Protein AF-A0A4Y9ZQ91-F1 (afdb_monomer)

Sequence (715 aa):
MSESTGYIDFSYDGETFQTWYKTIGDLKSGVRPLVVLHGGPGMSHDYMLPHTELFSSRGIPVVFYDQIGIGKSTHLRDKPKEFWTVDLFVQELDNVLNNLGIAANFDFLGHSWGGMLAAEYAINRQPRGLQHLVLSSSLASVALWEASSNRLLDGEPEEMRETIRRHEREGTTDAQEYKGSLEVFASKYMCRVNPWPMELLASFAAQEEDPTVYATMFGTCEFTANGSLKSWSIIDKLHTIKYPTLITNGVYDQAQDECVLPFFERIPKVKWVKSAKGAHMSFFGEETDRYLTDVVMASMEVEELDPSSPEVMLAFYRRLYPFKSIFKWLNHEHTPTRLFTNREIAFTLQSDVYLRYNSFTTAEEFKKQTCAYNPTRFEIGPVYTARPRDRKSIRPGAFHPLQRELVFDIDMTDYDSIRTCCSGADVCKRCWGFIAAAVHVLDSAIRDQFGYKYLLWVYSGRRGIHLWVSDQEAMELTDEQRRAVANYLTVIQGGKDMHKKVNVRVGTKDPALPPSVKTALDLLVETFSDLILSDQDCFKSEEGWEELLKLIPDKTVVIALKRKWNNDEDRPSEAKWDDLKAEVSKLAKKSPERNAMKAAMEDTILQYTYPRLDAEVTKHRNHLLKAPFCVHPKTGRVCVPVDPDRVEEFDPQKVPTVTQLLRELDARASPESTTEEHADVDKTSLKPYVDMLERHIAGLMNEVRKGKRAADMTW

Nearest PDB structures (foldseek):
  4rr2-assembly1_A  TM=9.508E-01  e=6.961E-35  Homo sapiens
  4bpw-assembly2_C  TM=9.356E-01  e=8.502E-35  Homo sapiens
  8b9d-assembly1_O  TM=9.354E-01  e=5.139E-34  Homo sapiens
  8vy3-assembly1_A  TM=9.244E-01  e=8.872E-33  Homo sapiens
  3nwo-assembly1_A  TM=9.264E-01  e=1.509E-27  Mycolicibacterium smegmatis MC2 155

Radius of gyration: 35.1 Å; Cα contacts (8 Å, |Δi|>4): 1295; chains: 1; bounding box: 82×72×106 Å

Mean predicted aligned error: 13.76 Å

Solvent-accessible surface area (backbone atoms only — not comparable to full-atom values): 37819 Å² total; per-residue (Å²): 131,54,70,50,72,54,71,43,84,44,76,55,97,93,44,76,45,39,36,21,37,38,36,39,50,56,82,82,70,78,52,63,30,37,39,43,35,51,26,54,59,34,33,24,39,48,54,58,54,68,58,54,47,44,29,79,75,67,65,36,16,33,35,41,42,22,58,75,33,17,61,78,11,43,71,56,82,86,60,58,72,86,67,68,44,72,64,55,55,44,52,50,50,52,51,52,33,53,77,72,69,40,53,75,47,29,30,42,39,9,32,28,46,12,16,42,50,49,51,50,36,42,57,75,63,60,57,85,12,56,57,24,38,32,33,35,28,21,50,40,27,42,63,41,34,28,53,36,33,42,53,54,46,70,72,45,60,65,70,53,41,50,46,47,53,50,27,64,76,70,70,47,64,85,38,67,70,38,49,51,43,51,49,57,50,36,45,56,27,35,44,68,48,82,77,69,54,66,40,46,52,51,15,50,52,40,21,70,77,36,43,58,41,27,47,43,30,44,24,88,47,76,62,52,57,72,18,72,41,42,82,41,67,48,66,91,53,34,64,63,35,83,44,47,28,34,36,35,31,15,71,35,20,49,31,31,67,77,13,41,44,55,49,61,77,33,24,81,40,58,50,80,50,74,35,85,83,19,15,41,47,33,69,58,61,95,49,22,73,56,47,56,46,52,56,52,60,55,64,49,65,84,89,72,61,52,46,60,37,64,67,52,44,32,52,38,53,70,40,54,50,60,42,62,58,53,39,33,54,54,30,44,41,92,65,80,36,62,55,33,33,11,16,26,37,32,37,30,30,87,84,69,48,72,46,72,39,36,49,36,69,46,40,67,56,44,46,52,51,46,50,72,62,42,44,55,38,44,24,44,38,18,20,33,72,49,41,32,65,53,50,88,81,48,59,89,85,66,70,46,76,59,34,28,60,40,38,48,41,37,52,53,55,81,44,46,91,72,45,67,90,52,58,70,82,56,69,51,67,71,66,43,50,55,55,31,45,23,46,54,46,48,53,49,45,42,35,75,77,68,65,50,77,51,70,47,39,27,36,62,25,69,49,32,42,32,40,39,28,66,34,68,70,51,15,52,50,45,47,67,54,29,37,50,52,40,55,71,67,54,58,68,53,69,61,94,88,43,87,70,29,56,60,86,55,68,94,52,95,53,90,64,69,53,69,71,59,42,57,41,45,68,67,38,56,63,50,34,48,53,48,43,24,61,67,40,29,47,36,32,48,72,70,33,38,51,57,54,46,73,51,51,84,51,65,68,60,42,54,54,50,52,59,53,44,75,75,41,67,84,47,48,19,52,60,54,52,50,51,51,54,51,57,52,64,72,41,58,87,92,33,71,68,38,51,53,50,50,51,34,52,54,40,47,47,43,66,75,43,53,52,63,68,49,51,71,62,30,25,41,57,80,47,66,44,75,39,77,58,33,46,22,55,93,66,16,14,40,9,39,60,51,56,80,95,48,39,84,71,59,46,78,84,73,49,60,28,55,57,56,45,54,48,39,45,65,76,63,72,62,100,77,78,70,99,45,55,66,64,49,29,69,58,28,90,59,30,70,38,53,52,51,50,53,54,52,35,53,53,48,34,51,49,53,53,49,54,53,53,54,64,70,64,74,115

Organism: NCBI:txid135208

Structure (mmCIF, N/CA/C/O backbone):
data_AF-A0A4Y9ZQ91-F1
#
_entry.id   AF-A0A4Y9ZQ91-F1
#
loop_
_atom_site.group_PDB
_atom_site.id
_atom_site.type_symbol
_atom_site.label_atom_id
_atom_site.label_alt_id
_atom_site.label_comp_id
_atom_site.label_asym_id
_atom_site.label_entity_id
_atom_site.label_seq_id
_atom_site.pdbx_PDB_ins_code
_atom_site.Cartn_x
_atom_site.Cartn_y
_atom_site.Cartn_z
_atom_site.occupancy
_atom_site.B_iso_or_equiv
_atom_site.auth_seq_id
_atom_site.auth_comp_id
_atom_site.auth_asym_id
_atom_site.auth_atom_id
_atom_site.pdbx_PDB_model_num
ATOM 1 N N . MET A 1 1 ? 30.866 0.583 -3.535 1.00 58.59 1 MET A N 1
ATOM 2 C CA . MET A 1 1 ? 30.287 -0.646 -4.116 1.00 58.59 1 MET A CA 1
ATOM 3 C C . MET A 1 1 ? 31.386 -1.688 -4.152 1.00 58.59 1 MET A C 1
ATOM 5 O O . MET A 1 1 ? 32.504 -1.310 -4.480 1.00 58.59 1 MET A O 1
ATOM 9 N N . SER A 1 2 ? 31.127 -2.931 -3.742 1.00 83.06 2 SER A N 1
ATOM 10 C CA . SER A 1 2 ? 32.105 -4.004 -3.934 1.00 83.06 2 SER A CA 1
ATOM 11 C C . SER A 1 2 ? 32.101 -4.372 -5.414 1.00 83.06 2 SER A C 1
ATOM 13 O O . SER A 1 2 ? 31.103 -4.860 -5.933 1.00 83.06 2 SER A O 1
ATOM 15 N N . GLU A 1 3 ? 33.187 -4.057 -6.103 1.00 93.31 3 GLU A N 1
ATOM 16 C CA . GLU A 1 3 ? 33.432 -4.486 -7.474 1.00 93.31 3 GLU A CA 1
ATOM 17 C C . GLU A 1 3 ? 34.596 -5.473 -7.443 1.00 93.31 3 GLU A C 1
ATOM 19 O O . GLU A 1 3 ? 35.589 -5.240 -6.749 1.00 93.31 3 GLU A O 1
ATOM 24 N N . SER A 1 4 ? 34.467 -6.579 -8.170 1.00 95.69 4 SER A N 1
ATOM 25 C CA . SER A 1 4 ? 35.558 -7.531 -8.360 1.00 95.69 4 SER A CA 1
ATOM 26 C C . SER A 1 4 ? 35.597 -7.993 -9.807 1.00 95.69 4 SER A C 1
ATOM 28 O O . SER A 1 4 ? 34.563 -8.077 -10.466 1.00 95.69 4 SER A O 1
ATOM 30 N N . THR A 1 5 ? 36.793 -8.265 -10.309 1.00 97.94 5 THR A N 1
ATOM 31 C CA . THR A 1 5 ? 37.010 -8.780 -11.661 1.00 97.94 5 THR A CA 1
ATOM 32 C C . THR A 1 5 ? 37.979 -9.943 -11.592 1.00 97.94 5 THR A C 1
ATOM 34 O O . THR A 1 5 ? 38.869 -9.939 -10.738 1.00 97.94 5 THR A O 1
ATOM 37 N N . GLY A 1 6 ? 37.863 -10.896 -12.504 1.00 98.00 6 GLY A N 1
ATOM 38 C CA . GLY A 1 6 ? 38.757 -12.045 -12.540 1.00 98.00 6 GLY A CA 1
ATOM 39 C C . GLY A 1 6 ? 38.705 -12.783 -13.864 1.00 98.00 6 GLY A C 1
ATOM 40 O O . GLY A 1 6 ? 38.012 -12.371 -14.791 1.00 98.00 6 GLY A O 1
ATOM 41 N N . TYR A 1 7 ? 39.456 -13.876 -13.921 1.00 98.56 7 TYR A N 1
ATOM 42 C CA . TYR A 1 7 ? 39.489 -14.797 -15.048 1.00 98.56 7 TYR A CA 1
ATOM 43 C C . TYR A 1 7 ? 39.116 -16.190 -14.557 1.00 98.56 7 TYR A C 1
ATOM 45 O O . TYR A 1 7 ? 39.498 -16.585 -13.453 1.00 98.56 7 TYR A O 1
ATOM 53 N N . ILE A 1 8 ? 38.368 -16.913 -15.380 1.00 98.56 8 ILE A N 1
ATOM 54 C CA . ILE A 1 8 ? 37.990 -18.304 -15.168 1.00 98.56 8 ILE A CA 1
ATOM 55 C C . ILE A 1 8 ? 38.614 -19.110 -16.301 1.00 98.56 8 ILE A C 1
ATOM 57 O O . ILE A 1 8 ? 38.395 -18.799 -17.472 1.00 98.56 8 ILE A O 1
ATOM 61 N N . ASP A 1 9 ? 39.380 -20.140 -15.955 1.00 98.50 9 ASP A N 1
ATOM 62 C CA . ASP A 1 9 ? 39.914 -21.065 -16.948 1.00 98.50 9 ASP A CA 1
ATOM 63 C C . ASP A 1 9 ? 38.758 -21.865 -17.568 1.00 98.50 9 ASP A C 1
ATOM 65 O O . ASP A 1 9 ? 37.934 -22.454 -16.863 1.00 98.50 9 ASP A O 1
ATOM 69 N N . PHE A 1 10 ? 38.687 -21.877 -18.894 1.00 98.12 10 PHE A N 1
ATOM 70 C CA . PHE A 1 10 ? 37.687 -22.578 -19.686 1.00 98.12 10 PHE A CA 1
ATOM 71 C C . PHE A 1 10 ? 38.381 -23.578 -20.606 1.00 98.12 10 PHE A C 1
ATOM 73 O O . PHE A 1 10 ? 39.047 -23.199 -21.569 1.00 98.12 10 PHE A O 1
ATOM 80 N N . SER A 1 11 ? 38.244 -24.864 -20.289 1.00 97.12 11 SER A N 1
ATOM 81 C CA . SER A 1 11 ? 38.794 -25.938 -21.112 1.00 97.12 11 SER A CA 1
ATOM 82 C C . SER A 1 11 ? 37.776 -26.406 -22.147 1.00 97.12 11 SER A C 1
ATOM 84 O O . SER A 1 11 ? 36.692 -26.857 -21.785 1.00 97.12 11 SER A O 1
ATOM 86 N N . TYR A 1 12 ? 38.146 -26.347 -23.425 1.00 95.62 12 TYR A N 1
ATOM 87 C CA . TYR A 1 12 ? 37.305 -26.755 -24.548 1.00 95.62 12 TYR A CA 1
ATOM 88 C C . TYR A 1 12 ? 38.170 -27.355 -25.664 1.00 95.62 12 TYR A C 1
ATOM 90 O O . TYR A 1 12 ? 39.236 -26.829 -25.976 1.00 95.62 12 TYR A O 1
ATOM 98 N N . ASP A 1 13 ? 37.743 -28.489 -26.228 1.00 91.88 13 ASP A N 1
ATOM 99 C CA . ASP A 1 13 ? 38.464 -29.239 -27.274 1.00 91.88 13 ASP A CA 1
ATOM 100 C C . ASP A 1 13 ? 39.958 -29.509 -26.983 1.00 91.88 13 ASP A C 1
ATOM 102 O O . ASP A 1 13 ? 40.799 -29.568 -27.877 1.00 91.88 13 ASP A O 1
ATOM 106 N N . GLY A 1 14 ? 40.297 -29.732 -25.708 1.00 92.50 14 GLY A N 1
ATOM 107 C CA . GLY A 1 14 ? 41.661 -30.068 -25.278 1.00 92.50 14 GLY A CA 1
ATOM 108 C C . GLY A 1 14 ? 42.598 -28.868 -25.103 1.00 92.50 14 GLY A C 1
ATOM 109 O O . GLY A 1 14 ? 43.771 -29.062 -24.785 1.00 92.50 14 GLY A O 1
ATOM 110 N N . GLU A 1 15 ? 42.090 -27.647 -25.254 1.00 96.00 15 GLU A N 1
ATOM 111 C CA . GLU A 1 15 ? 42.798 -26.397 -24.978 1.00 96.00 15 GLU A CA 1
ATOM 112 C C . GLU A 1 15 ? 42.162 -25.673 -23.787 1.00 96.00 15 GLU A C 1
ATOM 114 O O . GLU A 1 15 ? 40.995 -25.896 -23.470 1.00 96.00 15 GLU A O 1
ATOM 119 N N . THR A 1 16 ? 42.929 -24.811 -23.115 1.00 97.31 16 THR A N 1
ATOM 120 C CA . THR A 1 16 ? 42.430 -23.971 -22.018 1.00 97.31 16 THR A CA 1
ATOM 121 C C . THR A 1 16 ? 42.529 -22.507 -22.408 1.00 97.31 16 THR A C 1
ATOM 123 O O . THR A 1 16 ? 43.602 -22.019 -22.762 1.00 97.31 16 THR A O 1
ATOM 126 N N . PHE A 1 17 ? 41.404 -21.816 -22.295 1.00 97.94 17 PHE A N 1
ATOM 127 C CA . PHE A 1 17 ? 41.252 -20.387 -22.515 1.00 97.94 17 PHE A CA 1
ATOM 128 C C . PHE A 1 17 ? 40.846 -19.697 -21.211 1.00 97.94 17 PHE A C 1
ATOM 130 O O . PHE A 1 17 ? 40.607 -20.356 -20.203 1.00 97.94 17 PHE A O 1
ATOM 137 N N . GLN A 1 18 ? 40.763 -18.372 -21.218 1.00 98.50 18 GLN A N 1
ATOM 138 C CA . GLN A 1 18 ? 40.341 -17.581 -20.065 1.00 98.50 18 GLN A CA 1
ATOM 139 C C . GLN A 1 18 ? 39.118 -16.731 -20.400 1.00 98.50 18 GLN A C 1
ATOM 141 O O . GLN A 1 18 ? 39.172 -15.902 -21.314 1.00 98.50 18 GLN A O 1
ATOM 146 N N . THR A 1 19 ? 38.056 -16.921 -19.618 1.00 98.69 19 THR A N 1
ATOM 147 C CA . THR A 1 19 ? 36.836 -16.109 -19.628 1.00 98.69 19 THR A CA 1
ATOM 148 C C . THR A 1 19 ? 36.940 -15.049 -18.537 1.00 98.69 19 THR A C 1
ATOM 150 O O . THR A 1 19 ? 37.054 -15.366 -17.350 1.00 98.69 19 THR A O 1
ATOM 153 N N . TRP A 1 20 ? 36.927 -13.779 -18.923 1.00 98.69 20 TRP A N 1
ATOM 154 C CA . TRP A 1 20 ? 36.953 -12.653 -18.001 1.00 98.69 20 TRP A CA 1
ATOM 155 C C . TRP A 1 20 ? 35.557 -12.349 -17.457 1.00 98.69 20 TRP A C 1
ATOM 157 O O . TRP A 1 20 ? 34.586 -12.340 -18.209 1.00 98.69 20 TRP A O 1
ATOM 167 N N . TYR A 1 21 ? 35.459 -12.021 -16.168 1.00 98.56 21 TYR A N 1
ATOM 168 C CA . TYR A 1 21 ? 34.209 -11.607 -15.533 1.00 98.56 21 TYR A CA 1
ATOM 169 C C . TYR A 1 21 ? 34.369 -10.364 -14.651 1.00 98.56 21 TYR A C 1
ATOM 171 O O . TYR A 1 21 ? 35.453 -10.047 -14.150 1.00 98.56 21 TYR A O 1
ATOM 179 N N . LYS A 1 22 ? 33.236 -9.707 -14.393 1.00 98.38 22 LYS A N 1
ATOM 180 C CA . LYS A 1 22 ? 33.059 -8.608 -13.444 1.00 98.38 22 LYS A CA 1
ATOM 181 C C . LYS A 1 22 ? 31.817 -8.831 -12.593 1.00 98.38 22 LYS A C 1
ATOM 183 O O . LYS A 1 22 ? 30.720 -9.015 -13.104 1.00 98.38 22 LYS A O 1
ATOM 188 N N . THR A 1 23 ? 31.983 -8.758 -11.280 1.00 97.94 23 THR A N 1
ATOM 189 C CA . THR A 1 23 ? 30.897 -8.829 -10.302 1.00 97.94 23 THR A CA 1
ATOM 190 C C . THR A 1 23 ? 30.690 -7.471 -9.653 1.00 97.94 23 THR A C 1
ATOM 192 O O . THR A 1 23 ? 31.644 -6.873 -9.145 1.00 97.94 23 THR A O 1
ATOM 195 N N . ILE A 1 24 ? 29.442 -7.037 -9.579 1.00 97.56 24 ILE A N 1
ATOM 196 C CA . ILE A 1 24 ? 29.005 -5.918 -8.753 1.00 97.56 24 ILE A CA 1
ATOM 197 C C . ILE A 1 24 ? 28.193 -6.474 -7.583 1.00 97.56 24 ILE A C 1
ATOM 199 O O . ILE A 1 24 ? 27.226 -7.203 -7.789 1.00 97.56 24 ILE A O 1
ATOM 203 N N . GLY A 1 25 ? 28.577 -6.123 -6.358 1.00 94.00 25 GLY A N 1
ATOM 204 C CA . GLY A 1 25 ? 27.972 -6.651 -5.135 1.00 94.00 25 GLY A CA 1
ATOM 205 C C . GLY A 1 25 ? 28.690 -7.877 -4.575 1.00 94.00 25 GLY A C 1
ATOM 206 O O . GLY A 1 25 ? 29.804 -8.196 -4.985 1.00 94.00 25 GLY A O 1
ATOM 207 N N . ASP A 1 26 ? 28.080 -8.516 -3.575 1.00 91.00 26 ASP A N 1
ATOM 208 C CA . ASP A 1 26 ? 28.596 -9.734 -2.944 1.00 91.00 26 ASP A CA 1
ATOM 209 C C . ASP A 1 26 ? 27.718 -10.932 -3.325 1.00 91.00 26 ASP A C 1
ATOM 211 O O . ASP A 1 26 ? 26.553 -11.017 -2.925 1.00 91.00 26 ASP A O 1
ATOM 215 N N . LEU A 1 27 ? 28.292 -11.876 -4.076 1.00 91.50 27 LEU A N 1
ATOM 216 C CA . LEU A 1 27 ? 27.617 -13.112 -4.490 1.00 91.50 27 LEU A CA 1
ATOM 217 C C . LEU A 1 27 ? 27.299 -14.044 -3.306 1.00 91.50 27 LEU A C 1
ATOM 219 O O . LEU A 1 27 ? 26.495 -14.959 -3.448 1.00 91.50 27 LEU A O 1
ATOM 223 N N . LYS A 1 28 ? 27.891 -13.811 -2.126 1.00 88.25 28 LYS A N 1
ATOM 224 C CA . LYS A 1 28 ? 27.625 -14.567 -0.890 1.00 88.25 28 LYS A CA 1
ATOM 225 C C . LYS A 1 28 ? 26.589 -13.905 0.020 1.00 88.25 28 LYS A C 1
ATOM 227 O O . LYS A 1 28 ? 26.327 -14.417 1.105 1.00 88.25 28 LYS A O 1
ATOM 232 N N . SER A 1 29 ? 25.974 -12.805 -0.413 1.00 84.50 29 SER A N 1
ATOM 233 C CA . SER A 1 29 ? 24.978 -12.055 0.368 1.00 84.50 29 SER A CA 1
ATOM 234 C C . SER A 1 29 ? 23.671 -12.816 0.638 1.00 84.50 29 SER A C 1
ATOM 236 O O . SER A 1 29 ? 22.868 -12.372 1.455 1.00 84.50 29 SER A O 1
ATOM 238 N N . GLY A 1 30 ? 23.435 -13.939 -0.047 1.00 81.06 30 GLY A N 1
ATOM 239 C CA . GLY A 1 30 ? 22.166 -14.673 -0.019 1.00 81.06 30 GLY A CA 1
ATOM 240 C C . GLY A 1 30 ? 21.103 -14.101 -0.963 1.00 81.06 30 GLY A C 1
ATOM 241 O O . GLY A 1 30 ? 20.092 -14.758 -1.199 1.00 81.06 30 GLY A O 1
ATOM 242 N N . VAL A 1 31 ? 21.343 -12.923 -1.551 1.00 85.06 31 VAL A N 1
ATOM 243 C CA . VAL A 1 31 ? 20.508 -12.357 -2.617 1.00 85.06 31 VAL A CA 1
ATOM 244 C C . VAL A 1 31 ? 20.829 -13.067 -3.928 1.00 85.06 31 VAL A C 1
ATOM 246 O O . VAL A 1 31 ? 21.999 -13.238 -4.276 1.00 85.06 31 VAL A O 1
ATOM 249 N N . ARG A 1 32 ? 19.789 -13.477 -4.664 1.00 91.12 32 ARG A N 1
ATOM 250 C CA . ARG A 1 32 ? 19.938 -14.136 -5.965 1.00 91.12 32 ARG A CA 1
ATOM 251 C C . ARG A 1 32 ? 20.647 -13.194 -6.959 1.00 91.12 32 ARG A C 1
ATOM 253 O O . ARG A 1 32 ? 20.146 -12.094 -7.187 1.00 91.12 32 ARG A O 1
ATOM 260 N N . PRO A 1 33 ? 21.794 -13.591 -7.537 1.00 95.38 33 PRO A N 1
ATOM 261 C CA . PRO A 1 33 ? 22.517 -12.776 -8.501 1.00 95.38 33 PRO A CA 1
ATOM 262 C C . PRO A 1 33 ? 21.861 -12.810 -9.884 1.00 95.38 33 PRO A C 1
ATOM 264 O O . PRO A 1 33 ? 21.350 -13.845 -10.319 1.00 95.38 33 PRO A O 1
ATOM 267 N N . LEU A 1 34 ? 21.953 -11.687 -10.594 1.00 97.25 34 LEU A N 1
ATOM 268 C CA . LEU A 1 34 ? 21.596 -11.573 -12.004 1.00 97.25 34 LEU A CA 1
ATOM 269 C C . LEU A 1 34 ? 22.844 -11.744 -12.874 1.00 97.25 34 LEU A C 1
ATOM 271 O O . LEU A 1 34 ? 23.803 -10.983 -12.745 1.00 97.25 34 LEU A O 1
ATOM 275 N N . VAL A 1 35 ? 22.822 -12.713 -13.784 1.00 98.44 35 VAL A N 1
ATOM 276 C CA . VAL A 1 35 ? 23.895 -12.946 -14.756 1.00 98.44 35 VAL A CA 1
ATOM 277 C C . VAL A 1 35 ? 23.490 -12.341 -16.095 1.00 98.44 35 VAL A C 1
ATOM 279 O O . VAL A 1 35 ? 22.465 -12.706 -16.676 1.00 98.44 35 VAL A O 1
ATOM 282 N N . VAL A 1 36 ? 24.287 -11.383 -16.562 1.00 98.31 36 VAL A N 1
ATOM 283 C CA . VAL A 1 36 ? 24.006 -10.574 -17.747 1.00 98.31 36 VAL A CA 1
ATOM 284 C C . VAL A 1 36 ? 24.774 -11.119 -18.945 1.00 98.31 36 VAL A C 1
ATOM 286 O O . VAL A 1 36 ? 26.003 -11.165 -18.930 1.00 98.31 36 VAL A O 1
ATOM 289 N N . LEU A 1 37 ? 24.042 -11.506 -19.989 1.00 98.50 37 LEU A N 1
ATOM 290 C CA . LEU A 1 37 ? 24.583 -12.029 -21.241 1.00 98.50 37 LEU A CA 1
ATOM 291 C C . LEU A 1 37 ? 24.475 -10.949 -22.319 1.00 98.50 37 LEU A C 1
ATOM 293 O O . LEU A 1 37 ? 23.373 -10.533 -22.698 1.00 98.50 37 LEU A O 1
ATOM 297 N N . HIS A 1 38 ? 25.626 -10.486 -22.798 1.00 97.88 38 HIS A N 1
ATOM 298 C CA . HIS A 1 38 ? 25.696 -9.489 -23.858 1.00 97.88 38 HIS A CA 1
ATOM 299 C C . HIS A 1 38 ? 25.348 -10.097 -25.231 1.00 97.88 38 HIS A C 1
ATOM 301 O O . HIS A 1 38 ? 25.496 -11.295 -25.485 1.00 97.88 38 HIS A O 1
ATOM 307 N N . GLY A 1 39 ? 24.831 -9.239 -26.097 1.00 94.88 39 GLY A N 1
ATOM 308 C CA . GLY A 1 39 ? 24.373 -9.496 -27.453 1.00 94.88 39 GLY A CA 1
ATOM 309 C C . GLY A 1 39 ? 25.386 -9.043 -28.489 1.00 94.88 39 GLY A C 1
ATOM 310 O O . GLY A 1 39 ? 26.463 -8.610 -28.102 1.00 94.88 39 GLY A O 1
ATOM 311 N N . GLY A 1 40 ? 25.030 -9.182 -29.774 1.00 90.94 40 GLY A N 1
ATOM 312 C CA . GLY A 1 40 ? 25.988 -9.256 -30.880 1.00 90.94 40 GLY A CA 1
ATOM 313 C C . GLY A 1 40 ? 26.974 -10.396 -30.609 1.00 90.94 40 GLY A C 1
ATOM 314 O O . GLY A 1 40 ? 27.759 -10.281 -29.671 1.00 90.94 40 GLY A O 1
ATOM 315 N N . PRO A 1 41 ? 26.945 -11.534 -31.321 1.00 89.19 41 PRO A N 1
ATOM 316 C CA . PRO A 1 41 ? 27.933 -12.574 -31.043 1.00 89.19 41 PRO A CA 1
ATOM 317 C C . PRO A 1 41 ? 29.327 -11.958 -31.246 1.00 89.19 41 PRO A C 1
ATOM 319 O O . PRO A 1 41 ? 29.697 -11.673 -32.373 1.00 89.19 41 PRO A O 1
ATOM 322 N N . GLY A 1 42 ? 30.050 -11.648 -30.164 1.00 87.56 42 GLY A N 1
ATOM 323 C CA . GLY A 1 42 ? 31.273 -10.839 -30.220 1.00 87.56 42 GLY A CA 1
ATOM 324 C C . GLY A 1 42 ? 31.157 -9.310 -30.050 1.00 87.56 42 GLY A C 1
ATOM 325 O O . GLY A 1 42 ? 32.053 -8.621 -30.522 1.00 87.56 42 GLY A O 1
ATOM 326 N N . MET A 1 43 ? 30.146 -8.742 -29.376 1.00 94.38 43 MET A N 1
ATOM 327 C CA . MET A 1 43 ? 30.309 -7.426 -28.706 1.00 94.38 43 MET A CA 1
ATOM 328 C C . MET A 1 43 ? 30.807 -7.614 -27.267 1.00 94.38 43 MET A C 1
ATOM 330 O O . MET A 1 43 ? 30.632 -8.690 -26.712 1.00 94.38 43 MET A O 1
ATOM 334 N N . SER A 1 44 ? 31.405 -6.596 -26.638 1.00 96.50 44 SER A N 1
ATOM 335 C CA . SER A 1 44 ? 31.814 -6.681 -25.222 1.00 96.50 44 SER A CA 1
ATOM 336 C C . SER A 1 44 ? 30.650 -6.449 -24.246 1.00 96.50 44 SER A C 1
ATOM 338 O O . SER A 1 44 ? 29.586 -5.950 -24.617 1.00 96.50 44 SER A O 1
ATOM 340 N N . HIS A 1 45 ? 30.869 -6.747 -22.964 1.00 97.19 45 HIS A N 1
ATOM 341 C CA . HIS A 1 45 ? 29.915 -6.470 -21.886 1.00 97.19 45 HIS A CA 1
ATOM 342 C C . HIS A 1 45 ? 29.644 -4.974 -21.627 1.00 97.19 45 HIS A C 1
ATOM 344 O O . HIS A 1 45 ? 28.671 -4.664 -20.937 1.00 97.19 45 HIS A O 1
ATOM 350 N N . ASP A 1 46 ? 30.494 -4.055 -22.106 1.00 98.00 46 ASP A N 1
ATOM 351 C CA . ASP A 1 46 ? 30.495 -2.651 -21.667 1.00 98.00 46 ASP A CA 1
ATOM 352 C C . ASP A 1 46 ? 29.128 -1.978 -21.855 1.00 98.00 46 ASP A C 1
ATOM 354 O O . ASP A 1 46 ? 28.605 -1.388 -20.910 1.00 98.00 46 ASP A O 1
ATOM 358 N N . TYR A 1 47 ? 28.475 -2.149 -23.009 1.00 97.50 47 TYR A N 1
ATOM 359 C CA . TYR A 1 47 ? 27.161 -1.548 -23.271 1.00 97.50 47 TYR A CA 1
ATOM 360 C C . TYR A 1 47 ? 26.047 -2.041 -22.321 1.00 97.50 47 TYR A C 1
ATOM 362 O O . TYR A 1 47 ? 25.009 -1.390 -22.201 1.00 97.50 47 TYR A O 1
ATOM 370 N N . MET A 1 48 ? 26.255 -3.156 -21.611 1.00 97.50 48 MET A N 1
ATOM 371 C CA . MET A 1 48 ? 25.321 -3.695 -20.617 1.00 97.50 48 MET A CA 1
ATOM 372 C C . MET A 1 48 ? 25.546 -3.141 -19.201 1.00 97.50 48 MET A C 1
ATOM 374 O O . MET A 1 48 ? 24.718 -3.390 -18.321 1.00 97.50 48 MET A O 1
ATOM 378 N N . LEU A 1 49 ? 26.591 -2.339 -18.963 1.00 96.38 49 LEU A N 1
ATOM 379 C CA . LEU A 1 49 ? 26.899 -1.745 -17.655 1.00 96.38 49 LEU A CA 1
ATOM 380 C C . LEU A 1 49 ? 25.791 -0.882 -17.012 1.00 96.38 49 LEU A C 1
ATOM 382 O O . LEU A 1 49 ? 25.807 -0.782 -15.782 1.00 96.38 49 LEU A O 1
ATOM 386 N N . PRO A 1 50 ? 24.782 -0.320 -17.715 1.00 95.00 50 PRO A N 1
ATOM 387 C CA . PRO A 1 50 ? 23.636 0.299 -17.038 1.00 95.00 50 PRO A CA 1
ATOM 388 C C . PRO A 1 50 ? 22.943 -0.623 -16.022 1.00 95.00 50 PRO A C 1
ATOM 390 O O . PRO A 1 50 ? 22.428 -0.160 -15.010 1.00 95.00 50 PRO A O 1
ATOM 393 N N . HIS A 1 51 ? 23.009 -1.945 -16.208 1.00 95.69 51 HIS A N 1
ATOM 394 C CA . HIS A 1 51 ? 22.432 -2.910 -15.267 1.00 95.69 51 HIS A CA 1
ATOM 395 C C . HIS A 1 51 ? 23.161 -2.954 -13.912 1.00 95.69 51 HIS A C 1
ATOM 397 O O . HIS A 1 51 ? 22.626 -3.515 -12.959 1.00 95.69 51 HIS A O 1
ATOM 403 N N . THR A 1 52 ? 24.337 -2.326 -13.769 1.00 94.19 52 THR A N 1
ATOM 404 C CA . THR A 1 52 ? 24.982 -2.131 -12.455 1.00 94.19 52 THR A CA 1
ATOM 405 C C . THR A 1 52 ? 24.106 -1.329 -11.488 1.00 94.19 52 THR A C 1
ATOM 407 O O . THR A 1 52 ? 24.190 -1.526 -10.272 1.00 94.19 52 THR A O 1
ATOM 410 N N . GLU A 1 53 ? 23.198 -0.500 -12.014 1.00 89.56 53 GLU A N 1
ATOM 411 C CA . GLU A 1 53 ? 22.213 0.236 -11.228 1.00 89.56 53 GLU A CA 1
ATOM 412 C C . GLU A 1 53 ? 21.297 -0.693 -10.424 1.00 89.56 53 GLU A C 1
ATOM 414 O O . GLU A 1 53 ? 20.856 -0.313 -9.341 1.00 89.56 53 GLU A O 1
ATOM 419 N N . LEU A 1 54 ? 21.058 -1.931 -10.870 1.00 87.00 54 LEU A N 1
ATOM 420 C CA . LEU A 1 54 ? 20.281 -2.913 -10.105 1.00 87.00 54 LEU A CA 1
ATOM 421 C C . LEU A 1 54 ? 20.927 -3.213 -8.748 1.00 87.00 54 LEU A C 1
ATOM 423 O O . LEU A 1 54 ? 20.227 -3.353 -7.747 1.00 87.00 54 LEU A O 1
ATOM 427 N N . PHE A 1 55 ? 22.258 -3.211 -8.667 1.00 86.56 55 PHE A N 1
ATOM 428 C CA . PHE A 1 55 ? 22.933 -3.309 -7.379 1.00 86.56 55 PHE A CA 1
ATOM 429 C C . PHE A 1 55 ? 22.829 -2.000 -6.590 1.00 86.56 55 PHE A C 1
ATOM 431 O O . PHE A 1 55 ? 22.462 -2.014 -5.417 1.00 86.56 55 PHE A O 1
ATOM 438 N N . SER A 1 56 ? 23.126 -0.856 -7.217 1.00 79.06 56 SER A N 1
ATOM 439 C CA . SER A 1 56 ? 23.134 0.442 -6.524 1.00 79.06 56 SER A CA 1
ATOM 440 C C . SER A 1 56 ? 21.761 0.854 -5.987 1.00 79.06 56 SER A C 1
ATOM 442 O O . SER A 1 56 ? 21.687 1.503 -4.946 1.00 79.06 56 SER A O 1
ATOM 444 N N . SER A 1 57 ? 20.688 0.489 -6.691 1.00 73.56 57 SER A N 1
ATOM 445 C CA . SER A 1 57 ? 19.311 0.867 -6.369 1.00 73.56 57 SER A CA 1
ATOM 446 C C . SER A 1 57 ? 18.528 -0.227 -5.639 1.00 73.56 57 SER A C 1
ATOM 448 O O . SER A 1 57 ? 17.642 0.111 -4.857 1.00 73.56 57 SER A O 1
ATOM 450 N N . ARG A 1 58 ? 18.839 -1.517 -5.862 1.00 72.38 58 ARG A N 1
ATOM 451 C CA . ARG A 1 58 ? 18.066 -2.664 -5.331 1.00 72.38 58 ARG A CA 1
ATOM 452 C C . ARG A 1 58 ? 18.893 -3.691 -4.555 1.00 72.38 58 ARG A C 1
ATOM 454 O O . ARG A 1 58 ? 18.329 -4.652 -4.047 1.00 72.38 58 ARG A O 1
ATOM 461 N N . GLY A 1 59 ? 20.215 -3.538 -4.475 1.00 80.62 59 GLY A N 1
ATOM 462 C CA . GLY A 1 59 ? 21.100 -4.490 -3.793 1.00 80.62 59 GLY A CA 1
ATOM 463 C C . GLY A 1 59 ? 21.248 -5.850 -4.487 1.00 80.62 59 GLY A C 1
ATOM 464 O O . GLY A 1 59 ? 21.840 -6.751 -3.899 1.00 80.62 59 GLY A O 1
ATOM 465 N N . ILE A 1 60 ? 20.747 -6.008 -5.717 1.00 88.31 60 ILE A N 1
ATOM 466 C CA . ILE A 1 60 ? 20.846 -7.255 -6.491 1.00 88.31 60 ILE A CA 1
ATOM 467 C C . ILE A 1 60 ? 22.279 -7.395 -7.016 1.00 88.31 60 ILE A C 1
ATOM 469 O O . ILE A 1 60 ? 22.716 -6.520 -7.766 1.00 88.31 60 ILE A O 1
ATOM 473 N N . PRO A 1 61 ? 23.035 -8.449 -6.653 1.00 94.88 61 PRO A N 1
ATOM 474 C CA . PRO A 1 61 ? 24.358 -8.669 -7.219 1.00 94.88 61 PRO A CA 1
ATOM 475 C C . PRO A 1 61 ? 24.266 -8.926 -8.726 1.00 94.88 61 PRO A C 1
ATOM 477 O O . PRO A 1 61 ? 23.398 -9.674 -9.174 1.00 94.88 61 PRO A O 1
ATOM 480 N N . VAL A 1 62 ? 25.167 -8.333 -9.506 1.00 97.50 62 VAL A N 1
ATOM 481 C CA . VAL A 1 62 ? 25.159 -8.448 -10.972 1.00 97.50 62 VAL A CA 1
ATOM 482 C C . VAL A 1 62 ? 26.491 -8.996 -11.458 1.00 97.50 62 VAL A C 1
ATOM 484 O O . VAL A 1 62 ? 27.551 -8.514 -11.054 1.00 97.50 62 VAL A O 1
ATOM 487 N N . VAL A 1 63 ? 26.437 -9.997 -12.331 1.00 98.56 63 VAL A N 1
ATOM 488 C CA . VAL A 1 63 ? 27.603 -10.607 -12.972 1.00 98.56 63 VAL A CA 1
ATOM 489 C C . VAL A 1 63 ? 27.587 -10.276 -14.455 1.00 98.56 63 VAL A C 1
ATOM 491 O O . VAL A 1 63 ? 26.628 -10.584 -15.156 1.00 98.56 63 VAL A O 1
ATOM 494 N N . PHE A 1 64 ? 28.682 -9.696 -14.925 1.00 98.56 64 PHE A N 1
ATOM 495 C CA . PHE A 1 64 ? 29.014 -9.529 -16.333 1.00 98.56 64 PHE A CA 1
ATOM 496 C C . PHE A 1 64 ? 30.185 -10.450 -16.659 1.00 98.56 64 PHE A C 1
ATOM 498 O O . PHE A 1 64 ? 31.049 -10.676 -15.810 1.00 98.56 64 PHE A O 1
ATOM 505 N N . TYR A 1 65 ? 30.254 -10.943 -17.886 1.00 98.44 65 TYR A N 1
ATOM 506 C CA . TYR A 1 65 ? 31.455 -11.579 -18.414 1.00 98.44 65 TYR A CA 1
ATOM 507 C C . TYR A 1 65 ? 31.563 -11.275 -19.902 1.00 98.44 65 TYR A C 1
ATOM 509 O O . TYR A 1 65 ? 30.544 -11.045 -20.551 1.00 98.44 65 TYR A O 1
ATOM 517 N N . ASP A 1 66 ? 32.788 -11.238 -20.416 1.00 98.38 66 ASP A N 1
ATOM 518 C CA . ASP A 1 66 ? 33.012 -11.201 -21.859 1.00 98.38 66 ASP A CA 1
ATOM 519 C C . ASP A 1 66 ? 33.051 -12.649 -22.352 1.00 98.38 66 ASP A C 1
ATOM 521 O O . ASP A 1 66 ? 33.799 -13.464 -21.813 1.00 98.38 66 ASP A O 1
ATOM 525 N N . GLN A 1 67 ? 32.249 -12.998 -23.352 1.00 97.81 67 GLN A N 1
ATOM 526 C CA . GLN A 1 67 ? 32.317 -14.319 -23.988 1.00 97.81 67 GLN A CA 1
ATOM 527 C C . GLN A 1 67 ? 33.684 -14.522 -24.672 1.00 97.81 67 GLN A C 1
ATOM 529 O O . GLN A 1 67 ? 34.326 -13.558 -25.097 1.00 97.81 67 GLN A O 1
ATOM 534 N N . ILE A 1 68 ? 34.160 -15.765 -24.789 1.00 97.50 68 ILE A N 1
ATOM 535 C CA . ILE A 1 68 ? 35.418 -16.068 -25.495 1.00 97.50 68 ILE A CA 1
ATOM 536 C C . ILE A 1 68 ? 35.399 -15.497 -26.922 1.00 97.50 68 ILE A C 1
ATOM 538 O O . ILE A 1 68 ? 34.419 -15.628 -27.654 1.00 97.50 68 ILE A O 1
ATOM 542 N N . GLY A 1 69 ? 36.513 -14.881 -27.328 1.00 96.31 69 GLY A N 1
ATOM 543 C CA . GLY A 1 69 ? 36.675 -14.244 -28.635 1.00 96.31 69 GLY A CA 1
ATOM 544 C C . GLY A 1 69 ? 36.438 -12.733 -28.667 1.00 96.31 69 GLY A C 1
ATOM 545 O O . GLY A 1 69 ? 36.604 -12.149 -29.734 1.00 96.31 69 GLY A O 1
ATOM 546 N N . ILE A 1 70 ? 36.090 -12.092 -27.544 1.00 96.75 70 ILE A N 1
ATOM 547 C CA . ILE A 1 70 ? 35.896 -10.637 -27.474 1.00 96.75 70 ILE A CA 1
ATOM 548 C C . ILE A 1 70 ? 36.348 -10.036 -26.134 1.00 96.75 70 ILE A C 1
ATOM 550 O O . ILE A 1 70 ? 36.455 -10.724 -25.117 1.00 96.75 70 ILE A O 1
ATOM 554 N N . GLY A 1 71 ? 36.559 -8.717 -26.125 1.00 95.38 71 GLY A N 1
ATOM 555 C CA . GLY A 1 71 ? 36.710 -7.919 -24.913 1.00 95.38 71 GLY A CA 1
ATOM 556 C C . GLY A 1 71 ? 37.960 -8.293 -24.125 1.00 95.38 71 GLY A C 1
ATOM 557 O O . GLY A 1 71 ? 39.073 -8.215 -24.630 1.00 95.38 71 GLY A O 1
ATOM 558 N N . LYS A 1 72 ? 37.790 -8.648 -22.852 1.00 97.06 72 LYS A N 1
ATOM 559 C CA . LYS A 1 72 ? 38.899 -9.057 -21.977 1.00 97.06 72 LYS A CA 1
ATOM 560 C C . LYS A 1 72 ? 39.109 -10.567 -21.938 1.00 97.06 72 LYS A C 1
ATOM 562 O O . LYS A 1 72 ? 40.072 -11.016 -21.322 1.00 97.06 72 LYS A O 1
ATOM 567 N N . SER A 1 73 ? 38.229 -11.346 -22.557 1.00 98.31 73 SER A N 1
ATOM 568 C CA . SER A 1 73 ? 38.386 -12.795 -22.662 1.00 98.31 73 SER A CA 1
ATOM 569 C C . SER A 1 73 ? 39.408 -13.165 -23.733 1.00 98.31 73 SER A C 1
ATOM 571 O O . SER A 1 73 ? 39.880 -12.333 -24.505 1.00 98.31 73 SER A O 1
ATOM 573 N N . THR A 1 74 ? 39.809 -14.435 -23.768 1.00 98.12 74 THR A N 1
ATOM 574 C CA . THR A 1 74 ? 40.819 -14.891 -24.735 1.00 98.12 74 THR A CA 1
ATOM 575 C C . THR A 1 74 ? 40.330 -14.697 -26.171 1.00 98.12 74 THR A C 1
ATOM 577 O O . THR A 1 74 ? 39.281 -15.215 -26.552 1.00 98.12 74 THR A O 1
ATOM 580 N N . HIS A 1 75 ? 41.123 -13.988 -26.975 1.00 97.56 75 HIS A N 1
ATOM 581 C CA . HIS A 1 75 ? 40.892 -13.797 -28.405 1.00 97.56 75 HIS A CA 1
ATOM 582 C C . HIS A 1 75 ? 41.408 -14.993 -29.209 1.00 97.56 75 HIS A C 1
ATOM 584 O O . HIS A 1 75 ? 42.538 -15.439 -29.008 1.00 97.56 75 HIS A O 1
ATOM 590 N N . LEU A 1 76 ? 40.602 -15.489 -30.150 1.00 95.19 76 LEU A N 1
ATOM 591 C CA . LEU A 1 76 ? 40.864 -16.733 -30.885 1.00 95.19 76 LEU A CA 1
ATOM 592 C C . LEU A 1 76 ? 40.731 -16.552 -32.408 1.00 95.19 76 LEU A C 1
ATOM 594 O O . LEU A 1 76 ? 40.058 -17.323 -33.088 1.00 95.19 76 LEU A O 1
ATOM 598 N N . ARG A 1 77 ? 41.401 -15.529 -32.944 1.00 95.06 77 ARG A N 1
ATOM 599 C CA . ARG A 1 77 ? 41.311 -15.083 -34.352 1.00 95.06 77 ARG A CA 1
ATOM 600 C C . ARG A 1 77 ? 41.595 -16.175 -35.389 1.00 95.06 77 ARG A C 1
ATOM 602 O O . ARG A 1 77 ? 41.019 -16.162 -36.470 1.00 95.06 77 ARG A O 1
ATOM 609 N N . ASP A 1 78 ? 42.455 -17.130 -35.042 1.00 93.75 78 ASP A N 1
ATOM 610 C CA . ASP A 1 78 ? 42.892 -18.199 -35.946 1.00 93.75 78 ASP A CA 1
ATOM 611 C C . ASP A 1 78 ? 42.022 -19.468 -35.869 1.00 93.75 78 ASP A C 1
ATOM 613 O O . ASP A 1 78 ? 42.279 -20.438 -36.589 1.00 93.75 78 ASP A O 1
ATOM 617 N N . LYS A 1 79 ? 41.007 -19.515 -34.990 1.00 94.31 79 LYS A N 1
ATOM 618 C CA . LYS A 1 79 ? 40.132 -20.691 -34.890 1.00 94.31 79 LYS A CA 1
ATOM 619 C C . LYS A 1 79 ? 39.255 -20.821 -36.140 1.00 94.31 79 LYS A C 1
ATOM 621 O O . LYS A 1 79 ? 38.725 -19.822 -36.629 1.00 94.31 79 LYS A O 1
ATOM 626 N N . PRO A 1 80 ? 39.072 -22.049 -36.656 1.00 93.12 80 PRO A N 1
ATOM 627 C CA . PRO A 1 80 ? 38.252 -22.282 -37.838 1.00 93.12 80 PRO A CA 1
ATOM 628 C C . PRO A 1 80 ? 36.781 -21.950 -37.557 1.00 93.12 80 PRO A C 1
ATOM 630 O O . PRO A 1 80 ? 36.340 -21.957 -36.408 1.00 93.12 80 PRO A O 1
ATOM 633 N N . LYS A 1 81 ? 35.995 -21.685 -38.606 1.00 90.38 81 LYS A N 1
ATOM 634 C CA . LYS A 1 81 ? 34.592 -21.254 -38.462 1.00 90.38 81 LYS A CA 1
ATOM 635 C C . LYS A 1 81 ? 33.742 -22.256 -37.680 1.00 90.38 81 LYS A C 1
ATOM 637 O O . LYS A 1 81 ? 32.858 -21.861 -36.930 1.00 90.38 81 LYS A O 1
ATOM 642 N N . GLU A 1 82 ? 34.043 -23.539 -37.834 1.00 92.38 82 GLU A N 1
ATOM 643 C CA . GLU A 1 82 ? 33.358 -24.664 -37.199 1.00 92.38 82 GLU A CA 1
ATOM 644 C C . GLU A 1 82 ? 33.568 -24.716 -35.678 1.00 92.38 82 GLU A C 1
ATOM 646 O O . GLU A 1 82 ? 32.793 -25.369 -34.986 1.00 92.38 82 GLU A O 1
ATOM 651 N N . PHE A 1 83 ? 34.582 -24.020 -35.153 1.00 94.94 83 PHE A N 1
ATOM 652 C CA . PHE A 1 83 ? 34.818 -23.890 -33.713 1.00 94.94 83 PHE A CA 1
ATOM 653 C C . PHE A 1 83 ? 33.717 -23.062 -33.030 1.00 94.94 83 PHE A C 1
ATOM 655 O O . PHE A 1 83 ? 33.304 -23.355 -31.909 1.00 94.94 83 PHE A O 1
ATOM 662 N N . TRP A 1 84 ? 33.210 -22.038 -33.722 1.00 94.94 84 TRP A N 1
ATOM 663 C CA . TRP A 1 84 ? 32.281 -21.049 -33.183 1.00 94.94 84 TRP A CA 1
ATOM 664 C C . TRP A 1 84 ? 30.835 -21.547 -33.245 1.00 94.94 84 TRP A C 1
ATOM 666 O O . TRP A 1 84 ? 30.082 -21.264 -34.183 1.00 94.94 84 TRP A O 1
ATOM 676 N N . THR A 1 85 ? 30.446 -22.313 -32.228 1.00 94.88 85 THR A N 1
ATOM 677 C CA . THR A 1 85 ? 29.108 -22.905 -32.104 1.00 94.88 85 THR A CA 1
ATOM 678 C C . THR A 1 85 ? 28.341 -22.328 -30.919 1.00 94.88 85 THR A C 1
ATOM 680 O O . THR A 1 85 ? 28.927 -21.828 -29.967 1.00 94.88 85 THR A O 1
ATOM 683 N N . VAL A 1 86 ? 27.010 -22.432 -30.936 1.00 96.38 86 VAL A N 1
ATOM 684 C CA . VAL A 1 86 ? 26.183 -22.086 -29.764 1.00 96.38 86 VAL A CA 1
ATOM 685 C C . VAL A 1 86 ? 26.561 -22.949 -28.551 1.00 96.38 86 VAL A C 1
ATOM 687 O O . VAL A 1 86 ? 26.585 -22.455 -27.427 1.00 96.38 86 VAL A O 1
ATOM 690 N N . ASP A 1 87 ? 26.890 -24.227 -28.772 1.00 96.06 87 ASP A N 1
ATOM 691 C CA . ASP A 1 87 ? 27.232 -25.165 -27.698 1.00 96.06 87 ASP A CA 1
ATOM 692 C C . ASP A 1 87 ? 28.532 -24.785 -26.972 1.00 96.06 87 ASP A C 1
ATOM 694 O O . ASP A 1 87 ? 28.579 -24.886 -25.747 1.00 96.06 87 ASP A O 1
ATOM 698 N N . LEU A 1 88 ? 29.531 -24.244 -27.686 1.00 97.31 88 LEU A N 1
ATOM 699 C CA . LEU A 1 88 ? 30.733 -23.645 -27.090 1.00 97.31 88 LEU A CA 1
ATOM 700 C C . LEU A 1 88 ? 30.357 -22.615 -26.012 1.00 97.31 88 LEU A C 1
ATOM 702 O O . LEU A 1 88 ? 30.789 -22.735 -24.867 1.00 97.31 88 LEU A O 1
ATOM 706 N N . PHE A 1 89 ? 29.503 -21.645 -26.353 1.00 98.00 89 PHE A N 1
ATOM 707 C CA . PHE A 1 89 ? 29.090 -20.587 -25.423 1.00 98.00 89 PHE A CA 1
ATOM 708 C C . PHE A 1 89 ? 28.170 -21.102 -24.309 1.00 98.00 89 PHE A C 1
ATOM 710 O O . PHE A 1 89 ? 28.216 -20.601 -23.187 1.00 98.00 89 PHE A O 1
ATOM 717 N N . VAL A 1 90 ? 27.356 -22.133 -24.570 1.00 98.25 90 VAL A N 1
ATOM 718 C CA . VAL A 1 90 ? 26.556 -22.801 -23.526 1.00 98.25 90 VAL A CA 1
ATOM 719 C C . VAL A 1 90 ? 27.459 -23.521 -22.517 1.00 98.25 90 VAL A C 1
ATOM 721 O O . VAL A 1 90 ? 27.169 -23.493 -21.320 1.00 98.25 90 VAL A O 1
ATOM 724 N N . GLN A 1 91 ? 28.535 -24.171 -22.972 1.00 98.12 91 GLN A N 1
ATOM 725 C CA . GLN A 1 91 ? 29.530 -24.807 -22.100 1.00 98.12 91 GLN A CA 1
ATOM 726 C C . GLN A 1 91 ? 30.357 -23.772 -21.326 1.00 98.12 91 GLN A C 1
ATOM 728 O O . GLN A 1 91 ? 30.585 -23.945 -20.129 1.00 98.12 91 GLN A O 1
ATOM 733 N N . GLU A 1 92 ? 30.751 -22.674 -21.975 1.00 98.44 92 GLU A N 1
ATOM 734 C CA . GLU A 1 92 ? 31.429 -21.552 -21.320 1.00 98.44 92 GLU A CA 1
ATOM 735 C C . GLU A 1 92 ? 30.566 -20.961 -20.198 1.00 98.44 92 GLU A C 1
ATOM 737 O O . GLU A 1 92 ? 31.036 -20.789 -19.073 1.00 98.44 92 GLU A O 1
ATOM 742 N N . LEU A 1 93 ? 29.283 -20.707 -20.470 1.00 98.38 93 LEU A N 1
ATOM 743 C CA . LEU A 1 93 ? 28.355 -20.164 -19.483 1.00 98.38 93 LEU A CA 1
ATOM 744 C C . LEU A 1 93 ? 28.189 -21.099 -18.277 1.00 98.38 93 LEU A C 1
ATOM 746 O O . LEU A 1 93 ? 28.186 -20.638 -17.136 1.00 98.38 93 LEU A O 1
ATOM 750 N N . ASP A 1 94 ? 28.119 -22.414 -18.505 1.00 97.38 94 ASP A N 1
ATOM 751 C CA . ASP A 1 94 ? 28.097 -23.400 -17.419 1.00 97.38 94 ASP A CA 1
ATOM 752 C C . ASP A 1 94 ? 29.360 -23.310 -16.548 1.00 97.38 94 ASP A C 1
ATOM 754 O O . ASP A 1 94 ? 29.291 -23.293 -15.316 1.00 97.38 94 ASP A O 1
ATOM 758 N N . ASN A 1 95 ? 30.525 -23.173 -17.186 1.00 98.31 95 ASN A N 1
ATOM 759 C CA . ASN A 1 95 ? 31.803 -23.014 -16.504 1.00 98.31 95 ASN A CA 1
ATOM 760 C C . ASN A 1 95 ? 31.853 -21.732 -15.653 1.00 98.31 95 ASN A C 1
ATOM 762 O O . ASN A 1 95 ? 32.312 -21.777 -14.507 1.00 98.31 95 ASN A O 1
ATOM 766 N N . VAL A 1 96 ? 31.326 -20.613 -16.162 1.00 98.50 96 VAL A N 1
ATOM 767 C CA . VAL A 1 96 ? 31.233 -19.343 -15.423 1.00 98.50 96 VAL A CA 1
ATOM 768 C C . VAL A 1 96 ? 30.363 -19.495 -14.172 1.00 98.50 96 VAL A C 1
ATOM 770 O O . VAL A 1 96 ? 30.804 -19.166 -13.068 1.00 98.50 96 VAL A O 1
ATOM 773 N N . LEU A 1 97 ? 29.149 -20.039 -14.310 1.00 98.50 97 LEU A N 1
ATOM 774 C CA . LEU A 1 97 ? 28.216 -20.208 -13.188 1.00 98.50 97 LEU A CA 1
ATOM 775 C C . LEU A 1 97 ? 28.785 -21.104 -12.079 1.00 98.50 97 LEU A C 1
ATOM 777 O O . LEU A 1 97 ? 28.608 -20.815 -10.889 1.00 98.50 97 LEU A O 1
ATOM 781 N N . ASN A 1 98 ? 29.475 -22.181 -12.465 1.00 97.81 98 ASN A N 1
ATOM 782 C CA . ASN A 1 98 ? 30.082 -23.129 -11.535 1.00 97.81 98 ASN A CA 1
ATOM 783 C C . ASN A 1 98 ? 31.277 -22.519 -10.787 1.00 97.81 98 ASN A C 1
ATOM 785 O O . ASN A 1 98 ? 31.339 -22.620 -9.561 1.00 97.81 98 ASN A O 1
ATOM 789 N N . ASN A 1 99 ? 32.191 -21.838 -11.485 1.00 98.25 99 ASN A N 1
ATOM 790 C CA . ASN A 1 99 ? 33.378 -21.239 -10.861 1.00 98.25 99 ASN A CA 1
ATOM 791 C C . ASN A 1 99 ? 33.044 -20.046 -9.957 1.00 98.25 99 ASN A C 1
ATOM 793 O O . ASN A 1 99 ? 33.713 -19.830 -8.947 1.00 98.25 99 ASN A O 1
ATOM 797 N N . LEU A 1 100 ? 31.980 -19.303 -10.270 1.00 97.62 100 LEU A N 1
ATOM 798 C CA . LEU A 1 100 ? 31.475 -18.243 -9.396 1.00 97.62 100 LEU A CA 1
ATOM 799 C C . LEU A 1 100 ? 30.658 -18.779 -8.209 1.00 97.62 100 LEU A C 1
ATOM 801 O O . LEU A 1 100 ? 30.329 -18.017 -7.301 1.00 97.62 100 LEU A O 1
ATOM 805 N N . GLY A 1 101 ? 30.344 -20.080 -8.185 1.00 96.94 101 GLY A N 1
ATOM 806 C CA . GLY A 1 101 ? 29.602 -20.721 -7.098 1.00 96.94 101 GLY A CA 1
ATOM 807 C C . GLY A 1 101 ? 28.121 -20.336 -7.038 1.00 96.94 101 GLY A C 1
ATOM 808 O O . GLY A 1 101 ? 27.509 -20.451 -5.978 1.00 96.94 101 GLY A O 1
ATOM 809 N N . ILE A 1 102 ? 27.544 -19.879 -8.154 1.00 97.56 102 ILE A N 1
ATOM 810 C CA . ILE A 1 102 ? 26.162 -19.369 -8.225 1.00 97.56 102 ILE A CA 1
ATOM 811 C C . ILE A 1 102 ? 25.204 -20.304 -8.971 1.00 97.56 102 ILE A C 1
ATOM 813 O O . ILE A 1 102 ? 24.002 -20.067 -8.970 1.00 97.56 102 ILE A O 1
ATOM 817 N N . ALA A 1 103 ? 25.696 -21.410 -9.542 1.00 97.00 103 ALA A N 1
ATOM 818 C CA . ALA A 1 103 ? 24.903 -22.368 -10.326 1.00 97.00 103 ALA A CA 1
ATOM 819 C C . ALA A 1 103 ? 23.674 -22.958 -9.596 1.00 97.00 103 ALA A C 1
ATOM 821 O O . ALA A 1 103 ? 22.767 -23.488 -10.237 1.00 97.00 103 ALA A O 1
ATOM 822 N N . ALA A 1 104 ? 23.627 -22.878 -8.263 1.00 93.31 104 ALA A N 1
ATOM 823 C CA . ALA A 1 104 ? 22.498 -23.337 -7.458 1.00 93.31 104 ALA A CA 1
ATOM 824 C C . ALA A 1 104 ? 21.345 -22.322 -7.342 1.00 93.31 104 ALA A C 1
ATOM 826 O O . ALA A 1 104 ? 20.241 -22.736 -6.995 1.00 93.31 104 ALA A O 1
ATOM 827 N N . ASN A 1 105 ? 21.573 -21.030 -7.602 1.00 94.56 105 ASN A N 1
ATOM 828 C CA . ASN A 1 105 ? 20.550 -19.990 -7.480 1.00 94.56 105 ASN A CA 1
ATOM 829 C C . ASN A 1 105 ? 20.962 -18.722 -8.246 1.00 94.56 105 ASN A C 1
ATOM 831 O O . ASN A 1 105 ? 21.833 -17.992 -7.777 1.00 94.56 105 ASN A O 1
ATOM 835 N N . PHE A 1 106 ? 20.342 -18.451 -9.395 1.00 96.50 106 PHE A N 1
ATOM 836 C CA . PHE A 1 106 ? 20.648 -17.287 -10.233 1.00 96.50 106 PHE A CA 1
ATOM 837 C C . PHE A 1 106 ? 19.485 -16.932 -11.174 1.00 96.50 106 PHE A C 1
ATOM 839 O O . PHE A 1 106 ? 18.611 -17.761 -11.439 1.00 96.50 106 PHE A O 1
ATOM 846 N N . ASP A 1 107 ? 19.502 -15.705 -11.693 1.00 97.38 107 ASP A N 1
ATOM 847 C CA . ASP A 1 107 ? 18.631 -15.240 -12.778 1.00 97.38 107 ASP A CA 1
ATOM 848 C C . ASP A 1 107 ? 19.462 -14.897 -14.019 1.00 97.38 107 ASP A C 1
ATOM 850 O O . ASP A 1 107 ? 20.631 -14.517 -13.906 1.00 97.38 107 ASP A O 1
ATOM 854 N N . PHE A 1 108 ? 18.854 -14.980 -15.204 1.00 98.00 108 PHE A N 1
ATOM 855 C CA . PHE A 1 108 ? 19.469 -14.515 -16.448 1.00 98.00 108 PHE A CA 1
ATOM 856 C C . PHE A 1 108 ? 18.817 -13.247 -16.980 1.00 98.00 108 PHE A C 1
ATOM 858 O O . PHE A 1 108 ? 17.593 -13.146 -17.039 1.00 98.00 108 PHE A O 1
ATOM 865 N N . LEU A 1 109 ? 19.651 -12.342 -17.489 1.00 98.25 109 LEU A N 1
ATOM 866 C CA . LEU A 1 109 ? 19.248 -11.309 -18.434 1.00 98.25 109 LEU A CA 1
ATOM 867 C C . LEU A 1 109 ? 20.102 -11.421 -19.685 1.00 98.25 109 LEU A C 1
ATOM 869 O O . LEU A 1 109 ? 21.290 -11.118 -19.658 1.00 98.25 109 LEU A O 1
ATOM 873 N N . GLY A 1 110 ? 19.493 -11.860 -20.781 1.00 98.12 110 GLY A N 1
ATOM 874 C CA . GLY A 1 110 ? 20.141 -11.939 -22.080 1.00 98.12 110 GLY A CA 1
ATOM 875 C C . GLY A 1 110 ? 19.604 -10.876 -23.025 1.00 98.12 110 GLY A C 1
ATOM 876 O O . GLY A 1 110 ? 18.397 -10.820 -23.259 1.00 98.12 110 GLY A O 1
ATOM 877 N N . HIS A 1 111 ? 20.493 -10.053 -23.582 1.00 98.06 111 HIS A N 1
ATOM 878 C CA . HIS A 1 111 ? 20.135 -9.063 -24.597 1.00 98.06 111 HIS A CA 1
ATOM 879 C C . HIS A 1 111 ? 20.484 -9.559 -26.002 1.00 98.06 111 HIS A C 1
ATOM 881 O O . HIS A 1 111 ? 21.614 -9.993 -26.217 1.00 98.06 111 HIS A O 1
ATOM 887 N N . SER A 1 112 ? 19.569 -9.462 -26.973 1.00 97.06 112 SER A N 1
ATOM 888 C CA . SER A 1 112 ? 19.836 -9.831 -28.376 1.00 97.06 112 SER A CA 1
ATOM 889 C C . SER A 1 112 ? 20.400 -11.261 -28.492 1.00 97.06 112 SER A C 1
ATOM 891 O O . SER A 1 112 ? 19.755 -12.193 -28.001 1.00 97.06 112 SER A O 1
ATOM 893 N N . TRP A 1 113 ? 21.597 -11.464 -29.058 1.00 97.56 113 TRP A N 1
ATOM 894 C CA . TRP A 1 113 ? 22.319 -12.750 -29.035 1.00 97.56 113 TRP A CA 1
ATOM 895 C C . TRP A 1 113 ? 22.449 -13.361 -27.628 1.00 97.56 113 TRP A C 1
ATOM 897 O O . TRP A 1 113 ? 22.239 -14.559 -27.462 1.00 97.56 113 TRP A O 1
ATOM 907 N N . GLY A 1 114 ? 22.688 -12.563 -26.587 1.00 98.25 114 GLY A N 1
ATOM 908 C CA . GLY A 1 114 ? 22.717 -13.051 -25.208 1.00 98.25 114 GLY A CA 1
ATOM 909 C C . GLY A 1 114 ? 21.376 -13.647 -24.767 1.00 98.25 114 GLY A C 1
ATOM 910 O O . GLY A 1 114 ? 21.346 -14.587 -23.980 1.00 98.25 114 GLY A O 1
ATOM 911 N N . GLY A 1 115 ? 20.255 -13.164 -25.314 1.00 98.00 115 GLY A N 1
ATOM 912 C CA . GLY A 1 115 ? 18.937 -13.777 -25.123 1.00 98.00 115 GLY A CA 1
ATOM 913 C C . GLY A 1 115 ? 18.797 -15.120 -25.848 1.00 98.00 115 GLY A C 1
ATOM 914 O O . GLY A 1 115 ? 18.230 -16.057 -25.286 1.00 98.00 115 GLY A O 1
ATOM 915 N N . MET A 1 116 ? 19.386 -15.257 -27.043 1.00 98.44 116 MET A N 1
ATOM 916 C CA . MET A 1 116 ? 19.471 -16.542 -27.754 1.00 98.44 116 MET A CA 1
ATOM 917 C C . MET A 1 116 ? 20.271 -17.558 -26.929 1.00 98.44 116 MET A C 1
ATOM 919 O O . MET A 1 116 ? 19.806 -18.677 -26.715 1.00 98.44 116 MET A O 1
ATOM 923 N N . LEU A 1 117 ? 21.428 -17.142 -26.401 1.00 98.56 117 LEU A N 1
ATOM 924 C CA . LEU A 1 117 ? 22.276 -17.961 -25.536 1.00 98.56 117 LEU A CA 1
ATOM 925 C C . LEU A 1 117 ? 21.557 -18.367 -24.241 1.00 98.56 117 LEU A C 1
ATOM 927 O O . LEU A 1 117 ? 21.590 -19.538 -23.864 1.00 98.56 117 LEU A O 1
ATOM 931 N N . ALA A 1 118 ? 20.859 -17.433 -23.584 1.00 98.38 118 ALA A N 1
ATOM 932 C CA . ALA A 1 118 ? 20.092 -17.719 -22.372 1.00 98.38 118 ALA A CA 1
ATOM 933 C C . ALA A 1 118 ? 18.987 -18.759 -22.627 1.00 98.38 118 ALA A C 1
ATOM 935 O O . ALA A 1 118 ? 18.807 -19.690 -21.837 1.00 98.38 118 ALA A O 1
ATOM 936 N N . ALA A 1 119 ? 18.258 -18.619 -23.739 1.00 98.38 119 ALA A N 1
ATOM 937 C CA . ALA A 1 119 ? 17.195 -19.541 -24.119 1.00 98.38 119 ALA A CA 1
ATOM 938 C C . ALA A 1 119 ? 17.743 -20.936 -24.468 1.00 98.38 119 ALA A C 1
ATOM 940 O O . ALA A 1 119 ? 17.201 -21.939 -24.003 1.00 98.38 119 ALA A O 1
ATOM 941 N N . GLU A 1 120 ? 18.847 -21.012 -25.214 1.00 98.12 120 GLU A N 1
ATOM 942 C CA . GLU A 1 120 ? 19.546 -22.269 -25.513 1.00 98.12 120 GLU A CA 1
ATOM 943 C C . GLU A 1 120 ? 20.060 -22.951 -24.243 1.00 98.12 120 GLU A C 1
ATOM 945 O O . GLU A 1 120 ? 19.858 -24.152 -24.059 1.00 98.12 120 GLU A O 1
ATOM 950 N N . TYR A 1 121 ? 20.649 -22.198 -23.310 1.00 98.44 121 TYR A N 1
ATOM 951 C CA . TYR A 1 121 ? 21.069 -22.742 -22.020 1.00 98.44 121 TYR A CA 1
ATOM 952 C C . TYR A 1 121 ? 19.870 -23.296 -21.234 1.00 98.44 121 TYR A C 1
ATOM 954 O O . TYR A 1 121 ? 19.909 -24.433 -20.758 1.00 98.44 121 TYR A O 1
ATOM 962 N N . ALA A 1 122 ? 18.769 -22.542 -21.144 1.00 98.12 122 ALA A N 1
ATOM 963 C CA . ALA A 1 122 ? 17.556 -22.979 -20.454 1.00 98.12 122 ALA A CA 1
ATOM 964 C C . ALA A 1 122 ? 16.951 -24.252 -21.078 1.00 98.12 122 ALA A C 1
ATOM 966 O O . ALA A 1 122 ? 16.547 -25.160 -20.347 1.00 98.12 122 ALA A O 1
ATOM 967 N N . ILE A 1 123 ? 16.919 -24.354 -22.411 1.00 98.00 123 ILE A N 1
ATOM 968 C CA . ILE A 1 123 ? 16.411 -25.526 -23.141 1.00 98.00 123 ILE A CA 1
ATOM 969 C C . ILE A 1 123 ? 17.324 -26.741 -22.942 1.00 98.00 123 ILE A C 1
ATOM 971 O O . ILE A 1 123 ? 16.833 -27.817 -22.601 1.00 98.00 123 ILE A O 1
ATOM 975 N N . ASN A 1 124 ? 18.635 -26.578 -23.137 1.00 96.25 124 ASN A N 1
ATOM 976 C CA . ASN A 1 124 ? 19.572 -27.700 -23.218 1.00 96.25 124 ASN A CA 1
ATOM 977 C C . ASN A 1 124 ? 20.037 -28.192 -21.842 1.00 96.25 124 ASN A C 1
ATOM 979 O O . ASN A 1 124 ? 20.227 -29.393 -21.651 1.00 96.25 124 ASN A O 1
ATOM 983 N N . ARG A 1 125 ? 20.224 -27.286 -20.872 1.00 96.44 125 ARG A N 1
ATOM 984 C CA . ARG A 1 125 ? 20.733 -27.636 -19.535 1.00 96.44 125 ARG A CA 1
ATOM 985 C C . ARG A 1 125 ? 19.628 -27.894 -18.523 1.00 96.44 125 ARG A C 1
ATOM 987 O O . ARG A 1 125 ? 19.840 -28.685 -17.609 1.00 96.44 125 ARG A O 1
ATOM 994 N N . GLN A 1 126 ? 18.464 -27.252 -18.677 1.00 95.12 126 GLN A N 1
ATOM 995 C CA . GLN A 1 126 ? 17.364 -27.304 -17.700 1.00 95.12 126 GLN A CA 1
ATOM 996 C C . GLN A 1 126 ? 17.881 -27.187 -16.242 1.00 95.12 126 GLN A C 1
ATOM 998 O O . GLN A 1 126 ? 17.558 -28.027 -15.391 1.00 95.12 126 GLN A O 1
ATOM 1003 N N . PRO A 1 127 ? 18.730 -26.181 -15.945 1.00 95.75 127 PRO A N 1
ATOM 1004 C CA . PRO A 1 127 ? 19.384 -26.032 -14.646 1.00 95.75 127 PRO A CA 1
ATOM 1005 C C . PRO A 1 127 ? 18.354 -25.891 -13.518 1.00 95.75 127 PRO A C 1
ATOM 1007 O O . PRO A 1 127 ? 17.375 -25.155 -13.633 1.00 95.75 127 PRO A O 1
ATOM 1010 N N . ARG A 1 128 ? 18.587 -26.547 -12.378 1.00 91.75 128 ARG A N 1
ATOM 1011 C CA . ARG A 1 128 ? 17.725 -26.353 -11.196 1.00 91.75 128 ARG A CA 1
ATOM 1012 C C . ARG A 1 128 ? 17.893 -24.972 -10.561 1.00 91.75 128 ARG A C 1
ATOM 1014 O O . ARG A 1 128 ? 16.960 -24.497 -9.927 1.00 91.75 128 ARG A O 1
ATOM 1021 N N . GLY A 1 129 ? 19.074 -24.370 -10.698 1.00 94.12 129 GLY A N 1
ATOM 1022 C CA . GLY A 1 129 ? 19.391 -23.095 -10.060 1.00 94.12 129 GLY A CA 1
ATOM 1023 C C . GLY A 1 129 ? 18.869 -21.858 -10.782 1.00 94.12 129 GLY A C 1
ATOM 1024 O O . GLY A 1 129 ? 18.750 -20.822 -10.135 1.00 94.12 129 GLY A O 1
ATOM 1025 N N . LEU A 1 130 ? 18.507 -21.957 -12.066 1.00 96.75 130 LEU A N 1
ATOM 1026 C CA . LEU A 1 130 ? 17.882 -20.850 -12.793 1.00 96.75 130 LEU A CA 1
ATOM 1027 C C . LEU A 1 130 ? 16.471 -20.617 -12.251 1.00 96.75 130 LEU A C 1
ATOM 1029 O O . LEU A 1 130 ? 15.653 -21.537 -12.280 1.00 96.75 130 LEU A O 1
ATOM 1033 N N . GLN A 1 131 ? 16.190 -19.404 -11.780 1.00 94.12 131 GLN A N 1
ATOM 1034 C CA . GLN A 1 131 ? 14.870 -19.050 -11.250 1.00 94.12 131 GLN A CA 1
ATOM 1035 C C . GLN A 1 131 ? 14.062 -18.232 -12.262 1.00 94.12 131 GLN A C 1
ATOM 1037 O O . GLN A 1 131 ? 12.923 -18.596 -12.546 1.00 94.12 131 GLN A O 1
ATOM 1042 N N . HIS A 1 132 ? 14.656 -17.201 -12.870 1.00 95.31 132 HIS A N 1
ATOM 1043 C CA . HIS A 1 132 ? 13.987 -16.338 -13.851 1.00 95.31 132 HIS A CA 1
ATOM 1044 C C . HIS A 1 132 ? 14.838 -16.099 -15.097 1.00 95.31 132 HIS A C 1
ATOM 1046 O O . HIS A 1 132 ? 16.070 -16.056 -15.046 1.00 95.31 132 HIS A O 1
ATOM 1052 N N . LEU A 1 133 ? 14.154 -15.910 -16.224 1.00 96.94 133 LEU A N 1
ATOM 1053 C CA . LEU A 1 133 ? 14.758 -15.672 -17.530 1.00 96.94 133 LEU A CA 1
ATOM 1054 C C . LEU A 1 133 ? 14.255 -14.346 -18.113 1.00 96.94 133 LEU A C 1
ATOM 1056 O O . LEU A 1 133 ? 13.059 -14.183 -18.335 1.00 96.94 133 LEU A O 1
ATOM 1060 N N . VAL A 1 134 ? 15.149 -13.405 -18.405 1.00 97.81 134 VAL A N 1
ATOM 1061 C CA . VAL A 1 134 ? 14.814 -12.168 -19.123 1.00 97.81 134 VAL A CA 1
ATOM 1062 C C . VAL A 1 134 ? 15.412 -12.219 -20.527 1.00 97.81 134 VAL A C 1
ATOM 1064 O O . VAL A 1 134 ? 16.631 -12.264 -20.690 1.00 97.81 134 VAL A O 1
ATOM 1067 N N . LEU A 1 135 ? 14.542 -12.205 -21.537 1.00 98.25 135 LEU A N 1
ATOM 1068 C CA . LEU A 1 135 ? 14.879 -12.161 -22.959 1.00 98.25 135 LEU A CA 1
ATOM 1069 C C . LEU A 1 135 ? 14.634 -10.740 -23.475 1.00 98.25 135 LEU A C 1
ATOM 1071 O O . LEU A 1 135 ? 13.515 -10.375 -23.840 1.00 98.25 135 LEU A O 1
ATOM 1075 N N . SER A 1 136 ? 15.686 -9.926 -23.456 1.00 97.19 136 SER A N 1
ATOM 1076 C CA . SER A 1 136 ? 15.627 -8.500 -23.773 1.00 97.19 136 SER A CA 1
ATOM 1077 C C . SER A 1 136 ? 16.020 -8.248 -25.224 1.00 97.19 136 SER A C 1
ATOM 1079 O O . SER A 1 136 ? 17.122 -8.603 -25.641 1.00 97.19 136 SER A O 1
ATOM 1081 N N . SER A 1 137 ? 15.110 -7.676 -26.010 1.00 96.88 137 SER A N 1
ATOM 1082 C CA . SER A 1 137 ? 15.320 -7.306 -27.415 1.00 96.88 137 SER A CA 1
ATOM 1083 C C . SER A 1 137 ? 15.945 -8.454 -28.225 1.00 96.88 137 SER A C 1
ATOM 1085 O O . SER A 1 137 ? 16.932 -8.278 -28.933 1.00 96.88 137 SER A O 1
ATOM 1087 N N . SER A 1 138 ? 15.433 -9.675 -28.039 1.00 97.50 138 SER A N 1
ATOM 1088 C CA . SER A 1 138 ? 15.993 -10.912 -28.605 1.00 97.50 138 SER A CA 1
ATOM 1089 C C . SER A 1 138 ? 15.058 -11.537 -29.650 1.00 97.50 138 SER A C 1
ATOM 1091 O O . SER A 1 138 ? 14.049 -10.952 -30.038 1.00 97.50 138 SER A O 1
ATOM 1093 N N . LEU A 1 139 ? 15.399 -12.727 -30.140 1.00 97.56 139 LEU A N 1
ATOM 1094 C CA . LEU A 1 139 ? 14.759 -13.384 -31.274 1.00 97.56 139 LEU A CA 1
ATOM 1095 C C . LEU A 1 139 ? 14.661 -14.897 -31.062 1.00 97.56 139 LEU A C 1
ATOM 1097 O O . LEU A 1 139 ? 15.609 -15.536 -30.611 1.00 97.56 139 LEU A O 1
ATOM 1101 N N . ALA A 1 140 ? 13.530 -15.490 -31.446 1.00 97.81 140 ALA A N 1
ATOM 1102 C CA . ALA A 1 140 ? 13.348 -16.946 -31.427 1.00 97.81 140 ALA A CA 1
ATOM 1103 C C . ALA A 1 140 ? 13.859 -17.647 -32.707 1.00 97.81 140 ALA A C 1
ATOM 1105 O O . ALA A 1 140 ? 13.971 -18.878 -32.759 1.00 97.81 140 ALA A O 1
ATOM 1106 N N . SER A 1 141 ? 14.126 -16.876 -33.767 1.00 97.69 141 SER A N 1
ATOM 1107 C CA . SER A 1 141 ? 14.654 -17.356 -35.047 1.00 97.69 141 SER A CA 1
ATOM 1108 C C . SER A 1 141 ? 15.371 -16.244 -35.804 1.00 97.69 141 SER A C 1
ATOM 1110 O O . SER A 1 141 ? 14.852 -15.132 -35.900 1.00 97.69 141 SER A O 1
ATOM 1112 N N . VAL A 1 142 ? 16.511 -16.574 -36.415 1.00 96.56 142 VAL A N 1
ATOM 1113 C CA . VAL A 1 142 ? 17.261 -15.643 -37.275 1.00 96.56 142 VAL A CA 1
ATOM 1114 C C . VAL A 1 142 ? 16.473 -15.269 -38.532 1.00 96.56 142 VAL A C 1
ATOM 1116 O O . VAL A 1 142 ? 16.502 -14.115 -38.939 1.00 96.56 142 VAL A O 1
ATOM 1119 N N . ALA A 1 143 ? 15.665 -16.177 -39.086 1.00 95.75 143 ALA A N 1
ATOM 1120 C CA . ALA A 1 143 ? 14.813 -15.862 -40.236 1.00 95.75 143 ALA A CA 1
ATOM 1121 C C . ALA A 1 143 ? 13.757 -14.781 -39.920 1.00 95.75 143 ALA A C 1
ATOM 1123 O O . ALA A 1 143 ? 13.433 -13.958 -40.775 1.00 95.75 143 ALA A O 1
ATOM 1124 N N . LEU A 1 144 ? 13.224 -14.762 -38.690 1.00 96.50 144 LEU A N 1
ATOM 1125 C CA . LEU A 1 144 ? 12.290 -13.717 -38.248 1.00 96.50 144 LEU A CA 1
ATOM 1126 C C . LEU A 1 144 ? 13.006 -12.381 -38.032 1.00 96.50 144 LEU A C 1
ATOM 1128 O O . LEU A 1 144 ? 12.462 -11.339 -38.388 1.00 96.50 144 LEU A O 1
ATOM 1132 N N . TRP A 1 145 ? 14.236 -12.416 -37.516 1.00 95.81 145 TRP A N 1
ATOM 1133 C CA . TRP A 1 145 ? 15.080 -11.229 -37.399 1.00 95.81 145 TRP A CA 1
ATOM 1134 C C . TRP A 1 145 ? 15.408 -10.612 -38.751 1.00 95.81 145 TRP A C 1
ATOM 1136 O O . TRP A 1 145 ? 15.198 -9.418 -38.932 1.00 95.81 145 TRP A O 1
ATOM 1146 N N . GLU A 1 146 ? 15.842 -11.418 -39.723 1.00 94.06 146 GLU A N 1
ATOM 1147 C CA . GLU A 1 146 ? 16.074 -10.939 -41.085 1.00 94.06 146 GLU A CA 1
ATOM 1148 C C . GLU A 1 146 ? 14.804 -10.302 -41.662 1.00 94.06 146 GLU A C 1
ATOM 1150 O O . GLU A 1 146 ? 14.862 -9.194 -42.192 1.00 94.06 146 GLU A O 1
ATOM 1155 N N . ALA A 1 147 ? 13.642 -10.950 -41.533 1.00 94.00 147 ALA A N 1
ATOM 1156 C CA . ALA A 1 147 ? 12.377 -10.393 -42.016 1.00 94.00 147 ALA A CA 1
ATOM 1157 C C . ALA A 1 147 ? 12.039 -9.042 -41.355 1.00 94.00 147 ALA A C 1
ATOM 1159 O O . ALA A 1 147 ? 11.671 -8.094 -42.054 1.00 94.00 147 ALA A O 1
ATOM 1160 N N . SER A 1 148 ? 12.221 -8.939 -40.036 1.00 94.75 148 SER A N 1
ATOM 1161 C CA . SER A 1 148 ? 12.016 -7.711 -39.260 1.00 94.75 148 SER A CA 1
ATOM 1162 C C . SER A 1 148 ? 12.959 -6.589 -39.704 1.00 94.75 148 SER A C 1
ATOM 1164 O O . SER A 1 148 ? 12.509 -5.508 -40.090 1.00 94.75 148 SER A O 1
ATOM 1166 N N . SER A 1 149 ? 14.267 -6.854 -39.728 1.00 93.69 149 SER A N 1
ATOM 1167 C CA . SER A 1 149 ? 15.298 -5.885 -40.114 1.00 93.69 149 SER A CA 1
ATOM 1168 C C . SER A 1 149 ? 15.100 -5.383 -41.545 1.00 93.69 149 SER A C 1
ATOM 1170 O O . SER A 1 149 ? 15.200 -4.182 -41.800 1.00 93.69 149 SER A O 1
ATOM 1172 N N . ASN A 1 150 ? 14.756 -6.277 -42.478 1.00 93.88 150 ASN A N 1
ATOM 1173 C CA . ASN A 1 150 ? 14.460 -5.898 -43.859 1.00 93.88 150 ASN A CA 1
ATOM 1174 C C . ASN A 1 150 ? 13.184 -5.045 -43.959 1.00 93.88 150 ASN A C 1
ATOM 1176 O O . ASN A 1 150 ? 13.187 -4.053 -44.681 1.00 93.88 150 ASN A O 1
ATOM 1180 N N . ARG A 1 151 ? 12.133 -5.344 -43.183 1.00 95.44 151 ARG A N 1
ATOM 1181 C CA . ARG A 1 151 ? 10.913 -4.519 -43.148 1.00 95.44 151 ARG A CA 1
ATOM 1182 C C . ARG A 1 151 ? 11.184 -3.104 -42.637 1.00 95.44 151 ARG A C 1
ATOM 1184 O O . ARG A 1 151 ? 10.624 -2.147 -43.168 1.00 95.44 151 ARG A O 1
ATOM 1191 N N . LEU A 1 152 ? 12.023 -2.964 -41.611 1.00 95.56 152 LEU A N 1
ATOM 1192 C CA . LEU A 1 152 ? 12.426 -1.650 -41.107 1.00 95.56 152 LEU A CA 1
ATOM 1193 C C . LEU A 1 152 ? 13.206 -0.873 -42.174 1.00 95.56 152 LEU A C 1
ATOM 1195 O O . LEU A 1 152 ? 12.914 0.298 -42.401 1.00 95.56 152 LEU A O 1
ATOM 1199 N N . LEU A 1 153 ? 14.135 -1.530 -42.878 1.00 94.62 153 LEU A N 1
ATOM 1200 C CA . LEU A 1 153 ? 14.884 -0.927 -43.986 1.00 94.62 153 LEU A CA 1
ATOM 1201 C C . LEU A 1 153 ? 13.979 -0.527 -45.168 1.00 94.62 153 LEU A C 1
ATOM 1203 O O . LEU A 1 153 ? 14.191 0.511 -45.793 1.00 94.62 153 LEU A O 1
ATOM 1207 N N . ASP A 1 154 ? 12.938 -1.303 -45.462 1.00 94.44 154 ASP A N 1
ATOM 1208 C CA . ASP A 1 154 ? 11.946 -0.961 -46.489 1.00 94.44 154 ASP A CA 1
ATOM 1209 C C . ASP A 1 154 ? 11.128 0.294 -46.119 1.00 94.44 154 ASP A C 1
ATOM 1211 O O . ASP A 1 154 ? 10.619 0.992 -47.000 1.00 94.44 154 ASP A O 1
ATOM 1215 N N . GLY A 1 155 ? 11.046 0.626 -44.826 1.00 93.75 155 GLY A N 1
ATOM 1216 C CA . GLY A 1 155 ? 10.455 1.868 -44.323 1.00 93.75 155 GLY A CA 1
ATOM 1217 C C . GLY A 1 155 ? 11.369 3.099 -44.402 1.00 93.75 155 GLY A C 1
ATOM 1218 O O . GLY A 1 155 ? 10.895 4.217 -44.196 1.00 93.75 155 GLY A O 1
ATOM 1219 N N . GLU A 1 156 ? 12.658 2.924 -44.697 1.00 95.06 156 GLU A N 1
ATOM 1220 C CA . GLU A 1 156 ? 13.634 4.013 -44.797 1.00 95.06 156 GLU A CA 1
ATOM 1221 C C . GLU A 1 156 ? 13.616 4.706 -46.177 1.00 95.06 156 GLU A C 1
ATOM 1223 O O . GLU A 1 156 ? 13.064 4.168 -47.144 1.00 95.06 156 GLU A O 1
ATOM 1228 N N . PRO A 1 157 ? 14.200 5.919 -46.305 1.00 96.12 157 PRO A N 1
ATOM 1229 C CA . PRO A 1 157 ? 14.303 6.609 -47.587 1.00 96.12 157 PRO A CA 1
ATOM 1230 C C . PRO A 1 157 ? 14.962 5.748 -48.672 1.00 96.12 157 PRO A C 1
ATOM 1232 O O . PRO A 1 157 ? 15.967 5.084 -48.418 1.00 96.12 157 PRO A O 1
ATOM 1235 N N . GLU A 1 158 ? 14.438 5.825 -49.900 1.00 95.50 158 GLU A N 1
ATOM 1236 C CA . GLU A 1 158 ? 14.916 5.034 -51.048 1.00 95.50 158 GLU A CA 1
ATOM 1237 C C . GLU A 1 158 ? 16.432 5.140 -51.250 1.00 95.50 158 GLU A C 1
ATOM 1239 O O . GLU A 1 158 ? 17.097 4.138 -51.467 1.00 95.50 158 GLU A O 1
ATOM 1244 N N . GLU A 1 159 ? 16.994 6.344 -51.124 1.00 94.56 159 GLU A N 1
ATOM 1245 C CA . GLU A 1 159 ? 18.432 6.582 -51.284 1.00 94.56 159 GLU A CA 1
ATOM 1246 C C . GLU A 1 159 ? 19.273 5.776 -50.282 1.00 94.56 159 GLU A C 1
ATOM 1248 O O . GLU A 1 159 ? 20.274 5.163 -50.653 1.00 94.56 159 GLU A O 1
ATOM 1253 N N . MET A 1 160 ? 18.844 5.731 -49.019 1.00 94.06 160 MET A N 1
ATOM 1254 C CA . MET A 1 160 ? 19.521 4.984 -47.960 1.00 94.06 160 MET A CA 1
ATOM 1255 C C . MET A 1 160 ? 19.395 3.476 -48.194 1.00 94.06 160 MET A C 1
ATOM 1257 O O . MET A 1 160 ? 20.388 2.751 -48.111 1.00 94.06 160 MET A O 1
ATOM 1261 N N . ARG A 1 161 ? 18.188 3.008 -48.539 1.00 94.19 161 ARG A N 1
ATOM 1262 C CA . ARG A 1 161 ? 17.943 1.599 -48.859 1.00 94.19 161 ARG A CA 1
ATOM 1263 C C . ARG A 1 161 ? 18.776 1.146 -50.055 1.00 94.19 161 ARG A C 1
ATOM 1265 O O . ARG A 1 161 ? 19.471 0.139 -49.949 1.00 94.19 161 ARG A O 1
ATOM 1272 N N . GLU A 1 162 ? 18.758 1.878 -51.165 1.00 94.81 162 GLU A N 1
ATOM 1273 C CA . GLU A 1 162 ? 19.531 1.514 -52.356 1.00 94.81 162 GLU A CA 1
ATOM 1274 C C . GLU A 1 162 ? 21.036 1.591 -52.121 1.00 94.81 162 GLU A C 1
ATOM 1276 O O . GLU A 1 162 ? 21.762 0.735 -52.625 1.00 94.81 162 GLU A O 1
ATOM 1281 N N . THR A 1 163 ? 21.513 2.540 -51.307 1.00 95.00 163 THR A N 1
ATOM 1282 C CA . THR A 1 163 ? 22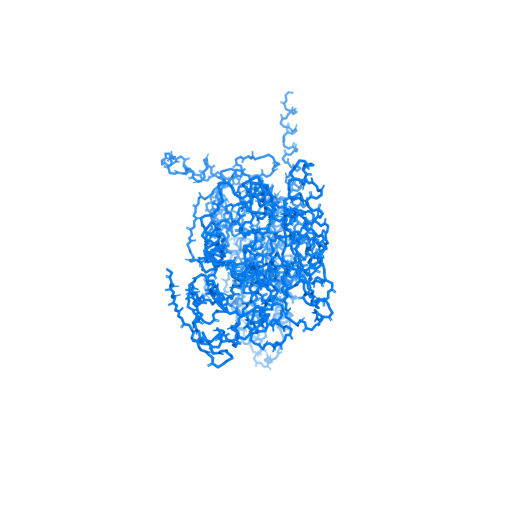.922 2.580 -50.890 1.00 95.00 163 THR A CA 1
ATOM 1283 C C . THR A 1 163 ? 23.297 1.275 -50.193 1.00 95.00 163 THR A C 1
ATOM 1285 O O . THR A 1 163 ? 24.206 0.578 -50.648 1.00 95.00 163 THR A O 1
ATOM 1288 N N . ILE A 1 164 ? 22.549 0.882 -49.156 1.00 92.69 164 ILE A N 1
ATOM 1289 C CA . ILE A 1 164 ? 22.792 -0.364 -48.412 1.00 92.69 164 ILE A CA 1
ATOM 1290 C C . ILE A 1 164 ? 22.765 -1.574 -49.358 1.00 92.69 164 ILE A C 1
ATOM 1292 O O . ILE A 1 164 ? 23.743 -2.320 -49.435 1.00 92.69 164 ILE A O 1
ATOM 1296 N N . ARG A 1 165 ? 21.700 -1.729 -50.154 1.00 92.81 165 ARG A N 1
ATOM 1297 C CA . ARG A 1 165 ? 21.532 -2.884 -51.052 1.00 92.81 165 ARG A CA 1
ATOM 1298 C C . ARG A 1 165 ? 22.581 -2.956 -52.155 1.00 92.81 165 ARG A C 1
ATOM 1300 O O . ARG A 1 165 ? 22.994 -4.052 -52.530 1.00 92.81 165 ARG A O 1
ATOM 1307 N N . ARG A 1 166 ? 23.007 -1.820 -52.715 1.00 94.44 166 ARG A N 1
ATOM 1308 C CA . ARG A 1 166 ? 24.058 -1.777 -53.741 1.00 94.44 166 ARG A CA 1
ATOM 1309 C C . ARG A 1 166 ? 25.380 -2.282 -53.173 1.00 94.44 166 ARG A C 1
ATOM 1311 O O . ARG A 1 166 ? 25.974 -3.171 -53.775 1.00 94.44 166 ARG A O 1
ATOM 1318 N N . HIS A 1 167 ? 25.799 -1.776 -52.013 1.00 92.88 167 HIS A N 1
ATOM 1319 C CA . HIS A 1 167 ? 27.052 -2.202 -51.386 1.00 92.88 167 HIS A CA 1
ATOM 1320 C C . HIS A 1 167 ? 27.028 -3.672 -50.956 1.00 92.88 167 HIS A C 1
ATOM 1322 O O . HIS A 1 167 ? 28.036 -4.356 -51.125 1.00 92.88 167 HIS A O 1
ATOM 1328 N N . GLU A 1 168 ? 25.886 -4.192 -50.490 1.00 89.06 168 GLU A N 1
ATOM 1329 C CA . GLU A 1 168 ? 25.711 -5.630 -50.228 1.00 89.06 168 GLU A CA 1
ATOM 1330 C C . GLU A 1 168 ? 25.879 -6.472 -51.505 1.00 89.06 168 GLU A C 1
ATOM 1332 O O . GLU A 1 168 ? 26.601 -7.468 -51.496 1.00 89.06 168 GLU A O 1
ATOM 1337 N N . ARG A 1 169 ? 25.255 -6.067 -52.625 1.00 90.69 169 ARG A N 1
ATOM 1338 C CA . ARG A 1 169 ? 25.366 -6.774 -53.918 1.00 90.69 169 ARG A CA 1
ATOM 1339 C C . ARG A 1 169 ? 26.780 -6.736 -54.498 1.00 90.69 169 ARG A C 1
ATOM 1341 O O . ARG A 1 169 ? 27.208 -7.704 -55.119 1.00 90.69 169 ARG A O 1
ATOM 1348 N N . GLU A 1 170 ? 27.472 -5.613 -54.340 1.00 92.25 170 GLU A N 1
ATOM 1349 C CA . GLU A 1 170 ? 28.811 -5.381 -54.894 1.00 92.25 170 GLU A CA 1
ATOM 1350 C C . GLU A 1 170 ? 29.939 -5.857 -53.965 1.00 92.25 170 GLU A C 1
ATOM 1352 O O . GLU A 1 170 ? 31.096 -5.890 -54.382 1.00 92.25 170 GLU A O 1
ATOM 1357 N N . GLY A 1 171 ? 29.625 -6.232 -52.719 1.00 87.31 171 GLY A N 1
ATOM 1358 C CA . GLY A 1 171 ? 30.614 -6.625 -51.713 1.00 87.31 171 GLY A CA 1
ATOM 1359 C C . GLY A 1 171 ? 31.497 -5.467 -51.233 1.00 87.31 171 GLY A C 1
ATOM 1360 O O . GLY A 1 171 ? 32.615 -5.694 -50.784 1.00 87.31 171 GLY A O 1
ATOM 1361 N N . THR A 1 172 ? 31.023 -4.223 -51.344 1.00 90.69 172 THR A N 1
ATOM 1362 C CA . THR A 1 172 ? 31.764 -2.993 -51.006 1.00 90.69 172 THR A CA 1
ATOM 1363 C C . THR A 1 172 ? 31.331 -2.413 -49.653 1.00 90.69 172 THR A C 1
ATOM 1365 O O . THR A 1 172 ? 31.249 -1.199 -49.475 1.00 90.69 172 THR A O 1
ATOM 1368 N N . THR A 1 173 ? 31.063 -3.280 -48.674 1.00 86.88 173 THR A N 1
ATOM 1369 C CA . THR A 1 173 ? 30.528 -2.927 -47.343 1.00 86.88 173 THR A CA 1
ATOM 1370 C C . THR A 1 173 ? 31.502 -2.146 -46.451 1.00 86.88 173 THR A C 1
ATOM 1372 O O . THR A 1 173 ? 31.114 -1.646 -45.401 1.00 86.88 173 THR A O 1
ATOM 1375 N N . ASP A 1 174 ? 32.758 -1.979 -46.863 1.00 86.06 174 ASP A N 1
ATOM 1376 C CA . ASP A 1 174 ? 33.716 -1.102 -46.177 1.00 86.06 174 ASP A CA 1
ATOM 1377 C C . ASP A 1 174 ? 33.577 0.378 -46.572 1.00 86.06 174 ASP A C 1
ATOM 1379 O O . ASP A 1 174 ? 34.197 1.245 -45.950 1.00 86.06 174 ASP A O 1
ATOM 1383 N N . ALA A 1 175 ? 32.773 0.687 -47.597 1.00 92.25 175 ALA A N 1
ATOM 1384 C CA . ALA A 1 175 ? 32.582 2.045 -48.092 1.00 92.25 175 ALA A CA 1
ATOM 1385 C C . ALA A 1 175 ? 31.989 2.979 -47.021 1.00 92.25 175 ALA A C 1
ATOM 1387 O O . ALA A 1 175 ? 31.068 2.621 -46.285 1.00 92.25 175 ALA A O 1
ATOM 1388 N N . GLN A 1 176 ? 32.472 4.225 -46.979 1.00 93.56 176 GLN A N 1
ATOM 1389 C CA . GLN A 1 176 ? 32.032 5.213 -45.986 1.00 93.56 176 GLN A CA 1
ATOM 1390 C C . GLN A 1 176 ? 30.532 5.532 -46.092 1.00 93.56 176 GLN A C 1
ATOM 1392 O O . GLN A 1 176 ? 29.870 5.722 -45.076 1.00 93.56 176 GLN A O 1
ATOM 1397 N N . GLU A 1 177 ? 29.988 5.572 -47.310 1.00 93.50 177 GLU A N 1
ATOM 1398 C CA . GLU A 1 177 ? 28.554 5.790 -47.561 1.00 93.50 177 GLU A CA 1
ATOM 1399 C C . GLU A 1 177 ? 27.680 4.634 -47.037 1.00 93.50 177 GLU A C 1
ATOM 1401 O O . GLU A 1 177 ? 26.590 4.870 -46.509 1.00 93.50 177 GLU A O 1
ATOM 1406 N N . TYR A 1 178 ? 28.184 3.396 -47.085 1.00 92.12 178 TYR A N 1
ATOM 1407 C CA . TYR A 1 178 ? 27.523 2.236 -46.490 1.00 92.12 178 TYR A CA 1
ATOM 1408 C C . TYR A 1 178 ? 27.532 2.321 -44.963 1.00 92.12 178 TYR A C 1
ATOM 1410 O O . TYR A 1 178 ? 26.472 2.263 -44.340 1.00 92.12 178 TYR A O 1
ATOM 1418 N N . LYS A 1 179 ? 28.710 2.544 -44.361 1.00 90.62 179 LYS A N 1
ATOM 1419 C CA . LYS A 1 179 ? 28.857 2.703 -42.904 1.00 90.62 179 LYS A CA 1
ATOM 1420 C C . LYS A 1 179 ? 27.993 3.847 -42.368 1.00 90.62 179 LYS A C 1
ATOM 1422 O O . LYS A 1 179 ? 27.295 3.663 -41.377 1.00 90.62 179 LYS A O 1
ATOM 1427 N N . GLY A 1 180 ? 27.961 4.983 -43.068 1.00 93.19 180 GLY A N 1
ATOM 1428 C CA . GLY A 1 180 ? 27.102 6.117 -42.717 1.00 93.19 180 GLY A CA 1
ATOM 1429 C C . GLY A 1 180 ? 25.608 5.784 -42.791 1.00 93.19 180 GLY A C 1
ATOM 1430 O O . GLY A 1 180 ? 24.845 6.180 -41.914 1.00 93.19 180 GLY A O 1
ATOM 1431 N N . SER A 1 181 ? 25.182 5.000 -43.787 1.00 94.12 181 SER A N 1
ATOM 1432 C CA . SER A 1 181 ? 23.792 4.529 -43.874 1.00 94.12 181 SER A CA 1
ATOM 1433 C C . SER A 1 181 ? 23.444 3.569 -42.730 1.00 94.12 181 SER A C 1
ATOM 1435 O O . SER A 1 181 ? 22.372 3.681 -42.138 1.00 94.12 181 SER A O 1
ATOM 1437 N N . LEU A 1 182 ? 24.351 2.663 -42.352 1.00 91.62 182 LEU A N 1
ATOM 1438 C CA . LEU A 1 182 ? 24.154 1.790 -41.190 1.00 91.62 182 LEU A CA 1
ATOM 1439 C C . LEU A 1 182 ? 24.098 2.570 -39.870 1.00 91.62 182 LEU A C 1
ATOM 1441 O O . LEU A 1 182 ? 23.273 2.254 -39.018 1.00 91.62 182 LEU A O 1
ATOM 1445 N N . GLU A 1 183 ? 24.914 3.611 -39.708 1.00 92.50 183 GLU A N 1
ATOM 1446 C CA . GLU A 1 183 ? 24.899 4.470 -38.519 1.00 92.50 183 GLU A CA 1
ATOM 1447 C C . GLU A 1 183 ? 23.557 5.207 -38.372 1.00 92.50 183 GLU A C 1
ATOM 1449 O O . GLU A 1 183 ? 22.967 5.224 -37.289 1.00 92.50 183 GLU A O 1
ATOM 1454 N N . VAL A 1 184 ? 23.005 5.732 -39.475 1.00 93.69 184 VAL A N 1
ATOM 1455 C CA . VAL A 1 184 ? 21.663 6.339 -39.482 1.00 93.69 184 VAL A CA 1
ATOM 1456 C C . VAL A 1 184 ? 20.599 5.314 -39.087 1.00 93.69 184 VAL A C 1
ATOM 1458 O O . VAL A 1 184 ? 19.734 5.626 -38.265 1.00 93.69 184 VAL A O 1
ATOM 1461 N N . PHE A 1 185 ? 20.670 4.088 -39.609 1.00 94.75 185 PHE A N 1
ATOM 1462 C CA . PHE A 1 185 ? 19.756 3.011 -39.225 1.00 94.75 185 PHE A CA 1
ATOM 1463 C C . PHE A 1 185 ? 19.868 2.683 -37.725 1.00 94.75 185 PHE A C 1
ATOM 1465 O O . PHE A 1 185 ? 18.866 2.673 -37.006 1.00 94.75 185 PHE A O 1
ATOM 1472 N N . ALA A 1 186 ? 21.093 2.501 -37.225 1.00 93.38 186 ALA A N 1
ATOM 1473 C CA . ALA A 1 186 ? 21.377 2.208 -35.824 1.00 93.38 186 ALA A CA 1
ATOM 1474 C C . ALA A 1 186 ? 20.915 3.335 -34.882 1.00 93.38 186 ALA A C 1
ATOM 1476 O O . ALA A 1 186 ? 20.398 3.059 -33.799 1.00 93.38 186 ALA A O 1
ATOM 1477 N N . SER A 1 187 ? 21.007 4.600 -35.305 1.00 94.31 187 SER A N 1
ATOM 1478 C CA . SER A 1 187 ? 20.540 5.755 -34.520 1.00 94.31 187 SER A CA 1
ATOM 1479 C C . SER A 1 187 ? 19.024 5.755 -34.275 1.00 94.31 187 SER A C 1
ATOM 1481 O O . SER A 1 187 ? 18.532 6.362 -33.322 1.00 94.31 187 SER A O 1
ATOM 1483 N N . LYS A 1 188 ? 18.267 5.064 -35.136 1.00 93.88 188 LYS A N 1
ATOM 1484 C CA . LYS A 1 188 ? 16.813 4.929 -35.026 1.00 93.88 188 LYS A CA 1
ATOM 1485 C C . LYS A 1 188 ? 16.427 3.662 -34.288 1.00 93.88 188 LYS A C 1
ATOM 1487 O O . LYS A 1 188 ? 15.598 3.738 -33.379 1.00 93.88 188 LYS A O 1
ATOM 1492 N N . TYR A 1 189 ? 17.013 2.534 -34.696 1.00 95.56 189 TYR A N 1
ATOM 1493 C CA . TYR A 1 189 ? 16.527 1.217 -34.297 1.00 95.56 189 TYR A CA 1
ATOM 1494 C C . TYR A 1 189 ? 17.380 0.505 -33.248 1.00 95.56 189 TYR A C 1
ATOM 1496 O O . TYR A 1 189 ? 16.896 -0.400 -32.572 1.00 95.56 189 TYR A O 1
ATOM 1504 N N . MET A 1 190 ? 18.629 0.938 -33.057 1.00 93.69 190 MET A N 1
ATOM 1505 C CA . MET A 1 190 ? 19.541 0.328 -32.094 1.00 93.69 190 MET A CA 1
ATOM 1506 C C . MET A 1 190 ? 19.656 1.157 -30.809 1.00 93.69 190 MET A C 1
ATOM 1508 O O . MET A 1 190 ? 19.284 0.693 -29.731 1.00 93.69 190 MET A O 1
ATOM 1512 N N . CYS A 1 191 ? 20.115 2.407 -30.918 1.00 94.94 191 CYS A N 1
ATOM 1513 C CA . CYS A 1 191 ? 20.225 3.336 -29.796 1.00 94.94 191 CYS A CA 1
ATOM 1514 C C . CYS A 1 191 ? 19.838 4.752 -30.228 1.00 94.94 191 CYS A C 1
ATOM 1516 O O . CYS A 1 191 ? 20.462 5.344 -31.107 1.00 94.94 191 CYS A O 1
ATOM 1518 N N . ARG A 1 192 ? 18.821 5.301 -29.559 1.00 93.94 192 ARG A N 1
ATOM 1519 C CA . ARG A 1 192 ? 18.240 6.617 -29.867 1.00 93.94 192 ARG A CA 1
ATOM 1520 C C . ARG A 1 192 ? 18.796 7.769 -29.033 1.00 93.94 192 ARG A C 1
ATOM 1522 O O . ARG A 1 192 ? 18.390 8.915 -29.227 1.00 93.94 192 ARG A O 1
ATOM 1529 N N . VAL A 1 193 ? 19.669 7.480 -28.071 1.00 93.88 193 VAL A N 1
ATOM 1530 C CA . VAL A 1 193 ? 20.338 8.508 -27.265 1.00 93.88 193 VAL A CA 1
ATOM 1531 C C . VAL A 1 193 ? 21.424 9.152 -28.121 1.00 93.88 193 VAL A C 1
ATOM 1533 O O . VAL A 1 193 ? 22.207 8.444 -28.731 1.00 93.88 193 VAL A O 1
ATOM 1536 N N . ASN A 1 194 ? 21.475 10.481 -28.189 1.00 90.31 194 ASN A N 1
ATOM 1537 C CA . ASN A 1 194 ? 22.479 11.201 -28.974 1.00 90.31 194 ASN A CA 1
ATOM 1538 C C . ASN A 1 194 ? 23.134 12.296 -28.107 1.00 90.31 194 ASN A C 1
ATOM 1540 O O . ASN A 1 194 ? 22.396 13.139 -27.584 1.00 90.31 194 ASN A O 1
ATOM 1544 N N . PRO A 1 195 ? 24.474 12.323 -27.951 1.00 93.62 195 PRO A N 1
ATOM 1545 C CA . PRO A 1 195 ? 25.458 11.363 -28.483 1.00 93.62 195 PRO A CA 1
ATOM 1546 C C . PRO A 1 195 ? 25.277 9.950 -27.918 1.00 93.62 195 PRO A C 1
ATOM 1548 O O . PRO A 1 195 ? 24.716 9.790 -26.834 1.00 93.62 195 PRO A O 1
ATOM 1551 N N . TRP A 1 196 ? 25.736 8.932 -28.658 1.00 95.25 196 TRP A N 1
ATOM 1552 C CA . TRP A 1 196 ? 25.701 7.552 -28.171 1.00 95.25 196 TRP A CA 1
ATOM 1553 C C . TRP A 1 196 ? 26.492 7.412 -26.858 1.00 95.25 196 TRP A C 1
ATOM 1555 O O . TRP A 1 196 ? 27.540 8.050 -26.711 1.00 95.25 196 TRP A O 1
ATOM 1565 N N . PRO A 1 197 ? 26.008 6.593 -25.904 1.00 96.12 197 PRO A N 1
ATOM 1566 C CA . PRO A 1 197 ? 26.700 6.354 -24.640 1.00 96.12 197 PRO A CA 1
ATOM 1567 C C . PRO A 1 197 ? 28.124 5.828 -24.842 1.00 96.12 197 PRO A C 1
ATOM 1569 O O . PRO A 1 197 ? 28.388 5.057 -25.765 1.00 96.12 197 PRO A O 1
ATOM 1572 N N . MET A 1 198 ? 29.041 6.202 -23.948 1.00 96.69 198 MET A N 1
ATOM 1573 C CA . MET A 1 198 ? 30.447 5.786 -24.035 1.00 96.69 198 MET A CA 1
ATOM 1574 C C . MET A 1 198 ? 30.611 4.270 -23.917 1.00 96.69 198 MET A C 1
ATOM 1576 O O . MET A 1 198 ? 31.461 3.689 -24.582 1.00 96.69 198 MET A O 1
ATOM 1580 N N . GLU A 1 199 ? 29.773 3.637 -23.105 1.00 96.38 199 GLU A N 1
ATOM 1581 C CA . GLU A 1 199 ? 29.706 2.192 -22.915 1.00 96.38 199 GLU A CA 1
ATOM 1582 C C . GLU A 1 199 ? 29.360 1.467 -24.221 1.00 96.38 199 GLU A C 1
ATOM 1584 O O . GLU A 1 199 ? 29.956 0.444 -24.548 1.00 96.38 199 GLU A O 1
ATOM 1589 N N . LEU A 1 200 ? 28.437 2.034 -25.005 1.00 96.44 200 LEU A N 1
ATOM 1590 C CA . LEU A 1 200 ? 28.085 1.512 -26.321 1.00 96.44 200 LEU A CA 1
ATOM 1591 C C . LEU A 1 200 ? 29.243 1.669 -27.313 1.00 96.44 200 LEU A C 1
ATOM 1593 O O . LEU A 1 200 ? 29.601 0.722 -28.011 1.00 96.44 200 LEU A O 1
ATOM 1597 N N . LEU A 1 201 ? 29.856 2.854 -27.353 1.00 96.38 201 LEU A N 1
ATOM 1598 C CA . LEU A 1 201 ? 31.006 3.114 -28.221 1.00 96.38 201 LEU A CA 1
ATOM 1599 C C . LEU A 1 201 ? 32.193 2.192 -27.897 1.00 96.38 201 LEU A C 1
ATOM 1601 O O . LEU A 1 201 ? 32.872 1.736 -28.814 1.00 96.38 201 LEU A O 1
ATOM 1605 N N . ALA A 1 202 ? 32.417 1.875 -26.618 1.00 97.12 202 ALA A N 1
ATOM 1606 C CA . ALA A 1 202 ? 33.448 0.931 -26.193 1.00 97.12 202 ALA A CA 1
ATOM 1607 C C . ALA A 1 202 ? 33.194 -0.485 -26.736 1.00 97.12 202 ALA A C 1
ATOM 1609 O O . ALA A 1 202 ? 34.110 -1.102 -27.278 1.00 97.12 202 ALA A O 1
ATOM 1610 N N . SER A 1 203 ? 31.951 -0.973 -26.670 1.00 96.94 203 SER A N 1
ATOM 1611 C CA . SER A 1 203 ? 31.600 -2.279 -27.239 1.00 96.94 203 SER A CA 1
ATOM 1612 C C . SER A 1 203 ? 31.722 -2.326 -28.760 1.00 96.94 203 SER A C 1
ATOM 1614 O O . SER A 1 203 ? 32.138 -3.352 -29.296 1.00 96.94 203 SER A O 1
ATOM 1616 N N . PHE A 1 204 ? 31.425 -1.229 -29.461 1.00 94.75 204 PHE A N 1
ATOM 1617 C CA . PHE A 1 204 ? 31.679 -1.144 -30.900 1.00 94.75 204 PHE A CA 1
ATOM 1618 C C . PHE A 1 204 ? 33.166 -1.154 -31.243 1.00 94.75 204 PHE A C 1
ATOM 1620 O O . PHE A 1 204 ? 33.564 -1.879 -32.152 1.00 94.75 204 PHE A O 1
ATOM 1627 N N . ALA A 1 205 ? 33.988 -0.412 -30.500 1.00 95.88 205 ALA A N 1
ATOM 1628 C CA . ALA A 1 205 ? 35.433 -0.415 -30.701 1.00 95.88 205 ALA A CA 1
ATOM 1629 C C . ALA A 1 205 ? 36.035 -1.814 -30.478 1.00 95.88 205 ALA A C 1
ATOM 1631 O O . ALA A 1 205 ? 36.860 -2.255 -31.273 1.00 95.88 205 ALA A O 1
ATOM 1632 N N . ALA A 1 206 ? 35.579 -2.541 -29.451 1.00 95.38 206 ALA A N 1
ATOM 1633 C CA . ALA A 1 206 ? 36.003 -3.920 -29.205 1.00 95.38 206 ALA A CA 1
ATOM 1634 C C . ALA A 1 206 ? 35.622 -4.867 -30.359 1.00 95.38 206 ALA A C 1
ATOM 1636 O O . ALA A 1 206 ? 36.439 -5.689 -30.769 1.00 95.38 206 ALA A O 1
ATOM 1637 N N . GLN A 1 207 ? 34.409 -4.736 -30.909 1.00 93.81 207 GLN A N 1
ATOM 1638 C CA . GLN A 1 207 ? 33.972 -5.540 -32.057 1.00 93.81 207 GLN A CA 1
ATOM 1639 C C . GLN A 1 207 ? 34.762 -5.204 -33.335 1.00 93.81 207 GLN A C 1
ATOM 1641 O O . GLN A 1 207 ? 35.033 -6.090 -34.139 1.00 93.81 207 GLN A O 1
ATOM 1646 N N . GLU A 1 208 ? 35.136 -3.937 -33.544 1.00 91.94 208 GLU A N 1
ATOM 1647 C CA . GLU A 1 208 ? 35.979 -3.533 -34.678 1.00 91.94 208 GLU A CA 1
ATOM 1648 C C . GLU A 1 208 ? 37.421 -4.049 -34.535 1.00 91.94 208 GLU A C 1
ATOM 1650 O O . GLU A 1 208 ? 38.032 -4.447 -35.528 1.00 91.94 208 GLU A O 1
ATOM 1655 N N . GLU A 1 209 ? 37.956 -4.097 -33.310 1.00 94.50 209 GLU A N 1
ATOM 1656 C CA . GLU A 1 209 ? 39.277 -4.669 -33.023 1.00 94.50 209 GLU A CA 1
ATOM 1657 C C . GLU A 1 209 ? 39.332 -6.184 -33.285 1.00 94.50 209 GLU A C 1
ATOM 1659 O O . GLU A 1 209 ? 40.351 -6.698 -33.761 1.00 94.50 209 GLU A O 1
ATOM 1664 N N . ASP A 1 210 ? 38.255 -6.913 -32.981 1.00 94.94 210 ASP A N 1
ATOM 1665 C CA . ASP A 1 210 ? 38.148 -8.340 -33.277 1.00 94.94 210 ASP A CA 1
ATOM 1666 C C . ASP A 1 210 ? 36.748 -8.747 -33.771 1.00 94.94 210 ASP A C 1
ATOM 1668 O O . ASP A 1 210 ? 35.898 -9.179 -32.988 1.00 94.94 210 ASP A O 1
ATOM 1672 N N . PRO A 1 211 ? 36.501 -8.684 -35.092 1.00 92.12 211 PRO A N 1
ATOM 1673 C CA . PRO A 1 211 ? 35.205 -9.034 -35.663 1.00 92.12 211 PRO A CA 1
ATOM 1674 C C . PRO A 1 211 ? 35.012 -10.549 -35.836 1.00 92.12 211 PRO A C 1
ATOM 1676 O O . PRO A 1 211 ? 34.000 -10.963 -36.405 1.00 92.12 211 PRO A O 1
ATOM 1679 N N . THR A 1 212 ? 35.965 -11.391 -35.402 1.00 94.00 212 THR A N 1
ATOM 1680 C CA . THR A 1 212 ? 36.020 -12.827 -35.738 1.00 94.00 212 THR A CA 1
ATOM 1681 C C . THR A 1 212 ? 34.718 -13.549 -35.404 1.00 94.00 212 THR A C 1
ATOM 1683 O O . THR A 1 212 ? 34.168 -14.252 -36.257 1.00 94.00 212 THR A O 1
ATOM 1686 N N . VAL A 1 213 ? 34.204 -13.363 -34.184 1.00 95.00 213 VAL A N 1
ATOM 1687 C CA . VAL A 1 213 ? 32.995 -14.054 -33.709 1.00 95.00 213 VAL A CA 1
ATOM 1688 C C . VAL A 1 213 ? 31.760 -13.553 -34.457 1.00 95.00 213 VAL A C 1
ATOM 1690 O O . VAL A 1 213 ? 31.011 -14.365 -35.002 1.00 95.00 213 VAL A O 1
ATOM 1693 N N . TYR A 1 214 ? 31.589 -12.232 -34.572 1.00 93.19 214 TYR A N 1
ATOM 1694 C CA . TYR A 1 214 ? 30.417 -11.630 -35.218 1.00 93.19 214 TYR A CA 1
ATOM 1695 C C . TYR A 1 214 ? 30.338 -12.009 -36.696 1.00 93.19 214 TYR A C 1
ATOM 1697 O O . TYR A 1 214 ? 29.319 -12.533 -37.158 1.00 93.19 214 TYR A O 1
ATOM 1705 N N . ALA A 1 215 ? 31.444 -11.837 -37.424 1.00 91.19 215 ALA A N 1
ATOM 1706 C CA . ALA A 1 215 ? 31.529 -12.151 -38.845 1.00 91.19 215 ALA A CA 1
ATOM 1707 C C . ALA A 1 215 ? 31.350 -13.651 -39.129 1.00 91.19 215 ALA A C 1
ATOM 1709 O O . ALA A 1 215 ? 30.825 -14.028 -40.177 1.00 91.19 215 ALA A O 1
ATOM 1710 N N . THR A 1 216 ? 31.775 -14.521 -38.207 1.00 93.12 216 THR A N 1
ATOM 1711 C CA . THR A 1 216 ? 31.638 -15.975 -38.367 1.00 93.12 216 THR A CA 1
ATOM 1712 C C . THR A 1 216 ? 30.233 -16.462 -38.039 1.00 93.12 216 THR A C 1
ATOM 1714 O O . THR A 1 216 ? 29.669 -17.271 -38.781 1.00 93.12 216 THR A O 1
ATOM 1717 N N . MET A 1 217 ? 29.669 -16.004 -36.922 1.00 94.56 217 MET A N 1
ATOM 1718 C CA . MET A 1 217 ? 28.408 -16.530 -36.412 1.00 94.56 217 MET A CA 1
ATOM 1719 C C . MET A 1 217 ? 27.205 -15.870 -37.057 1.00 94.56 217 MET A C 1
ATOM 1721 O O . MET A 1 217 ? 26.293 -16.565 -37.497 1.00 94.56 217 MET A O 1
ATOM 1725 N N . PHE A 1 218 ? 27.196 -14.545 -37.141 1.00 90.62 218 PHE A N 1
ATOM 1726 C CA . PHE A 1 218 ? 26.049 -13.812 -37.650 1.00 90.62 218 PHE A CA 1
ATOM 1727 C C . PHE A 1 218 ? 26.241 -13.430 -39.117 1.00 90.62 218 PHE A C 1
ATOM 1729 O O . PHE A 1 218 ? 25.423 -13.802 -39.966 1.00 90.62 218 PHE A O 1
ATOM 1736 N N . GLY A 1 219 ? 27.372 -12.799 -39.438 1.00 86.50 219 GLY A N 1
ATOM 1737 C CA . GLY A 1 219 ? 27.730 -12.453 -40.807 1.00 86.50 219 GLY A CA 1
ATOM 1738 C C . GLY A 1 219 ? 28.074 -10.984 -41.012 1.00 86.50 219 GLY A C 1
ATOM 1739 O O . GLY A 1 219 ? 28.658 -10.335 -40.150 1.00 86.50 219 GLY A O 1
ATOM 1740 N N . THR A 1 220 ? 27.736 -10.470 -42.195 1.00 75.12 220 THR A N 1
ATOM 1741 C CA . THR A 1 220 ? 28.159 -9.142 -42.670 1.00 75.12 220 THR A CA 1
ATOM 1742 C C . THR A 1 220 ? 27.286 -7.982 -42.192 1.00 75.12 220 THR A C 1
ATOM 1744 O O . THR A 1 220 ? 27.779 -6.858 -42.126 1.00 75.12 220 THR A O 1
ATOM 1747 N N . CYS A 1 221 ? 25.998 -8.207 -41.910 1.00 79.38 221 CYS A N 1
ATOM 1748 C CA . CYS A 1 221 ? 25.079 -7.160 -41.454 1.00 79.38 221 CYS A CA 1
ATOM 1749 C C . CYS A 1 221 ? 23.766 -7.729 -40.887 1.00 79.38 221 CYS A C 1
ATOM 1751 O O . CYS A 1 221 ? 23.413 -8.883 -41.123 1.00 79.38 221 CYS A O 1
ATOM 1753 N N . GLU A 1 222 ? 22.994 -6.858 -40.234 1.00 82.12 222 GLU A N 1
ATOM 1754 C CA . GLU A 1 222 ? 21.677 -7.141 -39.635 1.00 82.12 222 GLU A CA 1
ATOM 1755 C C . GLU A 1 222 ? 20.569 -7.511 -40.636 1.00 82.12 222 GLU A C 1
ATOM 1757 O O . GLU A 1 222 ? 19.529 -8.040 -40.241 1.00 82.12 222 GLU A O 1
ATOM 1762 N N . PHE A 1 223 ? 20.776 -7.248 -41.929 1.00 86.12 223 PHE A N 1
ATOM 1763 C CA . PHE A 1 223 ? 19.787 -7.501 -42.985 1.00 86.12 223 PHE A CA 1
ATOM 1764 C C . PHE A 1 223 ? 19.969 -8.855 -43.674 1.00 86.12 223 PHE A C 1
ATOM 1766 O O . PHE A 1 223 ? 19.020 -9.357 -44.282 1.00 86.12 223 PHE A O 1
ATOM 1773 N N . THR A 1 224 ? 21.175 -9.424 -43.594 1.00 83.88 224 THR A N 1
ATOM 1774 C CA . THR A 1 224 ? 21.562 -10.657 -44.284 1.00 83.88 224 THR A CA 1
ATOM 1775 C C . THR A 1 224 ? 22.488 -11.482 -43.390 1.00 83.88 224 THR A C 1
ATOM 1777 O O . THR A 1 224 ? 23.712 -11.321 -43.422 1.00 83.88 224 THR A O 1
ATOM 1780 N N . ALA A 1 225 ? 21.920 -12.414 -42.625 1.00 86.62 225 ALA A N 1
ATOM 1781 C CA . ALA A 1 225 ? 22.693 -13.383 -41.866 1.00 86.62 225 ALA A CA 1
ATOM 1782 C C . ALA A 1 225 ? 23.277 -14.432 -42.826 1.00 86.62 225 ALA A C 1
ATOM 1784 O O . ALA A 1 225 ? 22.581 -15.201 -43.498 1.00 86.62 225 ALA A O 1
ATOM 1785 N N . ASN A 1 226 ? 24.602 -14.466 -42.914 1.00 87.12 226 ASN A N 1
ATOM 1786 C CA . ASN A 1 226 ? 25.348 -15.401 -43.759 1.00 87.12 226 ASN A CA 1
ATOM 1787 C C . ASN A 1 226 ? 26.399 -16.209 -42.980 1.00 87.12 226 ASN A C 1
ATOM 1789 O O . ASN A 1 226 ? 27.136 -16.987 -43.587 1.00 87.12 226 ASN A O 1
ATOM 1793 N N . GLY A 1 227 ? 26.422 -16.066 -41.651 1.00 90.31 227 GLY A N 1
ATOM 1794 C CA . GLY A 1 227 ? 27.229 -16.865 -40.734 1.00 90.31 227 GLY A CA 1
ATOM 1795 C C . GLY A 1 227 ? 26.578 -18.189 -40.312 1.00 90.31 227 GLY A C 1
ATOM 1796 O O . GLY A 1 227 ? 25.542 -18.610 -40.841 1.00 90.31 227 GLY A O 1
ATOM 1797 N N . SER A 1 228 ? 27.192 -18.860 -39.333 1.00 92.06 228 SER A N 1
ATOM 1798 C CA . SER A 1 228 ? 26.743 -20.169 -38.828 1.00 92.06 228 SER A CA 1
ATOM 1799 C C . SER A 1 228 ? 25.338 -20.151 -38.203 1.00 92.06 228 SER A C 1
ATOM 1801 O O . SER A 1 228 ? 24.641 -21.167 -38.235 1.00 92.06 228 SER A O 1
ATOM 1803 N N . LEU A 1 229 ? 24.871 -18.999 -37.712 1.00 94.06 229 LEU A N 1
ATOM 1804 C CA . LEU A 1 229 ? 23.542 -18.816 -37.122 1.00 94.06 229 LEU A CA 1
ATOM 1805 C C . LEU A 1 229 ? 22.425 -18.616 -38.151 1.00 94.06 229 LEU A C 1
ATOM 1807 O O . LEU A 1 229 ? 21.263 -18.591 -37.759 1.00 94.06 229 LEU A O 1
ATOM 1811 N N . LYS A 1 230 ? 22.714 -18.517 -39.456 1.00 93.75 230 LYS A N 1
ATOM 1812 C CA . LYS A 1 230 ? 21.700 -18.239 -40.496 1.00 93.75 230 LYS A CA 1
ATOM 1813 C C . LYS A 1 230 ? 20.445 -19.120 -40.401 1.00 93.75 230 LYS A C 1
ATOM 1815 O O . LYS A 1 230 ? 19.335 -18.669 -40.661 1.00 93.75 230 LYS A O 1
ATOM 1820 N N . SER A 1 231 ? 20.623 -20.395 -40.056 1.00 94.31 231 SER A N 1
ATOM 1821 C CA . SER A 1 231 ? 19.529 -21.375 -39.952 1.00 94.31 231 SER A CA 1
ATOM 1822 C C . SER A 1 231 ? 19.011 -21.583 -38.524 1.00 94.31 231 SER A C 1
ATOM 1824 O O . SER A 1 231 ? 18.193 -22.471 -38.286 1.00 94.31 231 SER A O 1
ATOM 1826 N N . TRP A 1 232 ? 19.477 -20.782 -37.566 1.00 96.94 232 TRP A N 1
ATOM 1827 C CA . TRP A 1 232 ? 19.155 -20.954 -36.160 1.00 96.94 232 TRP A CA 1
ATOM 1828 C C . TRP A 1 232 ? 17.683 -20.631 -35.864 1.00 96.94 232 TRP A C 1
ATOM 1830 O O . TRP A 1 232 ? 17.142 -19.579 -36.233 1.00 96.94 232 TRP A O 1
ATOM 1840 N N . SER A 1 233 ? 17.030 -21.553 -35.157 1.00 98.06 233 SER A N 1
ATOM 1841 C CA . SER A 1 233 ? 15.706 -21.374 -34.575 1.00 98.06 233 SER A CA 1
ATOM 1842 C C . SER A 1 233 ? 15.506 -22.337 -33.410 1.00 98.06 233 SER A C 1
ATOM 1844 O O . SER A 1 233 ? 15.924 -23.492 -33.475 1.00 98.06 233 SER A O 1
ATOM 1846 N N . ILE A 1 234 ? 14.815 -21.863 -32.375 1.00 98.12 234 ILE A N 1
ATOM 1847 C CA . ILE A 1 234 ? 14.406 -22.669 -31.214 1.00 98.12 234 ILE A CA 1
ATOM 1848 C C . ILE A 1 234 ? 12.886 -22.721 -31.035 1.00 98.12 234 ILE A C 1
ATOM 1850 O O . ILE A 1 234 ? 12.408 -23.213 -30.017 1.00 98.12 234 ILE A O 1
ATOM 1854 N N . ILE A 1 235 ? 12.112 -22.218 -32.006 1.00 98.31 235 ILE A N 1
ATOM 1855 C CA . ILE A 1 235 ? 10.646 -22.064 -31.924 1.00 98.31 235 ILE A CA 1
ATOM 1856 C C . ILE A 1 235 ? 9.944 -23.381 -31.561 1.00 98.31 235 ILE A C 1
ATOM 1858 O O . ILE A 1 235 ? 8.971 -23.393 -30.804 1.00 98.31 235 ILE A O 1
ATOM 1862 N N . ASP A 1 236 ? 10.420 -24.499 -32.099 1.00 97.62 236 ASP A N 1
ATOM 1863 C CA . ASP A 1 236 ? 9.897 -25.838 -31.836 1.00 97.62 236 ASP A CA 1
ATOM 1864 C C . ASP A 1 236 ? 10.208 -26.332 -30.415 1.00 97.62 236 ASP A C 1
ATOM 1866 O O . ASP A 1 236 ? 9.451 -27.134 -29.873 1.00 97.62 236 ASP A O 1
ATOM 1870 N N . LYS A 1 237 ? 11.254 -25.803 -29.774 1.00 98.06 237 LYS A N 1
ATOM 1871 C CA . LYS A 1 237 ? 11.726 -26.195 -28.438 1.00 98.06 237 LYS A CA 1
ATOM 1872 C C . LYS A 1 237 ? 11.259 -25.276 -27.310 1.00 98.06 237 LYS A C 1
ATOM 1874 O O . LYS A 1 237 ? 11.339 -25.677 -26.157 1.00 98.06 237 LYS A O 1
ATOM 1879 N N . LEU A 1 238 ? 10.731 -24.084 -27.599 1.00 98.19 238 LEU A N 1
ATOM 1880 C CA . LEU A 1 238 ? 10.359 -23.084 -26.577 1.00 98.19 238 LEU A CA 1
ATOM 1881 C C . LEU A 1 238 ? 9.422 -23.606 -25.476 1.00 98.19 238 LEU A C 1
ATOM 1883 O O . LEU A 1 238 ? 9.524 -23.185 -24.326 1.00 98.19 238 LEU A O 1
ATOM 1887 N N . HIS A 1 239 ? 8.564 -24.574 -25.803 1.00 97.00 239 HIS A N 1
ATOM 1888 C CA . HIS A 1 239 ? 7.655 -25.220 -24.852 1.00 97.00 239 HIS A CA 1
ATOM 1889 C C . HIS A 1 239 ? 8.367 -25.980 -23.719 1.00 97.00 239 HIS A C 1
ATOM 1891 O O . HIS A 1 239 ? 7.733 -26.327 -22.721 1.00 97.00 239 HIS A O 1
ATOM 1897 N N . THR A 1 240 ? 9.672 -26.250 -23.843 1.00 97.12 240 THR A N 1
ATOM 1898 C CA . THR A 1 240 ? 10.468 -26.902 -22.796 1.00 97.12 240 THR A CA 1
ATOM 1899 C C . THR A 1 240 ? 11.029 -25.921 -21.763 1.00 97.12 240 THR A C 1
ATOM 1901 O O . THR A 1 240 ? 11.508 -26.365 -20.716 1.00 97.12 240 THR A O 1
ATOM 1904 N N . ILE A 1 241 ? 10.955 -24.605 -21.996 1.00 97.31 241 ILE A N 1
ATOM 1905 C CA . ILE A 1 241 ? 11.379 -23.581 -21.030 1.00 97.31 241 ILE A CA 1
ATOM 1906 C C . ILE A 1 241 ? 10.347 -23.515 -19.898 1.00 97.31 241 ILE A C 1
ATOM 1908 O O . ILE A 1 241 ? 9.204 -23.123 -20.102 1.00 97.31 241 ILE A O 1
ATOM 1912 N N . LYS A 1 242 ? 10.737 -23.912 -18.682 1.00 92.38 242 LYS A N 1
ATOM 1913 C CA . LYS A 1 242 ? 9.825 -24.023 -17.518 1.00 92.38 242 LYS A CA 1
ATOM 1914 C C . LYS A 1 242 ? 9.913 -22.848 -16.542 1.00 92.38 242 LYS A C 1
ATOM 1916 O O . LYS A 1 242 ? 9.141 -22.792 -15.580 1.00 92.38 242 LYS A O 1
ATOM 1921 N N . TYR A 1 243 ? 10.861 -21.950 -16.774 1.00 93.88 243 TYR A N 1
ATOM 1922 C CA . TYR A 1 243 ? 11.173 -20.821 -15.909 1.00 93.88 243 TYR A CA 1
ATOM 1923 C C . TYR A 1 243 ? 10.235 -19.651 -16.216 1.00 93.88 243 TYR A C 1
ATOM 1925 O O . TYR A 1 243 ? 9.961 -19.398 -17.395 1.00 93.88 243 TYR A O 1
ATOM 1933 N N . PRO A 1 244 ? 9.735 -18.931 -15.197 1.00 94.31 244 PRO A N 1
ATOM 1934 C CA . PRO A 1 244 ? 9.135 -17.622 -15.402 1.00 94.31 244 PRO A CA 1
ATOM 1935 C C . PRO A 1 244 ? 10.033 -16.750 -16.285 1.00 94.31 244 PRO A C 1
ATOM 1937 O O . PRO A 1 244 ? 11.210 -16.541 -15.988 1.00 94.31 244 PRO A O 1
ATOM 1940 N N . THR A 1 245 ? 9.474 -16.296 -17.403 1.00 95.69 245 THR A N 1
ATOM 1941 C CA . THR A 1 245 ? 10.210 -15.584 -18.442 1.00 95.69 245 THR A CA 1
ATOM 1942 C C . THR A 1 245 ? 9.601 -14.206 -18.677 1.00 95.69 245 THR A C 1
ATOM 1944 O O . THR A 1 245 ? 8.392 -14.085 -18.882 1.00 95.69 245 THR A O 1
ATOM 1947 N N . LEU A 1 246 ? 10.427 -13.164 -18.679 1.00 96.69 246 LEU A N 1
ATOM 1948 C CA . LEU A 1 246 ? 10.060 -11.843 -19.180 1.00 96.69 246 LEU A CA 1
ATOM 1949 C C . LEU A 1 246 ? 10.668 -11.646 -20.561 1.00 96.69 246 LEU A C 1
ATOM 1951 O O . LEU A 1 246 ? 11.864 -11.832 -20.756 1.00 96.69 246 LEU A O 1
ATOM 1955 N N . ILE A 1 247 ? 9.841 -11.210 -21.498 1.00 96.56 247 ILE A N 1
ATOM 1956 C CA . ILE A 1 247 ? 10.268 -10.734 -22.804 1.00 96.56 247 ILE A CA 1
ATOM 1957 C C . ILE A 1 247 ? 10.140 -9.218 -22.816 1.00 96.56 247 ILE A C 1
ATOM 1959 O O . ILE A 1 247 ? 9.097 -8.688 -22.420 1.00 96.56 247 ILE A O 1
ATOM 1963 N N . THR A 1 248 ? 11.154 -8.526 -23.322 1.00 95.50 248 THR A N 1
ATOM 1964 C CA . THR A 1 248 ? 11.058 -7.089 -23.592 1.00 95.50 248 THR A CA 1
ATOM 1965 C C . THR A 1 248 ? 11.461 -6.772 -25.021 1.00 95.50 248 THR A C 1
ATOM 1967 O O . THR A 1 248 ? 12.404 -7.364 -25.532 1.00 95.50 248 THR A O 1
ATOM 1970 N N . ASN A 1 249 ? 10.780 -5.824 -25.656 1.00 95.19 249 ASN A N 1
ATOM 1971 C CA . ASN A 1 249 ? 11.244 -5.180 -26.887 1.00 95.19 249 ASN A CA 1
ATOM 1972 C C . ASN A 1 249 ? 10.727 -3.736 -26.964 1.00 95.19 249 ASN A C 1
ATOM 1974 O O . ASN A 1 249 ? 9.838 -3.328 -26.209 1.00 95.19 249 ASN A O 1
ATOM 1978 N N . GLY A 1 250 ? 11.299 -2.942 -27.860 1.00 92.75 250 GLY A N 1
ATOM 1979 C CA . GLY A 1 250 ? 10.888 -1.560 -28.114 1.00 92.75 250 GLY A CA 1
ATOM 1980 C C . GLY A 1 250 ? 10.007 -1.389 -29.357 1.00 92.75 250 GLY A C 1
ATOM 1981 O O . GLY A 1 250 ? 10.040 -2.191 -30.285 1.00 92.75 250 GLY A O 1
ATOM 1982 N N . VAL A 1 251 ? 9.237 -0.297 -29.425 1.00 91.44 251 VAL A N 1
ATOM 1983 C CA . VAL A 1 251 ? 8.556 0.119 -30.673 1.00 91.44 251 VAL A CA 1
ATOM 1984 C C . VAL A 1 251 ? 9.564 0.383 -31.794 1.00 91.44 251 VAL A C 1
ATOM 1986 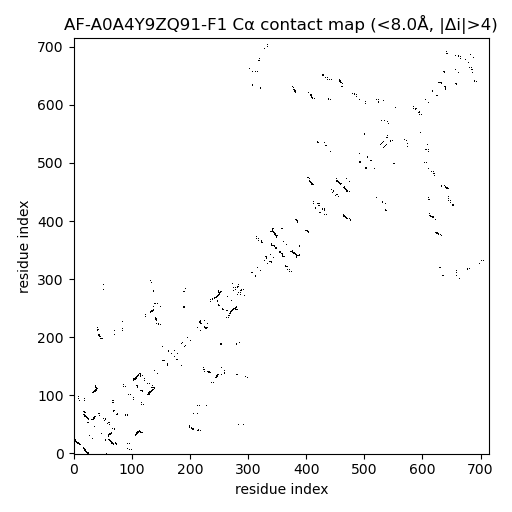O O . VAL A 1 251 ? 9.299 0.063 -32.950 1.00 91.44 251 VAL A O 1
ATOM 1989 N N . TYR A 1 252 ? 10.726 0.934 -31.452 1.00 94.00 252 TYR A N 1
ATOM 1990 C CA . TYR A 1 252 ? 11.796 1.255 -32.392 1.00 94.00 252 TYR A CA 1
ATOM 1991 C C . TYR A 1 252 ? 12.922 0.226 -32.320 1.00 94.00 252 TYR A C 1
ATOM 1993 O O . TYR A 1 252 ? 14.075 0.580 -32.473 1.00 94.00 252 TYR A O 1
ATOM 2001 N N . ASP A 1 253 ? 12.624 -1.025 -31.997 1.00 94.75 253 ASP A N 1
ATOM 2002 C CA . ASP A 1 253 ? 13.621 -2.091 -31.876 1.00 94.75 253 ASP A CA 1
ATOM 2003 C C . ASP A 1 253 ? 13.884 -2.773 -33.225 1.00 94.75 253 ASP A C 1
ATOM 2005 O O . ASP A 1 253 ? 13.025 -2.779 -34.099 1.00 94.75 253 ASP A O 1
ATOM 2009 N N . GLN A 1 254 ? 15.042 -3.398 -33.402 1.00 91.12 254 GLN A N 1
ATOM 2010 C CA . GLN A 1 254 ? 15.268 -4.339 -34.503 1.00 91.12 254 GLN A CA 1
ATOM 2011 C C . GLN A 1 254 ? 14.556 -5.681 -34.246 1.00 91.12 254 GLN A C 1
ATOM 2013 O O . GLN A 1 254 ? 14.043 -6.303 -35.180 1.00 91.12 254 GLN A O 1
ATOM 2018 N N . ALA A 1 255 ? 14.430 -6.088 -32.977 1.00 94.56 255 ALA A N 1
ATOM 2019 C CA . ALA A 1 255 ? 13.562 -7.173 -32.523 1.00 94.56 255 ALA A CA 1
ATOM 2020 C C . ALA A 1 255 ? 12.092 -6.719 -32.492 1.00 94.56 255 ALA A C 1
ATOM 2022 O O . ALA A 1 255 ? 11.496 -6.521 -31.428 1.00 94.56 255 ALA A O 1
ATOM 2023 N N . GLN A 1 256 ? 11.481 -6.540 -33.664 1.00 95.56 256 GLN A N 1
ATOM 2024 C CA . GLN A 1 256 ? 10.046 -6.263 -33.745 1.00 95.56 256 GLN A CA 1
ATOM 2025 C C . GLN A 1 256 ? 9.221 -7.446 -33.223 1.00 95.56 256 GLN A C 1
ATOM 2027 O O . GLN A 1 256 ? 9.731 -8.543 -32.989 1.00 95.56 256 GLN A O 1
ATOM 2032 N N . ASP A 1 257 ? 7.922 -7.218 -33.043 1.00 94.88 257 ASP A N 1
ATOM 2033 C CA . ASP A 1 257 ? 6.996 -8.162 -32.408 1.00 94.88 257 ASP A CA 1
ATOM 2034 C C . ASP A 1 257 ? 7.060 -9.567 -33.017 1.00 94.88 257 ASP A C 1
ATOM 2036 O O . ASP A 1 257 ? 7.024 -10.549 -32.288 1.00 94.88 257 ASP A O 1
ATOM 2040 N N . GLU A 1 258 ? 7.245 -9.686 -34.331 1.00 94.62 258 GLU A N 1
ATOM 2041 C CA . GLU A 1 258 ? 7.431 -10.975 -35.008 1.00 94.62 258 GLU A CA 1
ATOM 2042 C C . GLU A 1 258 ? 8.633 -11.792 -34.514 1.00 94.62 258 GLU A C 1
ATOM 2044 O O . GLU A 1 258 ? 8.545 -13.017 -34.479 1.00 94.62 258 GLU A O 1
ATOM 2049 N N . CYS A 1 259 ? 9.728 -11.155 -34.091 1.00 96.56 259 CYS A N 1
ATOM 2050 C CA . CYS A 1 259 ? 10.914 -11.835 -33.562 1.00 96.56 259 CYS A CA 1
ATOM 2051 C C . CYS A 1 259 ? 10.654 -12.469 -32.192 1.00 96.56 259 CYS A C 1
ATOM 2053 O O . CYS A 1 259 ? 11.207 -13.529 -31.879 1.00 96.56 259 CYS A O 1
ATOM 2055 N N . VAL A 1 260 ? 9.823 -11.807 -31.381 1.00 96.94 260 VAL A N 1
ATOM 2056 C CA . VAL A 1 260 ? 9.588 -12.140 -29.971 1.00 96.94 260 VAL A CA 1
ATOM 2057 C C . VAL A 1 260 ? 8.270 -12.870 -29.724 1.00 96.94 260 VAL A C 1
ATOM 2059 O O . VAL A 1 260 ? 8.146 -13.586 -28.731 1.00 96.94 260 VAL A O 1
ATOM 2062 N N . LEU A 1 261 ? 7.300 -12.760 -30.633 1.00 95.38 261 LEU A N 1
ATOM 2063 C CA . LEU A 1 261 ? 5.991 -13.404 -30.527 1.00 95.38 261 LEU A CA 1
ATOM 2064 C C . LEU A 1 261 ? 6.088 -14.920 -30.282 1.00 95.38 261 LEU A C 1
ATOM 2066 O O . LEU A 1 261 ? 5.372 -15.404 -29.405 1.00 95.38 261 LEU A O 1
ATOM 2070 N N . PRO A 1 262 ? 6.997 -15.685 -30.926 1.00 97.94 262 PRO A N 1
ATOM 2071 C CA . PRO A 1 262 ? 7.119 -17.108 -30.627 1.00 97.94 262 PRO A CA 1
ATOM 2072 C C . PRO A 1 262 ? 7.502 -17.395 -29.171 1.00 97.94 262 PRO A C 1
ATOM 2074 O O . PRO A 1 262 ? 7.029 -18.387 -28.619 1.00 97.94 262 PRO A O 1
ATOM 2077 N N . PHE A 1 263 ? 8.315 -16.543 -28.530 1.00 97.50 263 PHE A N 1
ATOM 2078 C CA . PHE A 1 263 ? 8.603 -16.670 -27.097 1.00 97.50 263 PHE A CA 1
ATOM 2079 C C . PHE A 1 263 ? 7.322 -16.548 -26.276 1.00 97.50 263 PHE A C 1
ATOM 2081 O O . PHE A 1 263 ? 7.070 -17.381 -25.408 1.00 97.50 263 PHE A O 1
ATOM 2088 N N . PHE A 1 264 ? 6.492 -15.551 -26.581 1.00 96.44 264 PHE A N 1
ATOM 2089 C CA . PHE A 1 264 ? 5.247 -15.309 -25.859 1.00 96.44 264 PHE A CA 1
ATOM 2090 C C . PHE A 1 264 ? 4.210 -16.419 -26.083 1.00 96.44 264 PHE A C 1
ATOM 2092 O O . PHE A 1 264 ? 3.536 -16.843 -25.150 1.00 96.44 264 PHE A O 1
ATOM 2099 N N . GLU A 1 265 ? 4.094 -16.928 -27.307 1.00 90.75 265 GLU A N 1
ATOM 2100 C CA . GLU A 1 265 ? 3.102 -17.955 -27.639 1.00 90.75 265 GLU A CA 1
ATOM 2101 C C . GLU A 1 265 ? 3.480 -19.353 -27.139 1.00 90.75 265 GLU A C 1
ATOM 2103 O O . GLU A 1 265 ? 2.600 -20.191 -26.934 1.00 90.75 265 GLU A O 1
ATOM 2108 N N . ARG A 1 266 ? 4.781 -19.642 -26.997 1.00 94.88 266 ARG A N 1
ATOM 2109 C CA . ARG A 1 266 ? 5.263 -21.019 -26.809 1.00 94.88 266 ARG A CA 1
ATOM 2110 C C . ARG A 1 266 ? 5.957 -21.277 -25.482 1.00 94.88 266 ARG A C 1
ATOM 2112 O O . ARG A 1 266 ? 6.080 -22.446 -25.128 1.00 94.88 266 ARG A O 1
ATOM 2119 N N . ILE A 1 267 ? 6.383 -20.253 -24.741 1.00 96.44 267 ILE A N 1
ATOM 2120 C CA . ILE A 1 267 ? 6.893 -20.432 -23.376 1.00 96.44 267 ILE A CA 1
ATOM 2121 C C . ILE A 1 267 ? 5.696 -20.474 -22.407 1.00 96.44 267 ILE A C 1
ATOM 2123 O O . ILE A 1 267 ? 4.940 -19.511 -22.338 1.00 96.44 267 ILE A O 1
ATOM 2127 N N . PRO A 1 268 ? 5.506 -21.544 -21.610 1.00 86.88 268 PRO A N 1
ATOM 2128 C CA . PRO A 1 268 ? 4.329 -21.689 -20.746 1.00 86.88 268 PRO A CA 1
ATOM 2129 C C . PRO A 1 268 ? 4.155 -20.610 -19.666 1.00 86.88 268 PRO A C 1
ATOM 2131 O O . PRO A 1 268 ? 3.030 -20.325 -19.260 1.00 86.88 268 PRO A O 1
ATOM 2134 N N . LYS A 1 269 ? 5.255 -20.050 -19.147 1.00 88.62 269 LYS A N 1
ATOM 2135 C CA . LYS A 1 269 ? 5.253 -19.052 -18.065 1.00 88.62 269 LYS A CA 1
ATOM 2136 C C . LYS A 1 269 ? 5.927 -17.775 -18.536 1.00 88.62 269 LYS A C 1
ATOM 2138 O O . LYS A 1 269 ? 7.107 -17.568 -18.265 1.00 88.62 269 LYS A O 1
ATOM 2143 N N . VAL A 1 270 ? 5.190 -16.932 -19.245 1.00 91.38 270 VAL A N 1
ATOM 2144 C CA . VAL A 1 270 ? 5.787 -15.789 -19.931 1.00 91.38 270 VAL A CA 1
ATOM 2145 C C . VAL A 1 270 ? 4.976 -14.509 -19.775 1.00 91.38 270 VAL A C 1
ATOM 2147 O O . VAL A 1 270 ? 3.746 -14.522 -19.797 1.00 91.38 270 VAL A O 1
ATOM 2150 N N . LYS A 1 271 ? 5.683 -13.394 -19.603 1.00 89.12 271 LYS A N 1
ATOM 2151 C CA . LYS A 1 271 ? 5.152 -12.031 -19.686 1.00 89.12 271 LYS A CA 1
ATOM 2152 C C . LYS A 1 271 ? 5.897 -11.295 -20.794 1.00 89.12 271 LYS A C 1
ATOM 2154 O O . LYS A 1 271 ? 7.090 -11.513 -20.982 1.00 89.12 271 LYS A O 1
ATOM 2159 N N . TRP A 1 272 ? 5.209 -10.405 -21.497 1.00 91.06 272 TRP A N 1
ATOM 2160 C CA . TRP A 1 272 ? 5.807 -9.573 -22.535 1.00 91.06 272 TRP A CA 1
ATOM 2161 C C . TRP A 1 272 ? 5.526 -8.099 -22.251 1.00 91.06 272 TRP A C 1
ATOM 2163 O O . TRP A 1 272 ? 4.377 -7.707 -22.045 1.00 91.06 272 TRP A O 1
ATOM 2173 N N . VAL A 1 273 ? 6.587 -7.293 -22.211 1.00 89.00 273 VAL A N 1
ATOM 2174 C CA . VAL A 1 273 ? 6.525 -5.844 -22.021 1.00 89.00 273 VAL A CA 1
ATOM 2175 C C . VAL A 1 273 ? 7.124 -5.142 -23.233 1.00 89.00 273 VAL A C 1
ATOM 2177 O O . VAL A 1 273 ? 8.293 -5.330 -23.558 1.00 89.00 273 VAL A O 1
ATOM 2180 N N . LYS A 1 274 ? 6.328 -4.281 -23.870 1.00 89.06 274 LYS A N 1
ATOM 2181 C CA . LYS A 1 274 ? 6.781 -3.449 -24.984 1.00 89.06 274 LYS A CA 1
ATOM 2182 C C . LYS A 1 274 ? 6.997 -2.003 -24.539 1.00 89.06 274 LYS A C 1
ATOM 2184 O O . LYS A 1 274 ? 6.085 -1.362 -24.010 1.00 89.06 274 LYS A O 1
ATOM 2189 N N . SER A 1 275 ? 8.202 -1.486 -24.756 1.00 85.12 275 SER A N 1
ATOM 2190 C CA . SER A 1 275 ? 8.574 -0.101 -24.456 1.00 85.12 275 SER A CA 1
ATOM 2191 C C . SER A 1 275 ? 8.124 0.822 -25.591 1.00 85.12 275 SER A C 1
ATOM 2193 O O . SER A 1 275 ? 8.399 0.577 -26.765 1.00 85.12 275 SER A O 1
ATOM 2195 N N . ALA A 1 276 ? 7.405 1.894 -25.247 1.00 85.12 276 ALA A N 1
ATOM 2196 C CA . ALA A 1 276 ? 6.764 2.764 -26.234 1.00 85.12 276 ALA A CA 1
ATOM 2197 C C . ALA A 1 276 ? 7.768 3.664 -26.972 1.00 85.12 276 ALA A C 1
ATOM 2199 O O . ALA A 1 276 ? 7.522 4.077 -28.106 1.00 85.12 276 ALA A O 1
ATOM 2200 N N . LYS A 1 277 ? 8.893 3.982 -26.324 1.00 86.19 277 LYS A N 1
ATOM 2201 C CA . LYS A 1 277 ? 9.981 4.798 -26.875 1.00 86.19 277 LYS A CA 1
ATOM 2202 C C . LYS A 1 277 ? 11.291 4.024 -27.034 1.00 86.19 277 LYS A C 1
ATOM 2204 O O . LYS A 1 277 ? 12.241 4.575 -27.587 1.00 86.19 277 LYS A O 1
ATOM 2209 N N . GLY A 1 278 ? 11.337 2.782 -26.561 1.00 89.12 278 GLY A N 1
ATOM 2210 C CA . GLY A 1 278 ? 12.515 1.928 -26.590 1.00 89.12 278 GLY A CA 1
ATOM 2211 C C . GLY A 1 278 ? 12.948 1.564 -28.003 1.00 89.12 278 GLY A C 1
ATOM 2212 O O . GLY A 1 278 ? 12.117 1.367 -28.895 1.00 89.12 278 GLY A O 1
ATOM 2213 N N . ALA A 1 279 ? 14.264 1.484 -28.172 1.00 94.06 279 ALA A N 1
ATOM 2214 C CA . ALA A 1 279 ? 14.934 0.867 -29.310 1.00 94.06 279 ALA A CA 1
ATOM 2215 C C . ALA A 1 279 ? 15.574 -0.460 -28.870 1.00 94.06 279 ALA A C 1
ATOM 2217 O O . ALA A 1 279 ? 15.289 -0.923 -27.763 1.00 94.06 279 ALA A O 1
ATOM 2218 N N . HIS A 1 280 ? 16.447 -1.056 -29.686 1.00 95.75 280 HIS A N 1
ATOM 2219 C CA . HIS A 1 280 ? 17.130 -2.305 -29.333 1.00 95.75 280 HIS A CA 1
ATOM 2220 C C . HIS A 1 280 ? 17.764 -2.244 -27.937 1.00 95.75 280 HIS A C 1
ATOM 2222 O O . HIS A 1 280 ? 17.486 -3.076 -27.079 1.00 95.75 280 HIS A O 1
ATOM 2228 N N . MET A 1 281 ? 18.478 -1.158 -27.639 1.00 94.31 281 MET A N 1
ATOM 2229 C CA . MET A 1 281 ? 19.082 -0.909 -26.330 1.00 94.31 281 MET A CA 1
ATOM 2230 C C . MET A 1 281 ? 18.155 -0.084 -25.428 1.00 94.31 281 MET A C 1
ATOM 2232 O O . MET A 1 281 ? 18.470 1.043 -25.045 1.00 94.31 281 MET A O 1
ATOM 2236 N N . SER A 1 282 ? 16.986 -0.640 -25.093 1.00 88.69 282 SER A N 1
ATOM 2237 C CA . SER A 1 282 ? 15.937 0.032 -24.299 1.00 88.69 282 SER A CA 1
ATOM 2238 C C . SER A 1 282 ? 16.363 0.442 -22.878 1.00 88.69 282 SER A C 1
ATOM 2240 O O . SER A 1 282 ? 15.699 1.260 -22.246 1.00 88.69 282 SER A O 1
ATOM 2242 N N . PHE A 1 283 ? 17.485 -0.081 -22.381 1.00 93.31 283 PHE A N 1
ATOM 2243 C CA . PHE A 1 283 ? 18.112 0.345 -21.125 1.00 93.31 283 PHE A CA 1
ATOM 2244 C C . PHE A 1 283 ? 18.895 1.665 -21.241 1.00 93.31 283 PHE A C 1
ATOM 2246 O O . PHE A 1 283 ? 19.386 2.160 -20.228 1.00 93.31 283 PHE A O 1
ATOM 2253 N N . PHE A 1 284 ? 18.971 2.282 -22.425 1.00 91.31 284 PHE A N 1
ATOM 2254 C CA . PHE A 1 284 ? 19.455 3.651 -22.606 1.00 91.31 284 PHE A CA 1
ATOM 2255 C C . PHE A 1 284 ? 18.306 4.616 -22.941 1.00 91.31 284 PHE A C 1
ATOM 2257 O O . PHE A 1 284 ? 17.548 4.400 -23.887 1.00 91.31 284 PHE A O 1
ATOM 2264 N N . GLY A 1 285 ? 18.228 5.741 -22.222 1.00 84.44 285 GLY A N 1
ATOM 2265 C CA . GLY A 1 285 ? 17.349 6.867 -22.551 1.00 84.44 285 GLY A CA 1
ATOM 2266 C C . GLY A 1 285 ? 16.222 7.097 -21.543 1.00 84.44 285 GLY A C 1
ATOM 2267 O O . GLY A 1 285 ? 16.378 6.888 -20.347 1.00 84.44 285 GLY A O 1
ATOM 2268 N N . GLU A 1 286 ? 15.078 7.596 -22.019 1.00 76.12 286 GLU A N 1
ATOM 2269 C CA . GLU A 1 286 ? 13.994 8.083 -21.145 1.00 76.12 286 GLU A CA 1
ATOM 2270 C C . GLU A 1 286 ? 13.245 6.980 -20.377 1.00 76.12 286 GLU A C 1
ATOM 2272 O O . GLU A 1 286 ? 12.610 7.275 -19.366 1.00 76.12 286 GLU A O 1
ATOM 2277 N N . GLU A 1 287 ? 13.276 5.729 -20.849 1.00 80.69 287 GLU A N 1
ATOM 2278 C CA . GLU A 1 287 ? 12.561 4.604 -20.224 1.00 80.69 287 GLU A CA 1
ATOM 2279 C C . GLU A 1 287 ? 13.481 3.661 -19.420 1.00 80.69 287 GLU A C 1
ATOM 2281 O O . GLU A 1 287 ? 13.009 2.618 -18.967 1.00 80.69 287 GLU A O 1
ATOM 2286 N N . THR A 1 288 ? 14.748 4.029 -19.170 1.00 84.88 288 THR A N 1
ATOM 2287 C CA . THR A 1 288 ? 15.719 3.198 -18.425 1.00 84.88 288 THR A CA 1
ATOM 2288 C C . THR A 1 288 ? 15.181 2.739 -17.064 1.00 84.88 288 THR A C 1
ATOM 2290 O O . THR A 1 288 ? 15.130 1.537 -16.806 1.00 84.88 288 THR A O 1
ATOM 2293 N N . ASP A 1 289 ? 14.683 3.654 -16.224 1.00 77.75 289 ASP A N 1
ATOM 2294 C CA . ASP A 1 289 ? 14.134 3.317 -14.898 1.00 77.75 289 ASP A CA 1
ATOM 2295 C C . ASP A 1 289 ? 12.981 2.309 -14.973 1.00 77.75 289 ASP A C 1
ATOM 2297 O O . ASP A 1 289 ? 12.810 1.456 -14.094 1.00 77.75 289 ASP A O 1
ATOM 2301 N N . ARG A 1 290 ? 12.144 2.439 -16.008 1.00 79.25 290 ARG A N 1
ATOM 2302 C CA . ARG A 1 290 ? 11.006 1.550 -16.237 1.00 79.25 290 ARG A CA 1
ATOM 2303 C C . ARG A 1 290 ? 11.505 0.170 -16.639 1.00 79.25 290 ARG A C 1
ATOM 2305 O O . ARG A 1 290 ? 11.126 -0.795 -15.989 1.00 79.25 290 ARG A O 1
ATOM 2312 N N . TYR A 1 291 ? 12.394 0.104 -17.627 1.00 88.00 291 TYR A N 1
ATOM 2313 C CA . TYR A 1 291 ? 13.011 -1.140 -18.073 1.00 88.00 291 TYR A CA 1
ATOM 2314 C C . TYR A 1 291 ? 13.675 -1.888 -16.905 1.00 88.00 291 TYR A C 1
ATOM 2316 O O . TYR A 1 291 ? 13.381 -3.059 -16.678 1.00 88.00 291 TYR A O 1
ATOM 2324 N N . LEU A 1 292 ? 14.499 -1.205 -16.101 1.00 86.81 292 LEU A N 1
ATOM 2325 C CA . LEU A 1 292 ? 15.152 -1.818 -14.939 1.00 86.81 292 LEU A CA 1
ATOM 2326 C C . LEU A 1 292 ? 14.134 -2.283 -13.889 1.00 86.81 292 LEU A C 1
ATOM 2328 O O . LEU A 1 292 ? 14.326 -3.320 -13.260 1.00 86.81 292 LEU A O 1
ATOM 2332 N N . THR A 1 293 ? 13.031 -1.550 -13.711 1.00 78.25 293 THR A N 1
ATOM 2333 C CA . THR A 1 293 ? 11.936 -1.984 -12.831 1.00 78.25 293 THR A CA 1
ATOM 2334 C C . THR A 1 293 ? 11.277 -3.258 -13.357 1.00 78.25 293 THR A C 1
ATOM 2336 O O . THR A 1 293 ? 11.047 -4.175 -12.574 1.00 78.25 293 THR A O 1
ATOM 2339 N N . ASP A 1 294 ? 10.996 -3.342 -14.658 1.00 79.94 294 ASP A N 1
ATOM 2340 C CA . ASP A 1 294 ? 10.367 -4.516 -15.267 1.00 79.94 294 ASP A CA 1
ATOM 2341 C C . ASP A 1 294 ? 11.263 -5.759 -15.125 1.00 79.94 294 ASP A C 1
ATOM 2343 O O . ASP A 1 294 ? 10.773 -6.818 -14.728 1.00 79.94 294 ASP A O 1
ATOM 2347 N N . VAL A 1 295 ? 12.580 -5.608 -15.329 1.00 82.56 295 VAL A N 1
ATOM 2348 C CA . VAL A 1 295 ? 13.589 -6.654 -15.070 1.00 82.56 295 VAL A CA 1
ATOM 2349 C C . VAL A 1 295 ? 13.508 -7.161 -13.627 1.00 82.56 295 VAL A C 1
ATOM 2351 O O . VAL A 1 295 ? 13.426 -8.365 -13.404 1.00 82.56 295 VAL A O 1
ATOM 2354 N N . VAL A 1 296 ? 13.469 -6.261 -12.640 1.00 75.56 296 VAL A N 1
ATOM 2355 C CA . VAL A 1 296 ? 13.384 -6.637 -11.215 1.00 75.56 296 VAL A CA 1
ATOM 2356 C C . VAL A 1 296 ? 12.075 -7.351 -10.906 1.00 75.56 296 VAL A C 1
ATOM 2358 O O . VAL A 1 296 ? 12.082 -8.391 -10.256 1.00 75.56 296 VAL A O 1
ATOM 2361 N N . MET A 1 297 ? 10.950 -6.813 -11.378 1.00 67.56 297 MET A N 1
ATOM 2362 C CA . MET A 1 297 ? 9.629 -7.390 -11.119 1.00 67.56 297 MET A CA 1
ATOM 2363 C C . MET A 1 297 ? 9.489 -8.791 -11.716 1.00 67.56 297 MET A C 1
ATOM 2365 O O . MET A 1 297 ? 8.793 -9.630 -11.148 1.00 67.56 297 MET A O 1
ATOM 2369 N N . ALA A 1 298 ? 10.149 -9.056 -12.844 1.00 68.06 298 ALA A N 1
ATOM 2370 C CA . ALA A 1 298 ? 10.212 -10.388 -13.427 1.00 68.06 298 ALA A CA 1
ATOM 2371 C C . ALA A 1 298 ? 11.061 -11.364 -12.612 1.00 68.06 298 ALA A C 1
ATOM 2373 O O . ALA A 1 298 ? 10.758 -12.550 -12.623 1.00 68.06 298 ALA A O 1
ATOM 2374 N N . SER A 1 299 ? 12.073 -10.868 -11.901 1.00 59.44 299 SER A N 1
ATOM 2375 C CA . SER A 1 299 ? 12.960 -11.639 -11.027 1.00 59.44 299 SER A CA 1
ATOM 2376 C C . SER A 1 299 ? 12.417 -11.852 -9.609 1.00 59.44 299 SER A C 1
ATOM 2378 O O . SER A 1 299 ? 13.146 -12.377 -8.773 1.00 59.44 299 SER A O 1
ATOM 2380 N N . MET A 1 300 ? 11.186 -11.446 -9.275 1.00 59.75 300 MET A N 1
ATOM 2381 C CA . MET A 1 300 ? 10.614 -11.612 -7.929 1.00 59.75 300 MET A CA 1
ATOM 2382 C C . MET A 1 300 ? 9.493 -12.659 -7.926 1.00 59.75 300 MET A C 1
ATOM 2384 O O . MET A 1 300 ? 8.504 -12.529 -8.649 1.00 59.75 300 MET A O 1
ATOM 2388 N N . GLU A 1 301 ? 9.601 -13.677 -7.063 1.00 48.62 301 GLU A N 1
ATOM 2389 C CA . GLU A 1 301 ? 8.490 -14.600 -6.833 1.00 48.62 301 GLU A CA 1
ATOM 2390 C C . GLU A 1 301 ? 7.344 -13.871 -6.123 1.00 48.62 301 GLU A C 1
ATOM 2392 O O . GLU A 1 301 ? 7.500 -13.242 -5.076 1.00 48.62 301 GLU A O 1
ATOM 2397 N N . VAL A 1 302 ? 6.149 -13.987 -6.697 1.00 44.47 302 VAL A N 1
ATOM 2398 C CA . VAL A 1 302 ? 4.927 -13.333 -6.218 1.00 44.47 302 VAL A CA 1
ATOM 2399 C C . VAL A 1 302 ? 4.525 -13.794 -4.804 1.00 44.47 302 VAL A C 1
ATOM 2401 O O . VAL A 1 302 ? 3.768 -13.090 -4.128 1.00 44.47 302 VAL A O 1
ATOM 2404 N N . GLU A 1 303 ? 5.025 -14.938 -4.329 1.00 41.16 303 GLU A N 1
ATOM 2405 C CA . GLU A 1 303 ? 4.705 -15.517 -3.016 1.00 41.16 303 GLU A CA 1
ATOM 2406 C C . GLU A 1 303 ? 5.537 -14.963 -1.840 1.00 41.16 303 GLU A C 1
ATOM 2408 O O . GLU A 1 303 ? 5.086 -15.092 -0.704 1.00 41.16 303 GLU A O 1
ATOM 2413 N N . GLU A 1 304 ? 6.620 -14.213 -2.087 1.00 49.69 304 GLU A N 1
ATOM 2414 C CA . GLU A 1 304 ? 7.527 -13.677 -1.046 1.00 49.69 304 GLU A CA 1
ATOM 2415 C C . GLU A 1 304 ? 7.622 -12.136 -1.006 1.00 49.69 304 GLU A C 1
ATOM 2417 O O . GLU A 1 304 ? 8.584 -11.562 -0.498 1.00 49.69 304 GLU A O 1
A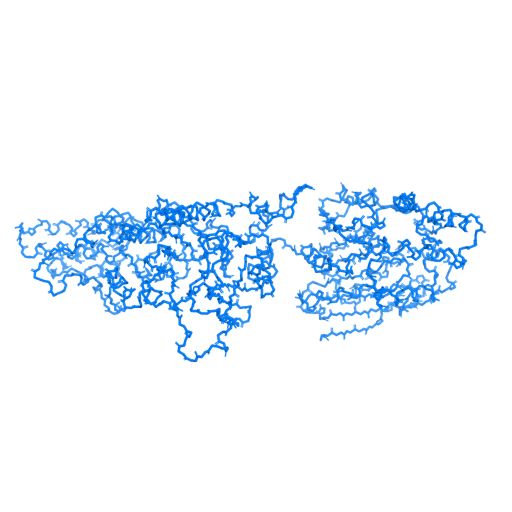TOM 2422 N N . LEU A 1 305 ? 6.628 -11.418 -1.537 1.00 60.56 305 LEU A N 1
ATOM 2423 C CA . LEU A 1 305 ? 6.621 -9.952 -1.493 1.00 60.56 305 LEU A CA 1
ATOM 2424 C C . LEU A 1 305 ? 6.390 -9.452 -0.060 1.00 60.56 305 LEU A C 1
ATOM 2426 O O . LEU A 1 305 ? 5.242 -9.347 0.389 1.00 60.56 305 LEU A O 1
ATOM 2430 N N . ASP A 1 306 ? 7.483 -9.115 0.630 1.00 69.94 306 ASP A N 1
ATOM 2431 C CA . ASP A 1 306 ? 7.462 -8.377 1.892 1.00 69.94 306 ASP A CA 1
ATOM 2432 C C . ASP A 1 306 ? 6.663 -7.074 1.686 1.00 69.94 306 ASP A C 1
ATOM 2434 O O . ASP A 1 306 ? 7.097 -6.203 0.920 1.00 69.94 306 ASP A O 1
ATOM 2438 N N . PRO A 1 307 ? 5.501 -6.905 2.350 1.00 68.25 307 PRO A N 1
ATOM 2439 C CA . PRO A 1 307 ? 4.671 -5.711 2.217 1.00 68.25 307 PRO A CA 1
ATOM 2440 C C . PRO A 1 307 ? 5.372 -4.418 2.638 1.00 68.25 307 PRO A C 1
ATOM 2442 O O . PRO A 1 307 ? 4.892 -3.334 2.311 1.00 68.25 307 PRO A O 1
ATOM 2445 N N . SER A 1 308 ? 6.463 -4.525 3.400 1.00 71.44 308 SER A N 1
ATOM 2446 C CA . SER A 1 308 ? 7.287 -3.399 3.823 1.00 71.44 308 SER A CA 1
ATOM 2447 C C . SER A 1 308 ? 8.446 -3.097 2.869 1.00 71.44 308 SER A C 1
ATOM 2449 O O . SER A 1 308 ? 9.061 -2.032 2.993 1.00 71.44 308 SER A O 1
ATOM 2451 N N . SER A 1 309 ? 8.701 -3.972 1.883 1.00 81.25 309 SER A N 1
ATOM 2452 C CA . SER A 1 309 ? 9.775 -3.770 0.912 1.00 81.25 309 SER A CA 1
ATOM 2453 C C . SER A 1 309 ? 9.583 -2.457 0.140 1.00 81.25 309 SER A C 1
ATOM 2455 O O . SER A 1 309 ? 8.460 -2.112 -0.262 1.00 81.25 309 SER A O 1
ATOM 2457 N N . PRO A 1 310 ? 10.669 -1.699 -0.090 1.00 80.06 310 PRO A N 1
ATOM 2458 C CA . PRO A 1 310 ? 10.628 -0.493 -0.908 1.00 80.06 310 PRO A CA 1
ATOM 2459 C C . PRO A 1 310 ? 9.994 -0.732 -2.287 1.00 80.06 310 PRO A C 1
ATOM 2461 O O . PRO A 1 310 ? 9.275 0.127 -2.790 1.00 80.06 310 PRO A O 1
ATOM 2464 N N . GLU A 1 311 ? 10.215 -1.891 -2.895 1.00 74.75 311 GLU A N 1
ATOM 2465 C CA . GLU A 1 311 ? 9.716 -2.274 -4.218 1.00 74.75 311 GLU A CA 1
ATOM 2466 C C . GLU A 1 311 ? 8.187 -2.313 -4.245 1.00 74.75 311 GLU A C 1
ATOM 2468 O O . GLU A 1 311 ? 7.556 -1.659 -5.082 1.00 74.75 311 GLU A O 1
ATOM 2473 N N . VAL A 1 312 ? 7.593 -3.030 -3.287 1.00 82.88 312 VAL A N 1
ATOM 2474 C CA . VAL A 1 312 ? 6.140 -3.186 -3.154 1.00 82.88 312 VAL A CA 1
ATOM 2475 C C . VAL A 1 312 ? 5.478 -1.843 -2.862 1.00 82.88 312 VAL A C 1
ATOM 2477 O O . VAL A 1 312 ? 4.475 -1.491 -3.490 1.00 82.88 312 VAL A O 1
ATOM 2480 N N . MET A 1 313 ? 6.068 -1.058 -1.960 1.00 87.69 313 MET A N 1
ATOM 2481 C CA . MET A 1 313 ? 5.575 0.278 -1.619 1.00 87.69 313 MET A CA 1
ATOM 2482 C C . MET A 1 313 ? 5.624 1.227 -2.821 1.00 87.69 313 MET A C 1
ATOM 2484 O O . MET A 1 313 ? 4.648 1.928 -3.101 1.00 87.69 313 MET A O 1
ATOM 2488 N N . LEU A 1 314 ? 6.717 1.206 -3.587 1.00 85.56 314 LEU A N 1
ATOM 2489 C CA . LEU A 1 314 ? 6.868 2.040 -4.775 1.00 85.56 314 LEU A CA 1
ATOM 2490 C C . LEU A 1 314 ? 5.868 1.649 -5.865 1.00 85.56 314 LEU A C 1
ATOM 2492 O O . LEU A 1 314 ? 5.259 2.529 -6.475 1.00 85.56 314 LEU A O 1
ATOM 2496 N N . ALA A 1 315 ? 5.677 0.349 -6.104 1.00 83.38 315 ALA A N 1
ATOM 2497 C CA . ALA A 1 315 ? 4.690 -0.149 -7.056 1.00 83.38 315 ALA A CA 1
ATOM 2498 C C . ALA A 1 315 ? 3.272 0.296 -6.665 1.00 83.38 315 ALA A C 1
ATOM 2500 O O . ALA A 1 315 ? 2.522 0.796 -7.508 1.00 83.38 315 ALA A O 1
ATOM 2501 N N . PHE A 1 316 ? 2.935 0.204 -5.377 1.00 91.62 316 PHE A N 1
ATOM 2502 C CA . PHE A 1 316 ? 1.660 0.673 -4.848 1.00 91.62 316 PHE A CA 1
ATOM 2503 C C . PHE A 1 316 ? 1.453 2.175 -5.050 1.00 91.62 316 PHE A C 1
ATOM 2505 O O . PHE A 1 316 ? 0.429 2.575 -5.603 1.00 91.62 316 PHE A O 1
ATOM 2512 N N . TYR A 1 317 ? 2.418 3.022 -4.681 1.00 91.88 317 TYR A N 1
ATOM 2513 C CA . TYR A 1 317 ? 2.285 4.464 -4.906 1.00 91.88 317 TYR A CA 1
ATOM 2514 C C . TYR A 1 317 ? 2.225 4.809 -6.397 1.00 91.88 317 TYR A C 1
ATOM 2516 O O . TYR A 1 317 ? 1.449 5.667 -6.805 1.00 91.88 317 TYR A O 1
ATOM 2524 N N . ARG A 1 318 ? 2.998 4.135 -7.252 1.00 86.12 318 ARG A N 1
ATOM 2525 C CA . ARG A 1 318 ? 2.994 4.431 -8.691 1.00 86.12 318 ARG A CA 1
ATOM 2526 C C . ARG A 1 318 ? 1.669 4.085 -9.368 1.00 86.12 318 ARG A C 1
ATOM 2528 O O . ARG A 1 318 ? 1.288 4.810 -10.292 1.00 86.12 318 ARG A O 1
ATOM 2535 N N . ARG A 1 319 ? 1.016 2.996 -8.949 1.00 84.38 319 ARG A N 1
ATOM 2536 C CA . ARG A 1 319 ? -0.096 2.380 -9.693 1.00 84.38 319 ARG A CA 1
ATOM 2537 C C . ARG A 1 319 ? -1.456 2.454 -9.002 1.00 84.38 319 ARG A C 1
ATOM 2539 O O . ARG A 1 319 ? -2.462 2.514 -9.694 1.00 84.38 319 ARG A O 1
ATOM 2546 N N . LEU A 1 320 ? -1.496 2.426 -7.670 1.00 93.06 320 LEU A N 1
ATOM 2547 C CA . LEU A 1 320 ? -2.722 2.157 -6.907 1.00 93.06 320 LEU A CA 1
ATOM 2548 C C . LEU A 1 320 ? -3.110 3.249 -5.909 1.00 93.06 320 LEU A C 1
ATOM 2550 O O . LEU A 1 320 ? -4.296 3.392 -5.610 1.00 93.06 320 LEU A O 1
ATOM 2554 N N . TYR A 1 321 ? -2.157 4.011 -5.366 1.00 96.75 321 TYR A N 1
ATOM 2555 C CA . TYR A 1 321 ? -2.498 5.062 -4.408 1.00 96.75 321 TYR A CA 1
ATOM 2556 C C . TYR A 1 321 ? -3.316 6.177 -5.094 1.00 96.75 321 TYR A C 1
ATOM 2558 O O . TYR A 1 321 ? -2.844 6.759 -6.074 1.00 96.75 321 TYR A O 1
ATOM 2566 N N . PRO A 1 322 ? -4.516 6.532 -4.593 1.00 96.88 322 PRO A N 1
ATOM 2567 C CA . PRO A 1 322 ? -5.434 7.431 -5.290 1.00 96.88 322 PRO A CA 1
ATOM 2568 C C . PRO A 1 322 ? -5.063 8.914 -5.087 1.00 96.88 322 PRO A C 1
ATOM 2570 O O . PRO A 1 322 ? -5.811 9.684 -4.479 1.00 96.88 322 PRO A O 1
ATOM 2573 N N . PHE A 1 323 ? -3.904 9.346 -5.601 1.00 97.31 323 PHE A N 1
ATOM 2574 C CA . PHE A 1 323 ? -3.372 10.707 -5.413 1.00 97.31 323 PHE A CA 1
ATOM 2575 C C . PHE A 1 323 ? -4.352 11.802 -5.836 1.00 97.31 323 PHE A C 1
ATOM 2577 O O . PHE A 1 323 ? -4.506 12.797 -5.127 1.00 97.31 323 PHE A O 1
ATOM 2584 N N . LYS A 1 324 ? -5.048 11.617 -6.965 1.00 96.56 324 LYS A N 1
ATOM 2585 C CA . LYS A 1 324 ? -6.051 12.575 -7.452 1.00 96.56 324 LYS A CA 1
ATOM 2586 C C . LYS A 1 324 ? -7.234 12.702 -6.491 1.00 96.56 324 LYS A C 1
ATOM 2588 O O . LYS A 1 324 ? -7.668 13.819 -6.218 1.00 96.56 324 LYS A O 1
ATOM 2593 N N . SER A 1 325 ? -7.738 11.591 -5.958 1.00 97.44 325 SER A N 1
ATOM 2594 C CA . SER A 1 325 ? -8.839 11.586 -4.987 1.00 97.44 325 SER A CA 1
ATOM 2595 C C . SER A 1 325 ? -8.406 12.231 -3.671 1.00 97.44 325 SER A C 1
ATOM 2597 O O . SER A 1 325 ? -9.091 13.113 -3.167 1.00 97.44 325 SER A O 1
ATOM 2599 N N . ILE A 1 326 ? -7.224 11.883 -3.155 1.00 98.44 326 ILE A N 1
ATOM 2600 C CA . ILE A 1 326 ? -6.676 12.479 -1.926 1.00 98.44 326 ILE A CA 1
ATOM 2601 C C . ILE A 1 326 ? -6.449 13.984 -2.088 1.00 98.44 326 ILE A C 1
ATOM 2603 O O . ILE A 1 326 ? -6.815 14.757 -1.205 1.00 98.44 326 ILE A O 1
ATOM 2607 N N . PHE A 1 327 ? -5.918 14.422 -3.232 1.00 98.44 327 PHE A N 1
ATOM 2608 C CA . PHE A 1 327 ? -5.810 15.842 -3.561 1.00 98.44 327 PHE A CA 1
ATOM 2609 C C . PHE A 1 327 ? -7.181 16.525 -3.536 1.00 98.44 327 PHE A C 1
ATOM 2611 O O . PHE A 1 327 ? -7.343 17.527 -2.850 1.00 98.44 327 PHE A O 1
ATOM 2618 N N . LYS A 1 328 ? -8.180 15.980 -4.242 1.00 98.25 328 LYS A N 1
ATOM 2619 C CA . LYS A 1 328 ? -9.536 16.549 -4.289 1.00 98.25 328 LYS A CA 1
ATOM 2620 C C . LYS A 1 328 ? -10.185 16.612 -2.905 1.00 98.25 328 LYS A C 1
ATOM 2622 O O . LYS A 1 328 ? -10.828 17.612 -2.602 1.00 98.25 328 LYS A O 1
ATOM 2627 N N . TRP A 1 329 ? -10.002 15.579 -2.081 1.00 98.56 329 TRP A N 1
ATOM 2628 C CA . TRP A 1 329 ? -10.485 15.554 -0.701 1.00 98.56 329 TRP A CA 1
ATOM 2629 C C . TRP A 1 329 ? -9.858 16.667 0.130 1.00 98.56 329 TRP A C 1
ATOM 2631 O O . TRP A 1 329 ? -10.596 17.424 0.734 1.00 98.56 329 TRP A O 1
ATOM 2641 N N . LEU A 1 330 ? -8.534 16.829 0.098 1.00 98.38 330 LEU A N 1
ATOM 2642 C CA . LEU A 1 330 ? -7.830 17.845 0.892 1.00 98.38 330 LEU A CA 1
ATOM 2643 C C . LEU A 1 330 ? -7.958 19.269 0.336 1.00 98.38 330 LEU A C 1
ATOM 2645 O O . LEU A 1 330 ? -7.761 20.238 1.066 1.00 98.38 330 LEU A O 1
ATOM 2649 N N . ASN A 1 331 ? -8.242 19.406 -0.960 1.00 97.75 331 ASN A N 1
ATOM 2650 C CA . ASN A 1 331 ? -8.349 20.686 -1.653 1.00 97.75 331 ASN A CA 1
ATOM 2651 C C . ASN A 1 331 ? -9.790 21.213 -1.740 1.00 97.75 331 ASN A C 1
ATOM 2653 O O . ASN A 1 331 ? -9.976 22.406 -1.967 1.00 97.75 331 ASN A O 1
ATOM 2657 N N . HIS A 1 332 ? -10.788 20.330 -1.614 1.00 96.06 332 HIS A N 1
ATOM 2658 C CA . HIS A 1 332 ? -12.236 20.590 -1.694 1.00 96.06 332 HIS A CA 1
ATOM 2659 C C . HIS A 1 332 ? -12.717 21.139 -3.056 1.00 96.06 332 HIS A C 1
ATOM 2661 O O . HIS A 1 332 ? -13.906 21.372 -3.269 1.00 96.06 332 HIS A O 1
ATOM 2667 N N . GLU A 1 333 ? -11.800 21.312 -4.007 1.00 93.69 333 GLU A N 1
ATOM 2668 C CA . GLU A 1 333 ? -12.024 21.863 -5.339 1.00 93.69 333 GLU A CA 1
ATOM 2669 C C . GLU A 1 333 ? -11.162 21.136 -6.382 1.00 93.69 333 GLU A C 1
ATOM 2671 O O . GLU A 1 333 ? -10.194 20.449 -6.050 1.00 93.69 333 GLU A O 1
ATOM 2676 N N . HIS A 1 334 ? -11.487 21.303 -7.667 1.00 92.12 334 HIS A N 1
ATOM 2677 C CA . HIS A 1 334 ? -10.661 20.770 -8.758 1.00 92.12 334 HIS A CA 1
ATOM 2678 C C . HIS A 1 334 ? -9.382 21.588 -8.974 1.00 92.12 334 HIS A C 1
ATOM 2680 O O . HIS A 1 334 ? -8.333 21.028 -9.281 1.00 92.12 334 HIS A O 1
ATOM 2686 N N . THR A 1 335 ? -9.464 22.910 -8.818 1.00 94.12 335 THR A N 1
ATOM 2687 C CA . THR A 1 335 ? -8.331 23.828 -8.970 1.00 94.12 335 THR A CA 1
ATOM 2688 C C . THR A 1 335 ? -7.575 23.975 -7.651 1.00 94.12 335 THR A C 1
ATOM 2690 O O . THR A 1 335 ? -8.234 24.185 -6.630 1.00 94.12 335 THR A O 1
ATOM 2693 N N . PRO A 1 336 ? -6.230 23.913 -7.633 1.00 97.19 336 PRO A N 1
ATOM 2694 C CA . PRO A 1 336 ? -5.448 24.070 -6.409 1.00 97.19 336 PRO A CA 1
ATOM 2695 C C . PRO A 1 336 ? -5.782 25.346 -5.629 1.00 97.19 336 PRO A C 1
ATOM 2697 O O . PRO A 1 336 ? -5.778 26.448 -6.176 1.00 97.19 336 PRO A O 1
ATOM 2700 N N . THR A 1 337 ? -6.023 25.191 -4.330 1.00 97.19 337 THR A N 1
ATOM 2701 C CA . THR A 1 337 ? -6.260 26.276 -3.376 1.00 97.19 337 THR A CA 1
ATOM 2702 C C . THR A 1 337 ? -5.247 26.209 -2.232 1.00 97.19 337 THR A C 1
ATOM 2704 O O . THR A 1 337 ? -4.461 25.263 -2.114 1.00 97.19 337 THR A O 1
ATOM 2707 N N . ARG A 1 338 ? -5.292 27.192 -1.324 1.00 97.50 338 ARG A N 1
ATOM 2708 C CA . ARG A 1 338 ? -4.451 27.184 -0.119 1.00 97.50 338 ARG A CA 1
ATOM 2709 C C . ARG A 1 338 ? -4.712 25.985 0.794 1.00 97.50 338 ARG A C 1
ATOM 2711 O O . ARG A 1 338 ? -3.788 25.617 1.514 1.00 97.50 338 ARG A O 1
ATOM 2718 N N . LEU A 1 339 ? -5.890 25.351 0.722 1.00 97.50 339 LEU A N 1
ATOM 2719 C CA . LEU A 1 339 ? -6.203 24.139 1.491 1.00 97.50 339 LEU A CA 1
ATOM 2720 C C . LEU A 1 339 ? -5.258 22.976 1.169 1.00 97.50 339 LEU A C 1
ATOM 2722 O O . LEU A 1 339 ? -4.980 22.161 2.047 1.00 97.50 339 LEU A O 1
ATOM 2726 N N . PHE A 1 340 ? -4.718 22.930 -0.054 1.00 98.38 340 PHE A N 1
ATOM 2727 C CA . PHE A 1 340 ? -3.699 21.957 -0.439 1.00 98.38 340 PHE A CA 1
ATOM 2728 C C . PHE A 1 340 ? -2.295 22.568 -0.481 1.00 98.38 340 PHE A C 1
ATOM 2730 O O . PHE A 1 340 ? -1.372 22.025 0.122 1.00 98.38 340 PHE A O 1
ATOM 2737 N N . THR A 1 341 ? -2.117 23.739 -1.112 1.00 98.31 341 THR A N 1
ATOM 2738 C CA . THR A 1 341 ? -0.769 24.303 -1.320 1.00 98.31 341 THR A CA 1
ATOM 2739 C C . THR A 1 341 ? -0.041 24.646 -0.027 1.00 98.31 341 THR A C 1
ATOM 2741 O O . THR A 1 341 ? 1.189 24.647 0.007 1.00 98.31 341 THR A O 1
ATOM 2744 N N . ASN A 1 342 ? -0.787 24.962 1.034 1.00 98.50 342 ASN A N 1
ATOM 2745 C CA . ASN A 1 342 ? -0.233 25.323 2.334 1.00 98.50 342 ASN A CA 1
ATOM 2746 C C . ASN A 1 342 ? -0.377 24.202 3.370 1.00 98.50 342 ASN A C 1
ATOM 2748 O O . ASN A 1 342 ? -0.175 24.444 4.561 1.00 98.50 342 ASN A O 1
ATOM 2752 N N . ARG A 1 343 ? -0.730 22.990 2.944 1.00 98.56 343 ARG A N 1
ATOM 2753 C CA . ARG A 1 343 ? -0.899 21.847 3.834 1.00 98.56 343 ARG A CA 1
ATOM 2754 C C . ARG A 1 343 ? 0.423 21.155 4.108 1.00 98.56 343 ARG A C 1
ATOM 2756 O O . ARG A 1 343 ? 1.214 20.935 3.192 1.00 98.56 343 ARG A O 1
ATOM 2763 N N . GLU A 1 344 ? 0.656 20.819 5.372 1.00 98.50 344 GLU A N 1
ATOM 2764 C CA . GLU A 1 344 ? 1.787 19.979 5.752 1.00 98.50 344 GLU A CA 1
ATOM 2765 C C . GLU A 1 344 ? 1.500 18.512 5.428 1.00 98.50 344 GLU A C 1
ATOM 2767 O O . GLU A 1 344 ? 0.466 17.968 5.813 1.00 98.50 344 GLU A O 1
ATOM 2772 N N . ILE A 1 345 ? 2.463 17.870 4.771 1.00 98.50 345 ILE A N 1
ATOM 2773 C CA . ILE A 1 345 ? 2.566 16.417 4.665 1.00 98.50 345 ILE A CA 1
ATOM 2774 C C . ILE A 1 345 ? 3.908 15.993 5.267 1.00 98.50 345 ILE A C 1
ATOM 2776 O O . ILE A 1 345 ? 4.961 16.561 4.946 1.00 98.50 345 ILE A O 1
ATOM 2780 N N . ALA A 1 346 ? 3.870 15.012 6.165 1.00 98.12 346 ALA A N 1
ATOM 2781 C CA . ALA A 1 346 ? 5.059 14.449 6.792 1.00 98.12 346 ALA A CA 1
ATOM 2782 C C . ALA A 1 346 ? 5.308 13.024 6.293 1.00 98.12 346 ALA A C 1
ATOM 2784 O O . ALA A 1 346 ? 4.380 12.225 6.243 1.00 98.12 346 ALA A O 1
ATOM 2785 N N . PHE A 1 347 ? 6.551 12.701 5.932 1.00 97.38 347 PHE A N 1
ATOM 2786 C CA . PHE A 1 347 ? 6.938 11.379 5.432 1.00 97.38 347 PHE A CA 1
ATOM 2787 C C . PHE A 1 347 ? 7.796 10.640 6.455 1.00 97.38 347 PHE A C 1
ATOM 2789 O O . PHE A 1 347 ? 8.736 11.218 7.001 1.00 97.38 347 PHE A O 1
ATOM 2796 N N . THR A 1 348 ? 7.525 9.352 6.654 1.00 94.44 348 THR A N 1
ATOM 2797 C CA . THR A 1 348 ? 8.444 8.423 7.322 1.00 94.44 348 THR A CA 1
ATOM 2798 C C . THR A 1 348 ? 9.103 7.552 6.258 1.00 94.44 348 THR A C 1
ATOM 2800 O O . THR A 1 348 ? 8.410 6.876 5.499 1.00 94.44 348 THR A O 1
ATOM 2803 N N . LEU A 1 349 ? 10.433 7.575 6.174 1.00 89.56 349 LEU A N 1
ATOM 2804 C CA . LEU A 1 349 ? 11.202 6.759 5.226 1.00 89.56 349 LEU A CA 1
ATOM 2805 C C . LEU A 1 349 ? 11.590 5.401 5.839 1.00 89.56 349 LEU A C 1
ATOM 2807 O O . LEU A 1 349 ? 11.324 5.146 7.010 1.00 89.56 349 LEU A O 1
ATOM 2811 N N . GLN A 1 350 ? 12.233 4.534 5.053 1.00 77.75 350 GLN A N 1
ATOM 2812 C CA . GLN A 1 350 ? 12.613 3.165 5.448 1.00 77.75 350 GLN A CA 1
ATOM 2813 C C . GLN A 1 350 ? 13.574 3.101 6.651 1.00 77.75 350 GLN A C 1
ATOM 2815 O O . GLN A 1 350 ? 13.530 2.161 7.432 1.00 77.75 350 GLN A O 1
ATOM 2820 N N . SER A 1 351 ? 14.400 4.130 6.856 1.00 76.06 351 SER A N 1
ATOM 2821 C CA . SER A 1 351 ? 15.303 4.247 8.016 1.00 76.06 351 SER A CA 1
ATOM 2822 C C . SER A 1 351 ? 14.686 5.013 9.195 1.00 76.06 351 SER A C 1
ATOM 2824 O O . SER A 1 351 ? 15.412 5.665 9.942 1.00 76.06 351 SER A O 1
ATOM 2826 N N . ASP A 1 352 ? 13.352 5.046 9.291 1.00 79.31 352 ASP A N 1
ATOM 2827 C CA . ASP A 1 352 ? 12.581 5.864 10.244 1.00 79.31 352 ASP A CA 1
ATOM 2828 C C . ASP A 1 352 ? 12.918 7.370 10.207 1.00 79.31 352 ASP A C 1
ATOM 2830 O O . ASP A 1 352 ? 12.557 8.143 11.099 1.00 79.31 352 ASP A O 1
ATOM 2834 N N . VAL A 1 353 ? 13.570 7.827 9.131 1.00 86.44 353 VAL A N 1
ATOM 2835 C CA . VAL A 1 353 ? 13.834 9.247 8.893 1.00 86.44 353 VAL A CA 1
ATOM 2836 C C . VAL A 1 353 ? 12.499 9.951 8.698 1.00 86.44 353 VAL A C 1
ATOM 2838 O O . VAL A 1 353 ? 11.718 9.600 7.811 1.00 86.44 353 VAL A O 1
ATOM 2841 N N . TYR A 1 354 ? 12.254 10.959 9.529 1.00 93.94 354 TYR A N 1
ATOM 2842 C CA . TYR A 1 354 ? 10.988 11.672 9.575 1.00 93.94 354 TYR A CA 1
ATOM 2843 C C . TYR A 1 354 ? 11.116 13.075 8.979 1.00 93.94 354 TYR A C 1
ATOM 2845 O O . TYR A 1 354 ? 11.768 13.962 9.537 1.00 93.94 354 TYR A O 1
ATOM 2853 N N . LEU A 1 355 ? 10.493 13.279 7.820 1.00 94.19 355 LEU A N 1
ATOM 2854 C CA . LEU A 1 355 ? 10.551 14.519 7.053 1.00 94.19 355 LEU A CA 1
ATOM 2855 C C . LEU A 1 355 ? 9.263 15.313 7.243 1.00 94.19 355 LEU A C 1
ATOM 2857 O O . LEU A 1 355 ? 8.231 14.969 6.674 1.00 94.19 355 LEU A O 1
ATOM 2861 N N . ARG A 1 356 ? 9.333 16.408 8.001 1.00 96.25 356 ARG A N 1
ATOM 2862 C CA . ARG A 1 356 ? 8.201 17.317 8.235 1.00 96.25 356 ARG A CA 1
ATOM 2863 C C . ARG A 1 356 ? 8.180 18.522 7.306 1.00 96.25 356 ARG A C 1
ATOM 2865 O O . ARG A 1 356 ? 9.206 18.911 6.743 1.00 96.25 356 ARG A O 1
ATOM 2872 N N . TYR A 1 357 ? 7.022 19.180 7.274 1.00 96.25 357 TYR A N 1
ATOM 2873 C CA . TYR A 1 357 ? 6.787 20.429 6.556 1.00 96.25 357 TYR A CA 1
ATOM 2874 C C . TYR A 1 357 ? 7.007 20.328 5.040 1.00 96.25 357 TYR A C 1
ATOM 2876 O O . TYR A 1 357 ? 7.494 21.277 4.425 1.00 96.25 357 TYR A O 1
ATOM 2884 N N . ASN A 1 358 ? 6.642 19.201 4.425 1.00 98.12 358 ASN A N 1
ATOM 2885 C CA . ASN A 1 358 ? 6.509 19.135 2.970 1.00 98.12 358 ASN A CA 1
ATOM 2886 C C . ASN A 1 358 ? 5.153 19.716 2.567 1.00 98.12 358 ASN A C 1
ATOM 2888 O O . ASN A 1 358 ? 4.206 19.695 3.351 1.00 98.12 358 ASN A O 1
ATOM 2892 N N . SER A 1 359 ? 5.064 20.244 1.351 1.00 98.19 359 SER A N 1
ATOM 2893 C CA . SER A 1 359 ? 3.831 20.802 0.797 1.00 98.19 359 SER A CA 1
ATOM 2894 C C . SER A 1 359 ? 3.904 20.819 -0.723 1.00 98.19 359 SER A C 1
ATOM 2896 O O . SER A 1 359 ? 4.984 21.052 -1.274 1.00 98.19 359 SER A O 1
ATOM 2898 N N . PHE A 1 360 ? 2.763 20.633 -1.383 1.00 98.12 360 PHE A N 1
ATOM 2899 C CA . PHE A 1 360 ? 2.677 20.386 -2.823 1.00 98.12 360 PHE A CA 1
ATOM 2900 C C . PHE A 1 360 ? 1.625 21.268 -3.477 1.00 98.12 360 PHE A C 1
ATOM 2902 O O . PHE A 1 360 ? 0.678 21.699 -2.828 1.00 98.12 360 PHE A O 1
ATOM 2909 N N . THR A 1 361 ? 1.775 21.525 -4.771 1.00 97.00 361 THR A N 1
ATOM 2910 C CA . THR A 1 361 ? 0.857 22.378 -5.530 1.00 97.00 361 THR A CA 1
ATOM 2911 C C . THR A 1 361 ? -0.244 21.569 -6.203 1.00 97.00 361 THR A C 1
ATOM 2913 O O . THR A 1 361 ? -1.392 22.005 -6.221 1.00 97.00 361 THR A O 1
ATOM 2916 N N . THR A 1 362 ? 0.086 20.391 -6.739 1.00 96.75 362 THR A N 1
ATOM 2917 C CA . THR A 1 362 ? -0.853 19.527 -7.471 1.00 96.75 362 THR A CA 1
ATOM 2918 C C . THR A 1 362 ? -0.738 18.065 -7.040 1.00 96.75 362 THR A C 1
ATOM 2920 O O . THR A 1 362 ? 0.214 17.680 -6.352 1.00 96.75 362 THR A O 1
ATOM 2923 N N . ALA A 1 363 ? -1.701 17.241 -7.464 1.00 96.25 363 ALA A N 1
ATOM 2924 C CA . ALA A 1 363 ? -1.676 15.794 -7.255 1.00 96.25 363 ALA A CA 1
ATOM 2925 C C . ALA A 1 363 ? -0.444 15.139 -7.905 1.00 96.25 363 ALA A C 1
ATOM 2927 O O . ALA A 1 363 ? 0.148 14.235 -7.326 1.00 96.25 363 ALA A O 1
ATOM 2928 N N . GLU A 1 364 ? -0.021 15.621 -9.074 1.00 94.69 364 GLU A N 1
ATOM 2929 C CA . GLU A 1 364 ? 1.130 15.106 -9.822 1.00 94.69 364 GLU A CA 1
ATOM 2930 C C . GLU A 1 364 ? 2.450 15.417 -9.111 1.00 94.69 364 GLU A C 1
ATOM 2932 O O . GLU A 1 364 ? 3.317 14.548 -9.020 1.00 94.69 364 GLU A O 1
ATOM 2937 N N . GLU A 1 365 ? 2.600 16.631 -8.565 1.00 96.75 365 GLU A N 1
ATOM 2938 C CA . GLU A 1 365 ? 3.768 16.994 -7.750 1.00 96.75 365 GLU A CA 1
ATOM 2939 C C . GLU A 1 365 ? 3.832 16.120 -6.491 1.00 96.75 365 GLU A C 1
ATOM 2941 O O . GLU A 1 365 ? 4.887 15.575 -6.159 1.00 96.75 365 GLU A O 1
ATOM 2946 N N . PHE A 1 366 ? 2.684 15.929 -5.833 1.00 97.81 366 PHE A N 1
ATOM 2947 C CA . PHE A 1 366 ? 2.579 15.080 -4.654 1.00 97.81 366 PHE A CA 1
ATOM 2948 C C . PHE A 1 366 ? 2.912 13.613 -4.968 1.00 97.81 366 PHE A C 1
ATOM 2950 O O . PHE A 1 366 ? 3.718 13.003 -4.258 1.00 97.81 366 PHE A O 1
ATOM 2957 N N . LYS A 1 367 ? 2.379 13.063 -6.066 1.00 95.31 367 LYS A N 1
ATOM 2958 C CA . LYS A 1 367 ? 2.707 11.716 -6.548 1.00 95.31 367 LYS A CA 1
ATOM 2959 C C . LYS A 1 367 ? 4.196 11.576 -6.824 1.00 95.31 367 LYS A C 1
ATOM 2961 O O . LYS A 1 367 ? 4.826 10.650 -6.313 1.00 95.31 367 LYS A O 1
ATOM 2966 N N . LYS A 1 368 ? 4.758 12.483 -7.630 1.00 89.56 368 LYS A N 1
ATOM 2967 C CA . LYS A 1 368 ? 6.166 12.444 -8.041 1.00 89.56 368 LYS A CA 1
ATOM 2968 C C . LYS A 1 368 ? 7.078 12.415 -6.821 1.00 89.56 368 LYS A C 1
ATOM 2970 O O . LYS A 1 368 ? 7.953 11.557 -6.744 1.00 89.56 368 LYS A O 1
ATOM 2975 N N . GLN A 1 369 ? 6.842 13.301 -5.853 1.00 92.56 369 GLN A N 1
ATOM 2976 C CA . GLN A 1 369 ? 7.664 13.353 -4.649 1.00 92.56 369 GLN A CA 1
ATOM 2977 C C . GLN A 1 369 ? 7.474 12.123 -3.759 1.00 92.56 369 GLN A C 1
ATOM 2979 O O . GLN A 1 369 ? 8.453 11.594 -3.244 1.00 92.56 369 GLN A O 1
ATOM 2984 N N . THR A 1 370 ? 6.238 11.645 -3.596 1.00 94.56 370 THR A N 1
ATOM 2985 C CA . THR A 1 370 ? 5.961 10.442 -2.796 1.00 94.56 370 THR A CA 1
ATOM 2986 C C . THR A 1 370 ? 6.642 9.216 -3.401 1.00 94.56 370 THR A C 1
ATOM 2988 O O . THR A 1 370 ? 7.265 8.453 -2.674 1.00 94.56 370 THR A O 1
ATOM 2991 N N . CYS A 1 371 ? 6.616 9.062 -4.727 1.00 89.12 371 CYS A N 1
ATOM 2992 C CA . CYS A 1 371 ? 7.333 7.987 -5.415 1.00 89.12 371 CYS A CA 1
ATOM 2993 C C . CYS A 1 371 ? 8.858 8.136 -5.293 1.00 89.12 371 CYS A C 1
ATOM 2995 O O . CYS A 1 371 ? 9.547 7.137 -5.135 1.00 89.12 371 CYS A O 1
ATOM 2997 N N . ALA A 1 372 ? 9.385 9.363 -5.349 1.00 85.25 372 ALA A N 1
ATOM 2998 C CA . ALA A 1 372 ? 10.819 9.615 -5.204 1.00 85.25 372 ALA A CA 1
ATOM 2999 C C . ALA A 1 372 ? 11.327 9.327 -3.782 1.00 85.25 372 ALA A C 1
ATOM 3001 O O . ALA A 1 372 ? 12.411 8.780 -3.611 1.00 85.25 372 ALA A O 1
ATOM 3002 N N . TYR A 1 373 ? 10.550 9.685 -2.758 1.00 89.81 373 TYR A N 1
ATOM 3003 C CA . TYR A 1 373 ? 10.883 9.388 -1.363 1.00 89.81 373 TYR A CA 1
ATOM 3004 C C . TYR A 1 373 ? 10.609 7.937 -0.972 1.00 89.81 373 TYR A C 1
ATOM 3006 O O . TYR A 1 373 ? 11.270 7.426 -0.073 1.00 89.81 373 TYR A O 1
ATOM 3014 N N . ASN A 1 374 ? 9.631 7.301 -1.617 1.00 90.19 374 ASN A N 1
ATOM 3015 C CA . ASN A 1 374 ? 9.168 5.948 -1.330 1.00 90.19 374 ASN A CA 1
ATOM 3016 C C . ASN A 1 374 ? 8.960 5.670 0.180 1.00 90.19 374 ASN A C 1
ATOM 3018 O O . ASN A 1 374 ? 9.630 4.821 0.777 1.00 90.19 374 ASN A O 1
ATOM 3022 N N . PRO A 1 375 ? 8.074 6.438 0.836 1.00 94.00 375 PRO A N 1
ATOM 3023 C CA . PRO A 1 375 ? 7.910 6.406 2.282 1.00 94.00 375 PRO A CA 1
ATOM 3024 C C . PRO A 1 375 ? 7.214 5.123 2.761 1.00 94.00 375 PRO A C 1
ATOM 3026 O O . PRO A 1 375 ? 6.289 4.625 2.117 1.00 94.00 375 PRO A O 1
ATOM 3029 N N . THR A 1 376 ? 7.550 4.653 3.963 1.00 91.06 376 THR A N 1
ATOM 3030 C CA . THR A 1 376 ? 6.805 3.562 4.624 1.00 91.06 376 THR A CA 1
ATOM 3031 C C . THR A 1 376 ? 5.382 3.989 4.978 1.00 91.06 376 THR A C 1
ATOM 3033 O O . THR A 1 376 ? 4.462 3.177 4.969 1.00 91.06 376 THR A O 1
ATOM 3036 N N . ARG A 1 377 ? 5.194 5.276 5.288 1.00 93.12 377 ARG A N 1
ATOM 3037 C CA . ARG A 1 377 ? 3.899 5.940 5.474 1.00 93.12 377 ARG A CA 1
ATOM 3038 C C . ARG A 1 377 ? 4.060 7.453 5.384 1.00 93.12 377 ARG A C 1
ATOM 3040 O O . ARG A 1 377 ? 5.165 7.982 5.522 1.00 93.12 377 ARG A O 1
ATOM 3047 N N . PHE A 1 378 ? 2.944 8.155 5.265 1.00 96.69 378 PHE A N 1
ATOM 3048 C CA . PHE A 1 378 ? 2.909 9.594 5.475 1.00 96.69 378 PHE A CA 1
ATOM 3049 C C . PHE A 1 378 ? 1.657 10.037 6.219 1.00 96.69 378 PHE A C 1
ATOM 3051 O O . PHE A 1 378 ? 0.657 9.322 6.321 1.00 96.69 378 PHE A O 1
ATOM 3058 N N . GLU A 1 379 ? 1.753 11.229 6.784 1.00 98.19 379 GLU A N 1
ATOM 3059 C CA . GLU A 1 379 ? 0.769 11.816 7.678 1.00 98.19 379 GLU A CA 1
ATOM 3060 C C . GLU A 1 379 ? 0.338 13.178 7.142 1.00 98.19 379 GLU A C 1
ATOM 3062 O O . GLU A 1 379 ? 1.131 13.922 6.556 1.00 98.19 379 GLU A O 1
ATOM 3067 N N . ILE A 1 380 ? -0.937 13.492 7.344 1.00 98.56 380 ILE A N 1
ATOM 3068 C CA . ILE A 1 380 ? -1.563 14.735 6.912 1.00 98.56 380 ILE A CA 1
ATOM 3069 C C . ILE A 1 380 ? -1.628 15.675 8.109 1.00 98.56 380 ILE A C 1
ATOM 3071 O O . ILE A 1 380 ? -2.093 15.304 9.190 1.00 98.56 380 ILE A O 1
ATOM 3075 N N . GLY A 1 381 ? -1.137 16.892 7.902 1.00 97.81 381 GLY A N 1
ATOM 3076 C CA . GLY A 1 381 ? -1.096 17.957 8.893 1.00 97.81 381 GLY A CA 1
ATOM 3077 C C . GLY A 1 381 ? -2.029 19.118 8.566 1.00 97.81 381 GLY A C 1
ATOM 3078 O O . GLY A 1 381 ? -2.864 19.031 7.657 1.00 97.81 381 GLY A O 1
ATOM 3079 N N . PRO A 1 382 ? -1.896 20.226 9.313 1.00 98.06 382 PRO A N 1
ATOM 3080 C CA . PRO A 1 382 ? -2.722 21.404 9.111 1.00 98.06 382 PRO A CA 1
ATOM 3081 C C . PRO A 1 382 ? -2.351 22.171 7.839 1.00 98.06 382 PRO A C 1
ATOM 3083 O O . PRO A 1 382 ? -1.262 22.045 7.272 1.00 98.06 382 PRO A O 1
ATOM 3086 N N . VAL A 1 383 ? -3.269 23.046 7.452 1.00 98.56 383 VAL A N 1
ATOM 3087 C CA . VAL A 1 383 ? -3.072 24.142 6.511 1.00 98.56 383 VAL A CA 1
ATOM 3088 C C . VAL A 1 383 ? -2.458 25.325 7.255 1.00 98.56 383 VAL A C 1
ATOM 3090 O O . VAL A 1 383 ? -2.992 25.777 8.268 1.00 98.56 383 VAL A O 1
ATOM 3093 N N . TYR A 1 384 ? -1.345 25.847 6.750 1.00 98.00 384 TYR A N 1
ATOM 3094 C CA . TYR A 1 384 ? -0.594 26.950 7.349 1.00 98.00 384 TYR A CA 1
ATOM 3095 C C . TYR A 1 384 ? -0.840 28.298 6.655 1.00 98.00 384 TYR A C 1
ATOM 3097 O O . TYR A 1 384 ? -1.302 28.396 5.513 1.00 98.00 384 TYR A O 1
ATOM 3105 N N . THR A 1 385 ? -0.441 29.379 7.325 1.00 96.75 385 THR A N 1
ATOM 3106 C CA . THR A 1 385 ? -0.412 30.733 6.745 1.00 96.75 385 THR A CA 1
ATOM 3107 C C . THR A 1 385 ? 0.440 30.840 5.476 1.00 96.75 385 THR A C 1
ATOM 3109 O O . THR A 1 385 ? 0.073 31.569 4.556 1.00 96.75 385 THR A O 1
ATOM 3112 N N . ALA A 1 386 ? 1.527 30.078 5.371 1.00 96.88 386 ALA A N 1
ATOM 3113 C CA . ALA A 1 386 ? 2.395 29.989 4.195 1.00 96.88 386 ALA A CA 1
ATOM 3114 C C . ALA A 1 386 ? 2.673 28.521 3.845 1.00 96.88 386 ALA A C 1
ATOM 3116 O O . ALA A 1 386 ? 2.311 27.628 4.606 1.00 96.88 386 ALA A O 1
ATOM 3117 N N . ARG A 1 387 ? 3.319 28.261 2.704 1.00 97.69 387 ARG A N 1
ATOM 3118 C CA . ARG A 1 387 ? 3.694 26.900 2.300 1.00 97.69 387 ARG A CA 1
ATOM 3119 C C . ARG A 1 387 ? 4.693 26.302 3.304 1.00 97.69 387 ARG A C 1
ATOM 3121 O O . ARG A 1 387 ? 5.749 26.902 3.512 1.00 97.69 387 ARG A O 1
ATOM 3128 N N . PRO A 1 388 ? 4.412 25.134 3.907 1.00 97.69 388 PRO A N 1
ATOM 3129 C CA . PRO A 1 388 ? 5.319 24.477 4.851 1.00 97.69 388 PRO A CA 1
ATOM 3130 C C . PRO A 1 388 ? 6.760 24.301 4.356 1.00 97.69 388 PRO A C 1
ATOM 3132 O O . PRO A 1 388 ? 7.700 24.521 5.129 1.00 97.69 388 PRO A O 1
ATOM 3135 N N . ARG A 1 389 ? 6.953 23.994 3.064 1.00 95.81 389 ARG A N 1
ATOM 3136 C CA . ARG A 1 389 ? 8.299 23.840 2.482 1.00 95.81 389 ARG A CA 1
ATOM 3137 C C . ARG A 1 389 ? 9.131 25.128 2.529 1.00 95.81 389 ARG A C 1
ATOM 3139 O O . ARG A 1 389 ? 10.349 25.067 2.665 1.00 95.81 389 ARG A O 1
ATOM 3146 N N . ASP A 1 390 ? 8.461 26.280 2.523 1.00 95.50 390 ASP A N 1
ATOM 3147 C CA . ASP A 1 390 ? 9.068 27.613 2.519 1.00 95.50 390 ASP A CA 1
ATOM 3148 C C . ASP A 1 390 ? 9.202 28.192 3.943 1.00 95.50 390 ASP A C 1
ATOM 3150 O O . ASP A 1 390 ? 9.606 29.339 4.120 1.00 95.50 390 ASP A O 1
ATOM 3154 N N . ARG A 1 391 ? 8.894 27.424 5.003 1.00 93.44 391 ARG A N 1
ATOM 3155 C CA . ARG A 1 391 ? 8.845 27.943 6.388 1.00 93.44 391 ARG A CA 1
ATOM 3156 C C . ARG A 1 391 ? 10.120 28.666 6.836 1.00 93.44 391 ARG A C 1
ATOM 3158 O O . ARG A 1 391 ? 10.048 29.579 7.649 1.00 93.44 391 ARG A O 1
ATOM 3165 N N . LYS A 1 392 ? 11.288 28.257 6.322 1.00 92.38 392 LYS A N 1
ATOM 3166 C CA . LYS A 1 392 ? 12.593 28.823 6.703 1.00 92.38 392 LYS A CA 1
ATOM 3167 C C . LYS A 1 392 ? 12.766 30.272 6.236 1.00 92.38 392 LYS A C 1
ATOM 3169 O O . LYS A 1 392 ? 13.547 30.995 6.842 1.00 92.38 392 LYS A O 1
ATOM 3174 N N . SER A 1 393 ? 12.046 30.696 5.196 1.00 92.94 393 SER A N 1
ATOM 3175 C CA . SER A 1 393 ? 12.046 32.083 4.714 1.00 92.94 393 SER A CA 1
ATOM 3176 C C . SER A 1 393 ? 10.945 32.944 5.342 1.00 92.94 393 SER A C 1
ATOM 3178 O O . SER A 1 393 ? 10.830 34.123 5.014 1.00 92.94 393 SER A O 1
ATOM 3180 N N . ILE A 1 394 ? 10.121 32.382 6.233 1.00 92.94 394 ILE A N 1
ATOM 3181 C CA . ILE A 1 394 ? 9.043 33.106 6.911 1.00 92.94 394 ILE A CA 1
ATOM 3182 C C . ILE A 1 394 ? 9.543 33.668 8.242 1.00 92.94 394 ILE A C 1
ATOM 3184 O O . ILE A 1 394 ? 10.288 33.019 8.976 1.00 92.94 394 ILE A O 1
ATOM 3188 N N . ARG A 1 395 ? 9.116 34.893 8.572 1.00 91.06 395 ARG A N 1
ATOM 3189 C CA . ARG A 1 395 ? 9.461 35.537 9.846 1.00 91.06 395 ARG A CA 1
ATOM 3190 C C . ARG A 1 395 ? 8.965 34.690 11.032 1.00 91.06 395 ARG A C 1
ATOM 3192 O O . ARG A 1 395 ? 7.835 34.194 10.977 1.00 91.06 395 ARG A O 1
ATOM 3199 N N . PRO A 1 396 ? 9.748 34.570 12.120 1.00 86.94 396 PRO A N 1
ATOM 3200 C CA . PRO A 1 396 ? 9.297 33.906 13.342 1.00 86.94 396 PRO A CA 1
ATOM 3201 C C . PRO A 1 396 ? 7.935 34.445 13.813 1.00 86.94 396 PRO A C 1
ATOM 3203 O O . PRO A 1 396 ? 7.707 35.652 13.801 1.00 86.94 396 PRO A O 1
ATOM 3206 N N . GLY A 1 397 ? 7.012 33.550 14.177 1.00 87.12 397 GLY A N 1
ATOM 3207 C CA . GLY A 1 397 ? 5.644 33.890 14.604 1.00 87.12 397 GLY A CA 1
ATOM 3208 C C . GLY A 1 397 ? 4.620 34.087 13.473 1.00 87.12 397 GLY A C 1
ATOM 3209 O O . GLY A 1 397 ? 3.423 33.929 13.705 1.00 87.12 397 GLY A O 1
ATOM 3210 N N . ALA A 1 398 ? 5.052 34.345 12.232 1.00 93.31 398 ALA A N 1
ATOM 3211 C CA . ALA A 1 398 ? 4.135 34.488 11.093 1.00 93.31 398 ALA A CA 1
ATOM 3212 C C . ALA A 1 398 ? 3.695 33.139 10.485 1.00 93.31 398 ALA A C 1
ATOM 3214 O O . ALA A 1 398 ? 2.711 33.088 9.748 1.00 93.31 398 ALA A O 1
ATOM 3215 N N . PHE A 1 399 ? 4.402 32.047 10.796 1.00 95.50 399 PHE A N 1
ATOM 3216 C CA . PHE A 1 399 ? 4.080 30.686 10.363 1.00 95.50 399 PHE A CA 1
ATOM 3217 C C . PHE A 1 399 ? 3.311 29.935 11.458 1.00 95.50 399 PHE A C 1
ATOM 3219 O O . PHE A 1 399 ? 3.902 29.513 12.451 1.00 95.50 399 PHE A O 1
ATOM 3226 N N . HIS A 1 400 ? 1.997 29.777 11.288 1.00 94.25 400 HIS A N 1
ATOM 3227 C CA . HIS A 1 400 ? 1.131 29.085 12.247 1.00 94.25 400 HIS A CA 1
ATOM 3228 C C . HIS A 1 400 ? -0.023 28.351 11.538 1.00 94.25 400 HIS A C 1
ATOM 3230 O O . HIS A 1 400 ? -0.377 28.719 10.411 1.00 94.25 400 HIS A O 1
ATOM 3236 N N . PRO A 1 401 ? -0.579 27.288 12.152 1.00 96.06 401 PRO A N 1
ATOM 3237 C CA . PRO A 1 401 ? -1.687 26.534 11.574 1.00 96.06 401 PRO A CA 1
ATOM 3238 C C . PRO A 1 401 ? -2.979 27.362 11.579 1.00 96.06 401 PRO A C 1
ATOM 3240 O O . PRO A 1 401 ? -3.300 28.016 12.570 1.00 96.06 401 PRO A O 1
ATOM 3243 N N . LEU A 1 402 ? -3.724 27.301 10.477 1.00 96.00 402 LEU A N 1
ATOM 3244 C CA . LEU A 1 402 ? -5.010 27.974 10.284 1.00 96.00 402 LEU A CA 1
ATOM 3245 C C . LEU A 1 402 ? -6.171 26.987 10.362 1.00 96.00 402 LEU A C 1
ATOM 3247 O O . LEU A 1 402 ? -7.114 27.193 11.117 1.00 96.00 402 LEU A O 1
ATOM 3251 N N . GLN A 1 403 ? -6.088 25.895 9.611 1.00 97.12 403 GLN A N 1
ATOM 3252 C CA . GLN A 1 403 ? -7.170 24.925 9.469 1.00 97.12 403 GLN A CA 1
ATOM 3253 C C . GLN A 1 403 ? -6.608 23.506 9.516 1.00 97.12 403 GLN A C 1
ATOM 3255 O O . GLN A 1 403 ? -5.468 23.274 9.118 1.00 97.12 403 GLN A O 1
ATOM 3260 N N . ARG A 1 404 ? -7.393 22.559 10.021 1.00 97.50 404 ARG A N 1
ATOM 3261 C CA . ARG A 1 404 ? -7.133 21.114 9.933 1.00 97.50 404 ARG A CA 1
ATOM 3262 C C . ARG A 1 404 ? -8.432 20.390 10.192 1.00 97.50 404 ARG A C 1
ATOM 3264 O O . ARG A 1 404 ? -9.142 20.799 11.095 1.00 97.50 404 ARG A O 1
ATOM 3271 N N . GLU A 1 405 ? -8.695 19.289 9.520 1.00 98.50 405 GLU A N 1
ATOM 3272 C CA . GLU A 1 405 ? -9.789 18.386 9.868 1.00 98.50 405 GLU A CA 1
ATOM 3273 C C . GLU A 1 405 ? -9.827 18.136 11.391 1.00 98.50 405 GLU A C 1
ATOM 3275 O O . GLU A 1 405 ? -8.790 18.037 12.066 1.00 98.50 405 GLU A O 1
ATOM 3280 N N . LEU A 1 406 ? -11.026 18.111 11.973 1.00 98.56 406 LEU A N 1
ATOM 3281 C CA . LEU A 1 406 ? -11.189 17.598 13.331 1.00 98.56 406 LEU A CA 1
ATOM 3282 C C . LEU A 1 406 ? -11.073 16.081 13.242 1.00 98.56 406 LEU A C 1
ATOM 3284 O O . LEU A 1 406 ? -11.774 15.462 12.447 1.00 98.56 406 LEU A O 1
ATOM 3288 N N . VAL A 1 407 ? -10.156 15.497 14.008 1.00 98.31 407 VAL A N 1
ATOM 3289 C CA . VAL A 1 407 ? -9.873 14.064 13.920 1.00 98.31 407 VAL A CA 1
ATOM 3290 C C . VAL A 1 407 ? -10.031 13.384 15.262 1.00 98.31 407 VAL A C 1
ATOM 3292 O O . VAL A 1 407 ? -9.757 13.998 16.291 1.00 98.31 407 VAL A O 1
ATOM 3295 N N . PHE A 1 408 ? -10.394 12.110 15.216 1.00 98.25 408 PHE A N 1
ATOM 3296 C CA . PHE A 1 408 ? -10.444 11.222 16.371 1.00 98.25 408 PHE A CA 1
ATOM 3297 C C . PHE A 1 408 ? -9.702 9.933 16.033 1.00 98.25 408 PHE A C 1
ATOM 3299 O O . PHE A 1 408 ? -9.771 9.469 14.893 1.00 98.25 408 PHE A O 1
ATOM 3306 N N . ASP A 1 409 ? -9.009 9.371 17.019 1.00 97.50 409 ASP A N 1
ATOM 3307 C CA . ASP A 1 409 ? -8.300 8.099 16.909 1.00 97.50 409 ASP A CA 1
ATOM 3308 C C . ASP A 1 409 ? -8.775 7.156 18.018 1.00 97.50 409 ASP A C 1
ATOM 3310 O O . ASP A 1 409 ? -8.932 7.561 19.177 1.00 97.50 409 ASP A O 1
ATOM 3314 N N . ILE A 1 410 ? -9.064 5.920 17.622 1.00 96.81 410 ILE A N 1
ATOM 3315 C CA . ILE A 1 410 ? -9.584 4.855 18.470 1.00 96.81 410 ILE A CA 1
ATOM 3316 C C . ILE A 1 410 ? -8.752 3.610 18.180 1.00 96.81 410 ILE A C 1
ATOM 3318 O O . ILE A 1 410 ? -8.843 3.027 17.093 1.00 96.81 410 ILE A O 1
ATOM 3322 N N . ASP A 1 411 ? -7.967 3.176 19.165 1.00 95.00 411 ASP A N 1
ATOM 3323 C CA . ASP A 1 411 ? -7.146 1.971 19.075 1.00 95.00 411 ASP A CA 1
ATOM 3324 C C . ASP A 1 411 ? -7.725 0.860 19.964 1.00 95.00 411 ASP A C 1
ATOM 3326 O O . ASP A 1 411 ? -8.092 1.059 21.123 1.00 95.00 411 ASP A O 1
ATOM 3330 N N . MET A 1 412 ? -7.784 -0.356 19.422 1.00 94.75 412 MET A N 1
ATOM 3331 C CA . MET A 1 412 ? -8.240 -1.535 20.149 1.00 94.75 412 MET A CA 1
ATOM 3332 C C . MET A 1 412 ? -7.442 -1.834 21.429 1.00 94.75 412 MET A C 1
ATOM 3334 O O . MET A 1 412 ? -7.992 -2.460 22.334 1.00 94.75 412 MET A O 1
ATOM 3338 N N . THR A 1 413 ? -6.179 -1.404 21.560 1.00 91.50 413 THR A N 1
ATOM 3339 C CA . THR A 1 413 ? -5.428 -1.617 22.816 1.00 91.50 413 THR A CA 1
ATOM 3340 C C . THR A 1 413 ? -6.064 -0.956 24.015 1.00 91.50 413 THR A C 1
ATOM 3342 O O . THR A 1 413 ? -5.924 -1.460 25.129 1.00 91.50 413 THR A O 1
ATOM 3345 N N . ASP A 1 414 ? -6.806 0.128 23.807 1.00 91.75 414 ASP A N 1
ATOM 3346 C CA . ASP A 1 414 ? -7.491 0.778 24.912 1.00 91.75 414 ASP A CA 1
ATOM 3347 C C . ASP A 1 414 ? -8.588 -0.113 25.490 1.00 91.75 414 ASP A C 1
ATOM 3349 O O . ASP A 1 414 ? -8.982 0.102 26.630 1.00 91.75 414 ASP A O 1
ATOM 3353 N N . TYR A 1 415 ? -9.028 -1.151 24.773 1.00 93.94 415 TYR A N 1
ATOM 3354 C CA . TYR A 1 415 ? -10.045 -2.120 25.184 1.00 93.94 415 TYR A CA 1
ATOM 3355 C C . TYR A 1 415 ? -9.452 -3.434 25.722 1.00 93.94 415 TYR A C 1
ATOM 3357 O O . TYR A 1 415 ? -10.215 -4.326 26.081 1.00 93.94 415 TYR A O 1
ATOM 3365 N N . ASP A 1 416 ? -8.123 -3.568 25.849 1.00 92.38 416 ASP A N 1
ATOM 3366 C CA . ASP A 1 416 ? -7.457 -4.807 26.309 1.00 92.38 416 ASP A CA 1
ATOM 3367 C C . ASP A 1 416 ? -7.984 -5.327 27.652 1.00 92.38 416 ASP A C 1
ATOM 3369 O O . ASP A 1 416 ? -8.025 -6.530 27.879 1.00 92.38 416 ASP A O 1
ATOM 3373 N N . SER A 1 417 ? -8.428 -4.433 28.536 1.00 89.50 417 SER A N 1
ATOM 3374 C CA . SER A 1 417 ? -8.970 -4.813 29.844 1.00 89.50 417 SER A CA 1
ATOM 3375 C C . SER A 1 417 ? -10.374 -5.425 29.792 1.00 89.50 417 SER A C 1
ATOM 3377 O O . SER A 1 417 ? -10.874 -5.848 30.826 1.00 89.50 417 SER A O 1
ATOM 3379 N N . ILE A 1 418 ? -11.062 -5.350 28.650 1.00 92.12 418 ILE A N 1
ATOM 3380 C CA . ILE A 1 418 ? -12.479 -5.721 28.507 1.00 92.12 418 ILE A CA 1
ATOM 3381 C C . ILE A 1 418 ? -12.761 -6.552 27.251 1.00 92.12 418 ILE A C 1
ATOM 3383 O O . ILE A 1 418 ? -13.922 -6.748 26.911 1.00 92.12 418 ILE A O 1
ATOM 3387 N N . ARG A 1 419 ? -11.723 -7.040 26.567 1.00 94.19 419 ARG A N 1
ATOM 3388 C CA . ARG A 1 419 ? -11.844 -7.980 25.448 1.00 94.19 419 ARG A CA 1
ATOM 3389 C C . ARG A 1 419 ? -11.143 -9.285 25.801 1.00 94.19 419 ARG A C 1
ATOM 3391 O O . ARG A 1 419 ? -10.077 -9.272 26.407 1.00 94.19 419 ARG A O 1
ATOM 3398 N N . THR A 1 420 ? -11.722 -10.403 25.396 1.00 95.00 420 THR A N 1
ATOM 3399 C CA . THR A 1 420 ? -11.252 -11.751 25.753 1.00 95.00 420 THR A CA 1
ATOM 3400 C C . THR A 1 420 ? -10.769 -12.541 24.541 1.00 95.00 420 THR A C 1
ATOM 3402 O O . THR A 1 420 ? -10.013 -13.498 24.679 1.00 95.00 420 THR A O 1
ATOM 3405 N N . CYS A 1 421 ? -11.164 -12.141 23.328 1.00 94.56 421 CYS A N 1
ATOM 3406 C CA . CYS A 1 421 ? -10.848 -12.889 22.111 1.00 94.56 421 CYS A CA 1
ATOM 3407 C C . CYS A 1 421 ? -9.443 -12.620 21.538 1.00 94.56 421 CYS A C 1
ATOM 3409 O O . CYS A 1 421 ? -8.964 -13.397 20.716 1.00 94.56 421 CYS A O 1
ATOM 3411 N N . CYS A 1 422 ? -8.810 -11.499 21.895 1.00 93.94 422 CYS A N 1
ATOM 3412 C CA . CYS A 1 422 ? -7.497 -11.067 21.399 1.00 93.94 422 CYS A CA 1
ATOM 3413 C C . CYS A 1 422 ? -6.769 -10.254 22.477 1.00 93.94 422 CYS A C 1
ATOM 3415 O O . CYS A 1 422 ? -7.412 -9.725 23.379 1.00 93.94 422 CYS A O 1
ATOM 3417 N N . SER A 1 423 ? -5.455 -10.073 22.337 1.00 87.38 423 SER A N 1
ATOM 3418 C CA . SER A 1 423 ? -4.659 -9.220 23.226 1.00 87.38 423 SER A CA 1
ATOM 3419 C C . SER A 1 423 ? -3.670 -8.346 22.451 1.00 87.38 423 SER A C 1
ATOM 3421 O O . SER A 1 423 ? -3.312 -8.627 21.302 1.00 87.38 423 SER A O 1
ATOM 3423 N N . GLY A 1 424 ? -3.252 -7.235 23.065 1.00 89.12 424 GLY A N 1
ATOM 3424 C CA . GLY A 1 424 ? -2.233 -6.343 22.528 1.00 89.12 424 GLY A CA 1
ATOM 3425 C C . GLY A 1 424 ? -2.550 -5.854 21.116 1.00 89.12 424 GLY A C 1
ATOM 3426 O O . GLY A 1 424 ? -3.439 -5.037 20.887 1.00 89.12 424 GLY A O 1
ATOM 3427 N N . ALA A 1 425 ? -1.777 -6.300 20.131 1.00 87.12 425 ALA A N 1
ATOM 3428 C CA . ALA A 1 425 ? -1.875 -5.770 18.778 1.00 87.12 425 ALA A CA 1
ATOM 3429 C C . ALA A 1 425 ? -2.739 -6.579 17.808 1.00 87.12 425 ALA A C 1
ATOM 3431 O O . ALA A 1 425 ? -2.906 -6.145 16.663 1.00 87.12 425 ALA A O 1
ATOM 3432 N N . ASP A 1 426 ? -3.290 -7.697 18.269 1.00 87.88 426 ASP A N 1
ATOM 3433 C CA . ASP A 1 426 ? -4.157 -8.548 17.470 1.00 87.88 426 ASP A CA 1
ATOM 3434 C C . ASP A 1 426 ? -5.585 -8.005 17.453 1.00 87.88 426 ASP A C 1
ATOM 3436 O O . ASP A 1 426 ? -6.065 -7.409 18.421 1.00 87.88 426 ASP A O 1
ATOM 3440 N N . VAL A 1 427 ? -6.271 -8.202 16.330 1.00 93.50 427 VAL A N 1
ATOM 3441 C CA . VAL A 1 427 ? -7.677 -7.840 16.150 1.00 93.50 427 VAL A CA 1
ATOM 3442 C C . VAL A 1 427 ? -8.358 -8.910 15.307 1.00 93.50 427 VAL A C 1
ATOM 3444 O O . VAL A 1 427 ? -7.767 -9.443 14.367 1.00 93.50 427 VAL A O 1
ATOM 3447 N N . CYS A 1 428 ? -9.609 -9.206 15.633 1.00 92.31 428 CYS A N 1
ATOM 3448 C CA . CYS A 1 428 ? -10.465 -10.080 14.845 1.00 92.31 428 CYS A CA 1
ATOM 3449 C C . CYS A 1 428 ? -11.861 -9.469 14.733 1.00 92.31 428 CYS A C 1
ATOM 3451 O O . CYS A 1 428 ? -12.155 -8.432 15.334 1.00 92.31 428 CYS A O 1
ATOM 3453 N N . LYS A 1 429 ? -12.734 -10.140 13.985 1.00 93.94 429 LYS A N 1
ATOM 3454 C CA . LYS A 1 429 ? -14.111 -9.695 13.778 1.00 93.94 429 LYS A CA 1
ATOM 3455 C C . LYS A 1 429 ? -14.904 -9.483 15.076 1.00 93.94 429 LYS A C 1
ATOM 3457 O O . LYS A 1 429 ? -15.716 -8.571 15.136 1.00 93.94 429 LYS A O 1
ATOM 3462 N N . ARG A 1 430 ? -14.635 -10.290 16.107 1.00 95.06 430 ARG A N 1
ATOM 3463 C CA . ARG A 1 430 ? -15.329 -10.254 17.405 1.00 95.06 430 ARG A CA 1
ATOM 3464 C C . ARG A 1 430 ? -15.050 -8.954 18.159 1.00 95.06 430 ARG A C 1
ATOM 3466 O O . ARG A 1 430 ? -15.945 -8.140 18.352 1.00 95.06 430 ARG A O 1
ATOM 3473 N N . CYS A 1 431 ? -13.778 -8.674 18.471 1.00 95.69 431 CYS A N 1
ATOM 3474 C CA . CYS A 1 431 ? -13.425 -7.423 19.148 1.00 95.69 431 CYS A CA 1
ATOM 3475 C C . CYS A 1 431 ? -13.624 -6.179 18.274 1.00 95.69 431 CYS A C 1
ATOM 3477 O O . CYS A 1 431 ? -13.758 -5.095 18.827 1.00 95.69 431 CYS A O 1
ATOM 3479 N N . TRP A 1 432 ? -13.731 -6.294 16.944 1.00 97.12 432 TRP A N 1
ATOM 3480 C CA . TRP A 1 432 ? -14.152 -5.162 16.106 1.00 97.12 432 TRP A CA 1
ATOM 3481 C C . TRP A 1 432 ? -15.519 -4.584 16.516 1.00 97.12 432 TRP A C 1
ATOM 3483 O O . TRP A 1 432 ? -15.755 -3.399 16.292 1.00 97.12 432 TRP A O 1
ATOM 3493 N N . GLY A 1 433 ? -16.368 -5.354 17.211 1.00 97.56 433 GLY A N 1
ATOM 3494 C CA . GLY A 1 433 ? -17.594 -4.848 17.833 1.00 97.56 433 GLY A CA 1
ATOM 3495 C C . GLY A 1 433 ? -17.376 -3.633 18.746 1.00 97.56 433 GLY A C 1
ATOM 3496 O O . GLY A 1 433 ? -18.211 -2.735 18.762 1.00 97.56 433 GLY A O 1
ATOM 3497 N N . PHE A 1 434 ? -16.225 -3.523 19.427 1.00 98.00 434 PHE A N 1
ATOM 3498 C CA . PHE A 1 434 ? -15.888 -2.331 20.223 1.00 98.00 434 PHE A CA 1
ATOM 3499 C C . PHE A 1 434 ? -15.696 -1.085 19.353 1.00 98.00 434 PHE A C 1
ATOM 3501 O O . PHE A 1 434 ? -16.128 0.005 19.718 1.00 98.00 434 PHE A O 1
ATOM 3508 N N . ILE A 1 435 ? -15.060 -1.242 18.188 1.00 97.88 435 ILE A N 1
ATOM 3509 C CA . ILE A 1 435 ? -14.870 -0.144 17.235 1.00 97.88 435 ILE A CA 1
ATOM 3510 C C . ILE A 1 435 ? -16.204 0.230 16.593 1.00 97.88 435 ILE A C 1
ATOM 3512 O O . ILE A 1 435 ? -16.487 1.415 16.470 1.00 97.88 435 ILE A O 1
ATOM 3516 N N . ALA A 1 436 ? -17.042 -0.749 16.244 1.00 97.94 436 ALA A N 1
ATOM 3517 C CA . ALA A 1 436 ? -18.388 -0.501 15.730 1.00 97.94 436 ALA A CA 1
ATOM 3518 C C . ALA A 1 436 ? -19.243 0.306 16.723 1.00 97.94 436 ALA A C 1
ATOM 3520 O O . ALA A 1 436 ? -19.793 1.343 16.359 1.00 97.94 436 ALA A O 1
ATOM 3521 N N . ALA A 1 437 ? -19.260 -0.100 17.996 1.00 98.06 437 ALA A N 1
ATOM 3522 C CA . ALA A 1 437 ? -19.924 0.640 19.070 1.00 98.06 437 ALA A CA 1
ATOM 3523 C C . ALA A 1 437 ? -19.413 2.086 19.169 1.00 98.06 437 ALA A C 1
ATOM 3525 O O . ALA A 1 437 ? -20.191 3.036 19.284 1.00 98.06 437 ALA A O 1
ATOM 3526 N N . ALA A 1 438 ? -18.092 2.261 19.081 1.00 98.19 438 ALA A N 1
ATOM 3527 C CA . ALA A 1 438 ? -17.467 3.569 19.145 1.00 98.19 438 ALA A CA 1
ATOM 3528 C C . ALA A 1 438 ? -17.818 4.457 17.937 1.00 98.19 438 ALA A C 1
ATOM 3530 O O . ALA A 1 438 ? -18.066 5.650 18.113 1.00 98.19 438 ALA A O 1
ATOM 3531 N N . VAL A 1 439 ? -17.876 3.876 16.734 1.00 98.44 439 VAL A N 1
ATOM 3532 C CA . VAL A 1 439 ? -18.289 4.557 15.501 1.00 98.44 439 VAL A CA 1
ATOM 3533 C C . VAL A 1 439 ? -19.728 5.042 15.614 1.00 98.44 439 VAL A C 1
ATOM 3535 O O . VAL A 1 439 ? -19.955 6.222 15.386 1.00 98.44 439 VAL A O 1
ATOM 3538 N N . HIS A 1 440 ? -20.672 4.209 16.058 1.00 97.62 440 HIS A N 1
ATOM 3539 C CA . HIS A 1 440 ? -22.078 4.617 16.205 1.00 97.62 440 HIS A CA 1
ATOM 3540 C C . HIS A 1 440 ? -22.272 5.776 17.171 1.00 97.62 440 HIS A C 1
ATOM 3542 O O . HIS A 1 440 ? -22.951 6.755 16.857 1.00 97.62 440 HIS A O 1
ATOM 3548 N N . VAL A 1 441 ? -21.636 5.696 18.341 1.00 98.06 441 VAL A N 1
ATOM 3549 C CA . VAL A 1 441 ? -21.733 6.749 19.357 1.00 98.06 441 VAL A CA 1
ATOM 3550 C C . VAL A 1 441 ? -21.132 8.056 18.848 1.00 98.06 441 VAL A C 1
ATOM 3552 O O . VAL A 1 441 ? -21.736 9.114 19.018 1.00 98.06 441 VAL A O 1
ATOM 3555 N N . LEU A 1 442 ? -19.948 8.005 18.234 1.00 98.06 442 LEU A N 1
ATOM 3556 C CA . LEU A 1 442 ? -19.269 9.207 17.755 1.00 98.06 442 LEU A CA 1
ATOM 3557 C C . LEU A 1 442 ? -19.923 9.789 16.506 1.00 98.06 442 LEU A C 1
ATOM 3559 O O . LEU A 1 442 ? -20.071 11.002 16.436 1.00 98.06 442 LEU A O 1
ATOM 3563 N N . ASP A 1 443 ? -20.319 8.966 15.537 1.00 98.12 443 ASP A N 1
ATOM 3564 C CA . ASP A 1 443 ? -20.950 9.431 14.301 1.00 98.12 443 ASP A CA 1
ATOM 3565 C C . ASP A 1 443 ? -22.281 10.133 14.617 1.00 98.12 443 ASP A C 1
ATOM 3567 O O . ASP A 1 443 ? -22.461 11.288 14.225 1.00 98.12 443 ASP A O 1
ATOM 3571 N N . SER A 1 444 ? -23.137 9.528 15.457 1.00 96.88 444 SER A N 1
ATOM 3572 C CA . SER A 1 444 ? -24.360 10.180 15.952 1.00 96.88 444 SER A CA 1
ATOM 3573 C C . SER A 1 444 ? -24.050 11.438 16.763 1.00 96.88 444 SER A C 1
ATOM 3575 O O . SER A 1 444 ? -24.628 12.489 16.500 1.00 96.88 444 SER A O 1
ATOM 3577 N N . ALA A 1 445 ? -23.101 11.407 17.707 1.00 96.88 445 ALA A N 1
ATOM 3578 C CA . ALA A 1 445 ? -22.787 12.597 18.498 1.00 96.88 445 ALA A CA 1
ATOM 3579 C C . ALA A 1 445 ? -22.301 13.765 17.621 1.00 96.88 445 ALA A C 1
ATOM 3581 O O . ALA A 1 445 ? -22.759 14.897 17.780 1.00 96.88 445 ALA A O 1
ATOM 3582 N N . ILE A 1 446 ? -21.407 13.502 16.669 1.00 97.94 446 ILE A N 1
ATOM 3583 C CA . ILE A 1 446 ? -20.853 14.515 15.768 1.00 97.94 446 ILE A CA 1
ATOM 3584 C C . ILE A 1 446 ? -21.928 15.077 14.822 1.00 97.94 446 ILE A C 1
ATOM 3586 O O . ILE A 1 446 ? -21.960 16.290 14.598 1.00 97.94 446 ILE A O 1
ATOM 3590 N N . ARG A 1 447 ? -22.839 14.242 14.313 1.00 97.12 447 ARG A N 1
ATOM 3591 C CA . ARG A 1 447 ? -23.935 14.694 13.443 1.00 97.12 447 ARG A CA 1
ATOM 3592 C C . ARG A 1 447 ? -25.040 15.412 14.206 1.00 97.12 447 ARG A C 1
ATOM 3594 O O . ARG A 1 447 ? -25.411 16.521 13.837 1.00 97.12 447 ARG A O 1
ATOM 3601 N N . ASP A 1 448 ? -25.540 14.810 15.275 1.00 95.94 448 ASP A N 1
ATOM 3602 C CA . ASP A 1 448 ? -26.768 15.252 15.940 1.00 95.94 448 ASP A CA 1
ATOM 3603 C C . ASP A 1 448 ? -26.514 16.379 16.945 1.00 95.94 448 ASP A C 1
ATOM 3605 O O . ASP A 1 448 ? -27.372 17.238 17.147 1.00 95.94 448 ASP A O 1
ATOM 3609 N N . GLN A 1 449 ? -25.337 16.393 17.581 1.00 94.81 449 GLN A N 1
ATOM 3610 C CA . GLN A 1 449 ? -25.018 17.349 18.649 1.00 94.81 449 GLN A CA 1
ATOM 3611 C C . GLN A 1 449 ? -24.133 18.497 18.156 1.00 94.81 449 GLN A C 1
ATOM 3613 O O . GLN A 1 449 ? -24.268 19.615 18.651 1.00 94.81 449 GLN A O 1
ATOM 3618 N N . PHE A 1 450 ? -23.257 18.245 17.174 1.00 96.69 450 PHE A N 1
ATOM 3619 C CA . PHE A 1 450 ? -22.390 19.273 16.579 1.00 96.69 450 PHE A CA 1
ATOM 3620 C C . PHE A 1 450 ? -22.824 19.710 15.173 1.00 96.69 450 PHE A C 1
ATOM 3622 O O . PHE A 1 450 ? -22.366 20.748 14.706 1.00 96.69 450 PHE A O 1
ATOM 3629 N N . GLY A 1 451 ? -23.717 18.974 14.502 1.00 97.31 451 GLY A N 1
ATOM 3630 C CA . GLY A 1 451 ? -24.251 19.360 13.191 1.00 97.31 451 GLY A CA 1
ATOM 3631 C C . GLY A 1 451 ? -23.312 19.112 12.007 1.00 97.31 451 GLY A C 1
ATOM 3632 O O . GLY A 1 451 ? -23.632 19.531 10.890 1.00 97.31 451 GLY A O 1
ATOM 3633 N N . TYR A 1 452 ? -22.170 18.451 12.221 1.00 98.12 452 TYR A N 1
ATOM 3634 C CA . TYR A 1 452 ? -21.186 18.190 11.168 1.00 98.12 452 TYR A CA 1
ATOM 3635 C C . TYR A 1 452 ? -21.630 17.046 10.255 1.00 98.12 452 TYR A C 1
ATOM 3637 O O . TYR A 1 452 ? -22.246 16.074 10.693 1.00 98.12 452 TYR A O 1
ATOM 3645 N N . LYS A 1 453 ? -21.334 17.161 8.958 1.00 97.25 453 LYS A N 1
ATOM 3646 C CA . LYS A 1 453 ? -21.897 16.283 7.920 1.00 97.25 453 LYS A CA 1
ATOM 3647 C C . LYS A 1 453 ? -20.843 15.452 7.207 1.00 97.25 453 LYS A C 1
ATOM 3649 O O . LYS A 1 453 ? -21.122 14.308 6.833 1.00 97.25 453 LYS A O 1
ATOM 3654 N N . TYR A 1 454 ? -19.654 16.009 7.008 1.00 98.00 454 TYR A N 1
ATOM 3655 C CA . TYR A 1 454 ? -18.608 15.437 6.172 1.00 98.00 454 TYR A CA 1
ATOM 3656 C C . TYR A 1 454 ? -17.618 14.650 7.025 1.00 98.00 454 TYR A C 1
ATOM 3658 O O . TYR A 1 454 ? -16.487 15.072 7.262 1.00 98.00 454 TYR A O 1
ATOM 3666 N N . LEU A 1 455 ? -18.071 13.478 7.467 1.00 98.56 455 LEU A N 1
ATOM 3667 C CA . LEU A 1 455 ? -17.317 12.527 8.278 1.00 98.56 455 LEU A CA 1
ATOM 3668 C C . LEU A 1 455 ? -16.733 11.434 7.373 1.00 98.56 455 LEU A C 1
ATOM 3670 O O . LEU A 1 455 ? -17.461 10.812 6.597 1.00 98.56 455 LEU A O 1
ATOM 3674 N N . LEU A 1 456 ? -15.424 11.209 7.463 1.00 98.75 456 LEU A N 1
ATOM 3675 C CA . LEU A 1 456 ? -14.710 10.135 6.778 1.00 98.75 456 LEU A CA 1
ATOM 3676 C C . LEU A 1 456 ? -14.065 9.212 7.816 1.00 98.75 456 LEU A C 1
ATOM 3678 O O . LEU A 1 456 ? -13.050 9.556 8.426 1.00 98.75 456 LEU A O 1
ATOM 3682 N N . TRP A 1 457 ? -14.650 8.030 7.993 1.00 98.75 457 TRP A N 1
ATOM 3683 C CA . TRP A 1 457 ? -14.103 6.961 8.824 1.00 98.75 457 TRP A CA 1
ATOM 3684 C C . TRP A 1 457 ? -13.100 6.127 8.033 1.00 98.75 457 TRP A C 1
ATOM 3686 O O . TRP A 1 457 ? -13.368 5.744 6.896 1.00 98.75 457 TRP A O 1
ATOM 3696 N N . VAL A 1 458 ? -11.935 5.845 8.617 1.00 98.69 458 VAL A N 1
ATOM 3697 C CA . VAL A 1 458 ? -10.813 5.187 7.935 1.00 98.69 458 VAL A CA 1
ATOM 3698 C C . VAL A 1 458 ? -10.166 4.161 8.850 1.00 98.69 458 VAL A C 1
ATOM 3700 O O . VAL A 1 458 ? -9.679 4.494 9.926 1.00 98.69 458 VAL A O 1
ATOM 3703 N N . TYR A 1 459 ? -10.102 2.909 8.410 1.00 98.44 459 TYR A N 1
ATOM 3704 C CA . TYR A 1 459 ? -9.371 1.860 9.111 1.00 98.44 459 TYR A CA 1
ATOM 3705 C C . TYR A 1 459 ? -7.875 2.200 9.190 1.00 98.44 459 TYR A C 1
ATOM 3707 O O . TYR A 1 459 ? -7.257 2.561 8.190 1.00 98.44 459 TYR A O 1
ATOM 3715 N N . SER A 1 460 ? -7.252 2.032 10.360 1.00 96.19 460 SER A N 1
ATOM 3716 C CA . SER A 1 460 ? -5.854 2.439 10.599 1.00 96.19 460 SER A CA 1
ATOM 3717 C C . SER A 1 460 ? -4.794 1.536 9.941 1.00 96.19 460 SER A C 1
ATOM 3719 O O . SER A 1 460 ? -3.583 1.785 10.064 1.00 96.19 460 SER A O 1
ATOM 3721 N N . GLY A 1 461 ? -5.243 0.462 9.276 1.00 94.31 461 GLY A N 1
ATOM 3722 C CA . GLY A 1 461 ? -4.420 -0.568 8.635 1.00 94.31 461 GLY A CA 1
ATOM 3723 C C . GLY A 1 461 ? -4.015 -1.717 9.569 1.00 94.31 461 GLY A C 1
ATOM 3724 O O . GLY A 1 461 ? -3.410 -2.695 9.125 1.00 94.31 461 GLY A O 1
ATOM 3725 N N . ARG A 1 462 ? -4.343 -1.631 10.867 1.00 93.25 462 ARG A N 1
ATOM 3726 C CA . ARG A 1 462 ? -4.062 -2.708 11.828 1.00 93.25 462 ARG A CA 1
ATOM 3727 C C . ARG A 1 462 ? -5.223 -3.016 12.758 1.00 93.25 462 ARG A C 1
ATOM 3729 O O . ARG A 1 462 ? -5.819 -4.076 12.613 1.00 93.25 462 ARG A O 1
ATOM 3736 N N . ARG A 1 463 ? -5.525 -2.135 13.708 1.00 92.69 463 ARG A N 1
ATOM 3737 C CA . ARG A 1 463 ? -6.397 -2.460 14.853 1.00 92.69 463 ARG A CA 1
ATOM 3738 C C . ARG A 1 463 ? -7.237 -1.286 15.353 1.00 92.69 463 ARG A C 1
ATOM 3740 O O . ARG A 1 463 ? -7.794 -1.366 16.431 1.00 92.69 463 ARG A O 1
ATOM 3747 N N . GLY A 1 464 ? -7.285 -0.191 14.614 1.00 95.31 464 GLY A N 1
ATOM 3748 C CA . GLY A 1 464 ? -8.009 1.004 15.027 1.00 95.31 464 GLY A CA 1
ATOM 3749 C C . GLY A 1 464 ? -8.743 1.633 13.861 1.00 95.31 464 GLY A C 1
ATOM 3750 O O . GLY A 1 464 ? -8.688 1.133 12.729 1.00 95.31 464 GLY A O 1
ATOM 3751 N N . ILE A 1 465 ? -9.402 2.743 14.144 1.00 98.06 465 ILE A N 1
ATOM 3752 C CA . ILE A 1 465 ? -10.106 3.545 13.153 1.00 98.06 465 ILE A CA 1
ATOM 3753 C C . ILE A 1 465 ? -9.872 5.026 13.441 1.00 98.06 465 ILE A C 1
ATOM 3755 O O . ILE A 1 465 ? -9.789 5.442 14.593 1.00 98.06 465 ILE A O 1
ATOM 3759 N N . HIS A 1 466 ? -9.769 5.814 12.380 1.00 98.56 466 HIS A N 1
ATOM 3760 C CA . HIS A 1 466 ? -9.668 7.262 12.443 1.00 98.56 466 HIS A CA 1
ATOM 3761 C C . HIS A 1 466 ? -10.956 7.879 11.905 1.00 98.56 466 HIS A C 1
ATOM 3763 O O . HIS A 1 466 ? -11.468 7.427 10.880 1.00 98.56 466 HIS A O 1
ATOM 3769 N N . LEU A 1 467 ? -11.431 8.948 12.533 1.00 98.75 467 LEU A N 1
ATOM 3770 C CA . LEU A 1 467 ? -12.449 9.829 11.963 1.00 98.75 467 LEU A CA 1
ATOM 3771 C C . LEU A 1 467 ? -11.784 11.118 11.490 1.00 98.75 467 LEU A C 1
ATOM 3773 O O . LEU A 1 467 ? -11.006 11.705 12.235 1.00 98.75 467 LEU A O 1
ATOM 3777 N N . TRP A 1 468 ? -12.128 11.575 10.289 1.00 98.75 468 TRP A N 1
ATOM 3778 C CA . TRP A 1 468 ? -11.786 12.894 9.761 1.00 98.75 468 TRP A CA 1
ATOM 3779 C C . TRP A 1 468 ? -13.067 13.683 9.488 1.00 98.75 468 TRP A C 1
ATOM 3781 O O . TRP A 1 468 ? -13.902 13.243 8.702 1.00 98.75 468 TRP A O 1
ATOM 3791 N N . VAL A 1 469 ? -13.224 14.842 10.123 1.00 98.69 469 VAL A N 1
ATOM 3792 C CA . VAL A 1 469 ? -14.358 15.752 9.916 1.00 98.69 469 VAL A CA 1
ATOM 3793 C C . VAL A 1 469 ? -13.889 16.955 9.101 1.00 98.69 469 VAL A C 1
ATOM 3795 O O . VAL A 1 469 ? -13.044 17.732 9.560 1.00 98.69 469 VAL A O 1
ATOM 3798 N N . SER A 1 470 ? -14.436 17.090 7.893 1.00 98.38 470 SER A N 1
ATOM 3799 C CA . SER A 1 470 ? -14.008 18.062 6.875 1.00 98.38 470 SER A CA 1
ATOM 3800 C C . SER A 1 470 ? -14.958 19.258 6.715 1.00 98.38 470 SER A C 1
ATOM 3802 O O . SER A 1 470 ? -14.760 20.083 5.821 1.00 98.38 470 SER A O 1
ATOM 3804 N N . ASP A 1 471 ? -15.981 19.389 7.565 1.00 97.94 471 ASP A N 1
ATOM 3805 C CA . ASP A 1 471 ? -16.803 20.600 7.643 1.00 97.94 471 ASP A CA 1
ATOM 3806 C C . ASP A 1 471 ? -15.922 21.831 7.919 1.00 97.94 471 ASP A C 1
ATOM 3808 O O . ASP A 1 471 ? -15.003 21.783 8.740 1.00 97.94 471 ASP A O 1
ATOM 3812 N N . GLN A 1 472 ? -16.197 22.952 7.243 1.00 95.25 472 GLN A N 1
ATOM 3813 C CA . GLN A 1 472 ? -15.357 24.153 7.338 1.00 95.25 472 GLN A CA 1
ATOM 3814 C C . GLN A 1 472 ? -15.215 24.650 8.785 1.00 95.25 472 GLN A C 1
ATOM 3816 O O . GLN A 1 472 ? -14.103 24.915 9.240 1.00 95.25 472 GLN A O 1
ATOM 3821 N N . GLU A 1 473 ? -16.323 24.706 9.523 1.00 96.19 473 GLU A N 1
ATOM 3822 C CA . GLU A 1 473 ? -16.344 25.129 10.926 1.00 96.19 473 GLU A CA 1
ATOM 3823 C C . GLU A 1 473 ? -15.515 24.188 11.814 1.00 96.19 473 GLU A C 1
ATOM 3825 O O . GLU A 1 473 ? -14.728 24.650 12.642 1.00 96.19 473 GLU A O 1
ATOM 3830 N N . ALA A 1 474 ? -15.602 22.871 11.580 1.00 97.88 474 ALA A N 1
ATOM 3831 C CA . ALA A 1 474 ? -14.785 21.877 12.274 1.00 97.88 474 ALA A CA 1
ATOM 3832 C C . ALA A 1 474 ? -13.290 22.076 11.979 1.00 97.88 474 ALA A C 1
ATOM 3834 O O . ALA A 1 474 ? -12.444 21.946 12.873 1.00 97.88 474 ALA A O 1
ATOM 3835 N N . MET A 1 475 ? -12.955 22.430 10.733 1.00 97.88 475 MET A N 1
ATOM 3836 C CA . MET A 1 475 ? -11.574 22.663 10.332 1.00 97.88 475 MET A CA 1
ATOM 3837 C C . MET A 1 475 ? -10.951 23.898 10.990 1.00 97.88 475 MET A C 1
ATOM 3839 O O . MET A 1 475 ? -9.747 23.918 11.267 1.00 97.88 475 MET A O 1
ATOM 3843 N N . GLU A 1 476 ? -11.761 24.920 11.252 1.00 97.12 476 GLU A N 1
ATOM 3844 C CA . GLU A 1 476 ? -11.344 26.215 11.797 1.00 97.12 476 GLU A CA 1
ATOM 3845 C C . GLU A 1 476 ? -11.203 26.223 13.328 1.00 97.12 476 GLU A C 1
ATOM 3847 O O . GLU A 1 476 ? -10.538 27.116 13.869 1.00 97.12 476 GLU A O 1
ATOM 3852 N N . LEU A 1 477 ? -11.737 25.202 14.017 1.00 98.12 477 LEU A N 1
ATOM 3853 C CA . LEU A 1 477 ? -11.707 25.097 15.479 1.00 98.12 477 LEU A CA 1
ATOM 3854 C C . LEU A 1 477 ? -10.311 25.328 16.064 1.00 98.12 477 LEU A C 1
ATOM 3856 O O . LEU A 1 477 ? -9.312 24.724 15.638 1.00 98.12 477 LEU A O 1
ATOM 3860 N N . THR A 1 478 ? -10.268 26.154 17.110 1.00 96.88 478 THR A N 1
ATOM 3861 C CA . THR A 1 478 ? -9.062 26.406 17.898 1.00 96.88 478 THR A CA 1
ATOM 3862 C C . THR A 1 478 ? -8.666 25.223 18.768 1.00 96.88 478 THR A C 1
ATOM 3864 O O . THR A 1 478 ? -9.482 24.353 19.045 1.00 96.88 478 THR A O 1
ATOM 3867 N N . ASP A 1 479 ? -7.414 25.178 19.232 1.00 96.56 479 ASP A N 1
ATOM 3868 C CA . ASP A 1 479 ? -6.959 24.134 20.165 1.00 96.56 479 ASP A CA 1
ATOM 3869 C C . ASP A 1 479 ? -7.797 24.118 21.459 1.00 96.56 479 ASP A C 1
ATOM 3871 O O . ASP A 1 479 ? -8.038 23.063 22.042 1.00 96.56 479 ASP A O 1
ATOM 3875 N N . GLU A 1 480 ? -8.285 25.281 21.903 1.00 97.56 480 GLU A N 1
ATOM 3876 C CA . GLU A 1 480 ? -9.204 25.389 23.040 1.00 97.56 480 GLU A CA 1
ATOM 3877 C C . GLU A 1 480 ? -10.573 24.777 22.716 1.00 97.56 480 GLU A C 1
ATOM 3879 O O . GLU A 1 480 ? -11.074 23.948 23.475 1.00 97.56 480 GLU A O 1
ATOM 3884 N N . GLN A 1 481 ? -11.146 25.112 21.557 1.00 97.69 481 GLN A N 1
ATOM 3885 C CA . GLN A 1 481 ? -12.432 24.562 21.123 1.00 97.69 481 GLN A CA 1
ATOM 3886 C C . GLN A 1 481 ? -12.347 23.052 20.857 1.00 97.69 481 GLN A C 1
ATOM 3888 O O . GLN A 1 481 ? -13.217 22.302 21.288 1.00 97.69 481 GLN A O 1
ATOM 3893 N N . ARG A 1 482 ? -11.269 22.572 20.227 1.00 97.94 482 ARG A N 1
ATOM 3894 C CA . ARG A 1 482 ? -11.000 21.138 20.026 1.00 97.94 482 ARG A CA 1
ATOM 3895 C C . ARG A 1 482 ? -10.887 20.399 21.346 1.00 97.94 482 ARG A C 1
ATOM 3897 O O . ARG A 1 482 ? -11.442 19.316 21.490 1.00 97.94 482 ARG A O 1
ATOM 3904 N N . ARG A 1 483 ? -10.206 20.990 22.330 1.00 97.50 483 ARG A N 1
ATOM 3905 C CA . ARG A 1 483 ? -10.126 20.443 23.688 1.00 97.50 483 ARG A CA 1
ATOM 3906 C C . ARG A 1 483 ? -11.493 20.387 24.355 1.00 97.50 483 ARG A C 1
ATOM 3908 O O . ARG A 1 483 ? -11.780 19.391 25.008 1.00 97.50 483 ARG A O 1
ATOM 3915 N N . ALA A 1 484 ? -12.338 21.398 24.168 1.00 97.19 484 ALA A N 1
ATOM 3916 C CA . ALA A 1 484 ? -13.710 21.371 24.662 1.00 97.19 484 ALA A CA 1
ATOM 3917 C C . ALA A 1 484 ? -14.524 20.233 24.020 1.00 97.19 484 ALA A C 1
ATOM 3919 O O . ALA A 1 484 ? -15.160 19.478 24.750 1.00 97.19 484 ALA A O 1
ATOM 3920 N N . VAL A 1 485 ? -14.432 20.043 22.697 1.00 97.00 485 VAL A N 1
ATOM 3921 C CA . VAL A 1 485 ? -15.088 18.928 21.982 1.00 97.00 485 VAL A CA 1
ATOM 3922 C C . VAL A 1 485 ? -14.567 17.570 22.461 1.00 97.00 485 VAL A C 1
ATOM 3924 O O . VAL A 1 485 ? -15.356 16.699 22.821 1.00 97.00 485 VAL A O 1
ATOM 3927 N N . ALA A 1 486 ? -13.245 17.392 22.531 1.00 95.81 486 ALA A N 1
ATOM 3928 C CA . ALA A 1 486 ? -12.631 16.153 23.001 1.00 95.81 486 ALA A CA 1
ATOM 3929 C C . ALA A 1 486 ? -13.066 15.822 24.437 1.00 95.81 486 ALA A C 1
ATOM 3931 O O . ALA A 1 486 ? -13.475 14.699 24.718 1.00 95.81 486 ALA A O 1
ATOM 3932 N N . ASN A 1 487 ? -13.039 16.809 25.338 1.00 94.00 487 ASN A N 1
ATOM 3933 C CA . ASN A 1 487 ? -13.468 16.633 26.724 1.00 94.00 487 ASN A CA 1
ATOM 3934 C C . ASN A 1 487 ? -14.965 16.320 26.828 1.00 94.00 487 ASN A C 1
ATOM 3936 O O . ASN A 1 487 ? -15.343 15.489 27.647 1.00 94.00 487 ASN A O 1
ATOM 3940 N N . TYR A 1 488 ? -15.7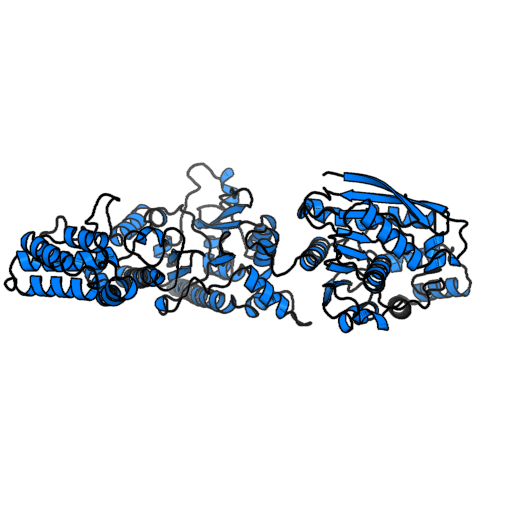99 16.955 26.001 1.00 94.38 488 TYR A N 1
ATOM 3941 C CA . TYR A 1 488 ? -17.240 16.708 25.958 1.00 94.38 488 TYR A CA 1
ATOM 3942 C C . TYR A 1 488 ? -17.559 15.256 25.576 1.00 94.38 488 TYR A C 1
ATOM 3944 O O . TYR A 1 488 ? -18.433 14.636 26.176 1.00 94.38 488 TYR A O 1
ATOM 3952 N N . LEU A 1 489 ? -16.820 14.699 24.613 1.00 95.50 489 LEU A N 1
ATOM 3953 C CA . LEU A 1 489 ? -17.003 13.325 24.138 1.00 95.50 489 LEU A CA 1
ATOM 3954 C C . LEU A 1 489 ? -16.296 12.274 25.0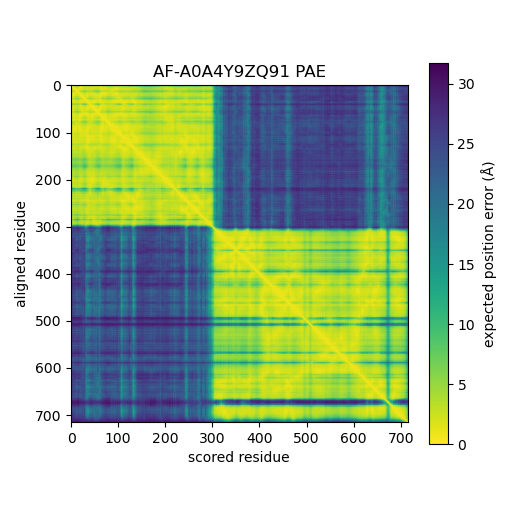11 1.00 95.50 489 LEU A C 1
ATOM 3956 O O . LEU A 1 489 ? -16.602 11.087 24.897 1.00 95.50 489 LEU A O 1
ATOM 3960 N N . THR A 1 490 ? -15.378 12.678 25.896 1.00 94.56 490 THR A N 1
ATOM 3961 C CA . THR A 1 490 ? -14.613 11.764 26.763 1.00 94.56 490 THR A CA 1
ATOM 3962 C C . THR A 1 490 ? -15.390 11.416 28.036 1.00 94.56 490 THR A C 1
ATOM 3964 O O . THR A 1 490 ? -15.307 12.122 29.043 1.00 94.56 490 THR A O 1
ATOM 3967 N N . VAL A 1 491 ? -16.092 10.280 28.019 1.00 94.69 491 VAL A N 1
ATOM 3968 C CA . VAL A 1 491 ? -16.838 9.744 29.178 1.00 94.69 491 VAL A CA 1
ATOM 3969 C C . VAL A 1 491 ? -15.988 8.808 30.044 1.00 94.69 491 VAL A C 1
ATOM 3971 O O . VAL A 1 491 ? -16.124 8.812 31.269 1.00 94.69 491 VAL A O 1
ATOM 3974 N N . ILE A 1 492 ? -15.100 8.022 29.427 1.00 93.69 492 ILE A N 1
ATOM 3975 C CA . ILE A 1 492 ? -14.222 7.080 30.132 1.00 93.69 492 ILE A CA 1
ATOM 3976 C C . ILE A 1 492 ? -12.957 7.808 30.587 1.00 93.69 492 ILE A C 1
ATOM 3978 O O . ILE A 1 492 ? -12.136 8.212 29.768 1.00 93.69 492 ILE A O 1
ATOM 3982 N N . GLN A 1 493 ? -12.793 7.970 31.900 1.00 86.56 493 GLN A N 1
ATOM 3983 C CA . GLN A 1 493 ? -11.670 8.677 32.517 1.00 86.56 493 GLN A CA 1
ATOM 3984 C C . GLN A 1 493 ? -11.159 7.919 33.747 1.00 86.56 493 GLN A C 1
ATOM 3986 O O . GLN A 1 493 ? -11.926 7.581 34.646 1.00 86.56 493 GLN A O 1
ATOM 3991 N N . GLY A 1 494 ? -9.849 7.684 33.821 1.00 79.31 494 GLY A N 1
ATOM 3992 C CA . GLY A 1 494 ? -9.207 7.068 34.986 1.00 79.31 494 GLY A CA 1
ATOM 3993 C C . GLY A 1 494 ? -7.945 6.287 34.629 1.00 79.31 494 GLY A C 1
ATOM 3994 O O . GLY A 1 494 ? -7.839 5.730 33.537 1.00 79.31 494 GLY A O 1
ATOM 3995 N N . GLY A 1 495 ? -6.980 6.257 35.554 1.00 73.69 495 GLY A N 1
ATOM 3996 C CA . GLY A 1 495 ? -5.727 5.510 35.397 1.00 73.69 495 GLY A CA 1
ATOM 3997 C C . GLY A 1 495 ? -5.917 3.989 35.464 1.00 73.69 495 GLY A C 1
ATOM 3998 O O . GLY A 1 495 ? -7.022 3.496 35.696 1.00 73.69 495 GLY A O 1
ATOM 3999 N N . LYS A 1 496 ? -4.827 3.22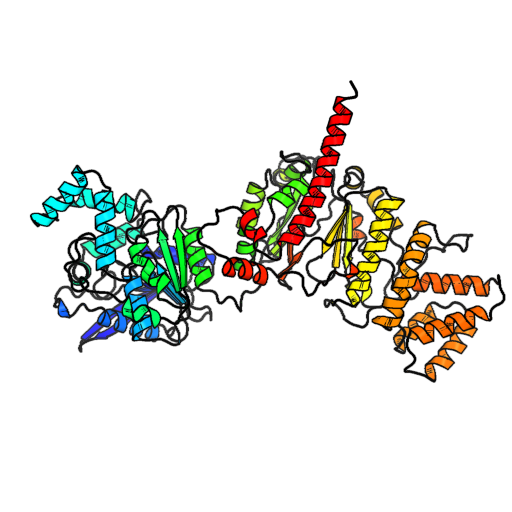9 35.289 1.00 73.19 496 LYS A N 1
ATOM 4000 C CA . LYS A 1 496 ? -4.855 1.753 35.347 1.00 73.19 496 LYS A CA 1
ATOM 4001 C C . LYS A 1 496 ? -5.367 1.214 36.689 1.00 73.19 496 LYS A C 1
ATOM 4003 O O . LYS A 1 496 ? -6.058 0.205 36.689 1.00 73.19 496 LYS A O 1
ATOM 4008 N N . ASP A 1 497 ? -5.106 1.929 37.782 1.00 77.88 497 ASP A N 1
ATOM 4009 C CA . ASP A 1 497 ? -5.492 1.528 39.143 1.00 77.88 497 ASP A CA 1
ATOM 4010 C C . ASP A 1 497 ? -6.941 1.905 39.511 1.00 77.88 497 ASP A C 1
ATOM 4012 O O . ASP A 1 497 ? -7.427 1.566 40.589 1.00 77.88 497 ASP A O 1
ATOM 4016 N N . MET A 1 498 ? -7.651 2.634 38.640 1.00 86.06 498 MET A N 1
ATOM 4017 C CA . MET A 1 498 ? -9.038 3.033 38.883 1.00 86.06 498 MET A CA 1
ATOM 4018 C C . MET A 1 498 ? -10.014 2.017 38.288 1.00 86.06 498 MET A C 1
ATOM 4020 O O . MET A 1 498 ? -10.142 1.909 37.068 1.00 86.06 498 MET A O 1
ATOM 4024 N N . HIS A 1 499 ? -10.765 1.336 39.158 1.00 87.38 499 HIS A N 1
ATOM 4025 C CA . HIS A 1 499 ? -11.818 0.401 38.746 1.00 87.38 499 HIS A CA 1
ATOM 4026 C C . HIS A 1 499 ? -13.025 1.121 38.135 1.00 87.38 499 HIS A C 1
ATOM 4028 O O . HIS A 1 499 ? -13.484 0.746 37.062 1.00 87.38 499 HIS A O 1
ATOM 4034 N N . LYS A 1 500 ? -13.519 2.190 38.777 1.00 90.38 500 LYS A N 1
ATOM 4035 C CA . LYS A 1 500 ? -14.616 3.013 38.247 1.00 90.38 500 LYS A CA 1
ATOM 4036 C C . LYS A 1 500 ? -14.065 4.118 37.345 1.00 90.38 500 LYS A C 1
ATOM 4038 O O . LYS A 1 500 ? -13.354 5.001 37.823 1.00 90.38 500 LYS A O 1
ATOM 4043 N N . LYS A 1 501 ? -14.432 4.084 36.061 1.00 92.38 501 LYS A N 1
ATOM 4044 C CA . LYS A 1 501 ? -13.940 5.019 35.031 1.00 92.38 501 LYS A CA 1
ATOM 4045 C C . LYS A 1 501 ? -15.010 5.951 34.461 1.00 92.38 501 LYS A C 1
ATOM 4047 O O . LYS A 1 501 ? -14.695 6.833 33.672 1.00 92.38 501 LYS A O 1
ATOM 4052 N N . VAL A 1 502 ? -16.269 5.780 34.856 1.00 93.56 502 VAL A N 1
ATOM 4053 C CA . VAL A 1 502 ? -17.383 6.639 34.431 1.00 93.56 502 VAL A CA 1
ATOM 4054 C C . VAL A 1 502 ? -17.757 7.572 35.576 1.00 93.56 502 VAL A C 1
ATOM 4056 O O . VAL A 1 502 ? -18.246 7.131 36.615 1.00 93.56 502 VAL A O 1
ATOM 4059 N N . ASN A 1 503 ? -17.515 8.871 35.389 1.00 88.81 503 ASN A N 1
ATOM 4060 C CA . ASN A 1 503 ? -17.666 9.893 36.434 1.00 88.81 503 ASN A CA 1
ATOM 4061 C C . ASN A 1 503 ? -18.673 11.000 36.063 1.00 88.81 503 ASN A C 1
ATOM 4063 O O . ASN A 1 503 ? -18.659 12.084 36.639 1.00 88.81 503 ASN A O 1
ATOM 4067 N N . VAL A 1 504 ? -19.594 10.722 35.138 1.00 88.38 504 VAL A N 1
ATOM 4068 C CA . VAL A 1 504 ? -20.528 11.707 34.547 1.00 88.38 504 VAL A CA 1
ATOM 4069 C C . VAL A 1 504 ? -21.590 12.268 35.503 1.00 88.38 504 VAL A C 1
ATOM 4071 O O . VAL A 1 504 ? -22.275 13.224 35.156 1.00 88.38 504 VAL A O 1
ATOM 4074 N N . ARG A 1 505 ? -21.729 11.693 36.706 1.00 86.81 505 ARG A N 1
ATOM 4075 C CA . ARG A 1 505 ? -22.624 12.177 37.779 1.00 86.81 505 ARG A CA 1
ATOM 4076 C C . ARG A 1 505 ? -21.871 12.836 38.944 1.00 86.81 505 ARG A C 1
ATOM 4078 O O . ARG A 1 505 ? -22.469 13.191 39.956 1.00 86.81 505 ARG A O 1
ATOM 4085 N N . VAL A 1 506 ? -20.542 12.951 38.866 1.00 76.75 506 VAL A N 1
ATOM 4086 C CA . VAL A 1 506 ? -19.748 13.542 39.953 1.00 76.75 506 VAL A CA 1
ATOM 4087 C C . VAL A 1 506 ? -19.976 15.054 39.984 1.00 76.75 506 VAL A C 1
ATOM 4089 O O . VAL A 1 506 ? -19.808 15.739 38.981 1.00 76.75 506 VAL A O 1
ATOM 4092 N N . GLY A 1 507 ? -20.360 15.583 41.149 1.00 69.00 507 GLY A N 1
ATOM 4093 C CA . GLY A 1 507 ? -20.596 17.018 41.348 1.00 69.00 507 GLY A CA 1
ATOM 4094 C C . GLY A 1 507 ? -21.977 17.518 40.905 1.00 69.00 507 GLY A C 1
ATOM 4095 O O . GLY A 1 507 ? -22.267 18.702 41.080 1.00 69.00 507 GLY A O 1
ATOM 4096 N N . THR A 1 508 ? -22.853 16.646 40.391 1.00 72.38 508 THR A N 1
ATOM 4097 C CA . THR A 1 508 ? -24.240 16.992 40.048 1.00 72.38 508 THR A CA 1
ATOM 4098 C C . THR A 1 508 ? -25.180 16.685 41.217 1.00 72.38 508 THR A C 1
ATOM 4100 O O . THR A 1 508 ? -25.005 15.716 41.953 1.00 72.38 508 THR A O 1
ATOM 4103 N N . LYS A 1 509 ? -26.204 17.528 41.415 1.00 68.88 509 LYS A N 1
ATOM 4104 C CA . LYS A 1 509 ? -27.319 17.227 42.339 1.00 68.88 509 LYS A CA 1
ATOM 4105 C C . LYS A 1 509 ? -28.373 16.313 41.702 1.00 68.88 509 LYS A C 1
ATOM 4107 O O . LYS A 1 509 ? -29.227 15.789 42.411 1.00 68.88 509 LYS A O 1
ATOM 4112 N N . ASP A 1 510 ? -28.318 16.164 40.380 1.00 74.19 510 ASP A N 1
ATOM 4113 C CA . ASP A 1 510 ? -29.226 15.340 39.589 1.00 74.19 510 ASP A CA 1
ATOM 4114 C C . ASP A 1 510 ? -28.616 13.942 39.372 1.00 74.19 510 ASP A C 1
ATOM 4116 O O . ASP A 1 510 ? -27.488 13.855 38.873 1.00 74.19 510 ASP A O 1
ATOM 4120 N N . PRO A 1 511 ? -29.316 12.856 39.758 1.00 76.12 511 PRO A N 1
ATOM 4121 C CA . PRO A 1 511 ? -28.880 11.488 39.489 1.00 76.12 511 PRO A CA 1
ATOM 4122 C C . PRO A 1 511 ? -29.035 11.059 38.017 1.00 76.12 511 PRO A C 1
ATOM 4124 O O . PRO A 1 511 ? -28.576 9.969 37.664 1.00 76.12 511 PRO A O 1
ATOM 4127 N N . ALA A 1 512 ? -29.691 11.854 37.167 1.00 86.12 512 ALA A N 1
ATOM 4128 C CA . ALA A 1 512 ? -29.853 11.556 35.749 1.00 86.12 512 ALA A CA 1
ATOM 4129 C C . ALA A 1 512 ? -28.540 11.710 34.962 1.00 86.12 512 ALA A C 1
ATOM 4131 O O . ALA A 1 512 ? -27.662 12.503 35.303 1.00 86.12 512 ALA A O 1
ATOM 4132 N N . LEU A 1 513 ? -28.415 10.940 33.878 1.00 91.50 513 LEU A N 1
ATOM 4133 C CA . LEU A 1 513 ? -27.323 11.103 32.921 1.00 91.50 513 LEU A CA 1
ATOM 4134 C C . LEU A 1 513 ? -27.483 12.410 32.131 1.00 91.50 513 LEU A C 1
ATOM 4136 O O . LEU A 1 513 ? -28.613 12.766 31.784 1.00 91.50 513 LEU A O 1
ATOM 4140 N N . PRO A 1 514 ? -26.374 13.082 31.767 1.00 91.19 514 PRO A N 1
ATOM 4141 C CA . PRO A 1 514 ? -26.414 14.140 30.765 1.00 91.19 514 PRO A CA 1
ATOM 4142 C C . PRO A 1 514 ? -27.100 13.644 29.478 1.00 91.19 514 PRO A C 1
ATOM 4144 O O . PRO A 1 514 ? -26.851 12.499 29.089 1.00 91.19 514 PRO A O 1
ATOM 4147 N N . PRO A 1 515 ? -27.915 14.466 28.786 1.00 91.56 515 PRO A N 1
ATOM 4148 C CA . PRO A 1 515 ? -28.678 14.020 27.616 1.00 91.56 515 PRO A CA 1
ATOM 4149 C C . PRO A 1 515 ? -27.834 13.333 26.535 1.00 91.56 515 PRO A C 1
ATOM 4151 O O . PRO A 1 515 ? -28.231 12.288 26.036 1.00 91.56 515 PRO A O 1
ATOM 4154 N N . SER A 1 516 ? -26.640 13.851 26.235 1.00 91.88 516 SER A N 1
ATOM 4155 C CA . SER A 1 516 ? -25.725 13.253 25.252 1.00 91.88 516 SER A CA 1
ATOM 4156 C C . SER A 1 516 ? -25.247 11.856 25.647 1.00 91.88 516 SER A C 1
ATOM 4158 O O . SER A 1 516 ? -25.229 10.943 24.824 1.00 91.88 516 SER A O 1
ATOM 4160 N N . VAL A 1 517 ? -24.915 11.664 26.925 1.00 95.00 517 VAL A N 1
ATOM 4161 C CA . VAL A 1 517 ? -24.507 10.364 27.474 1.00 95.00 517 VAL A CA 1
ATOM 4162 C C . VAL A 1 517 ? -25.700 9.414 27.552 1.00 95.00 517 VAL A C 1
ATOM 4164 O O . VAL A 1 517 ? -25.536 8.213 27.360 1.00 95.00 517 VAL A O 1
ATOM 4167 N N . LYS A 1 518 ? -26.908 9.932 27.801 1.00 95.56 518 LYS A N 1
ATOM 4168 C CA . LYS A 1 518 ? -28.135 9.133 27.796 1.00 95.56 518 LYS A CA 1
ATOM 4169 C C . LYS A 1 518 ? -28.449 8.596 26.397 1.00 95.56 518 LYS A C 1
ATOM 4171 O O . LYS A 1 518 ? -28.699 7.403 26.277 1.00 95.56 518 LYS A O 1
ATOM 4176 N N . THR A 1 519 ? -28.352 9.429 25.360 1.00 94.94 519 THR A N 1
ATOM 4177 C CA . THR A 1 519 ? -28.503 8.984 23.966 1.00 94.94 519 THR A CA 1
ATOM 4178 C C . THR A 1 519 ? -27.481 7.904 23.615 1.00 94.94 519 THR A C 1
ATOM 4180 O O . THR A 1 519 ? -27.849 6.873 23.062 1.00 94.94 519 THR A O 1
ATOM 4183 N N . ALA A 1 520 ? -26.213 8.090 24.002 1.00 96.56 520 ALA A N 1
ATOM 4184 C CA . ALA A 1 520 ? -25.186 7.071 23.797 1.00 96.56 520 ALA A CA 1
ATOM 4185 C C . ALA A 1 520 ? -25.505 5.770 24.551 1.00 96.56 520 ALA A C 1
ATOM 4187 O O . ALA A 1 520 ? -25.400 4.693 23.980 1.00 96.56 520 ALA A O 1
ATOM 4188 N N . LEU A 1 521 ? -25.938 5.851 25.814 1.00 97.25 521 LEU A N 1
ATOM 4189 C CA . LEU A 1 521 ? -26.349 4.677 26.585 1.00 97.25 521 LEU A CA 1
ATOM 4190 C C . LEU A 1 521 ? -27.459 3.903 25.865 1.00 97.25 521 LEU A C 1
ATOM 4192 O O . LEU A 1 521 ? -27.376 2.683 25.793 1.00 97.25 521 LEU A O 1
ATOM 4196 N N . ASP A 1 522 ? -28.472 4.590 25.336 1.00 95.69 522 ASP A N 1
ATOM 4197 C CA . ASP A 1 522 ? -29.611 3.941 24.680 1.00 95.69 522 ASP A CA 1
ATOM 4198 C C . ASP A 1 522 ? -29.187 3.148 23.426 1.00 95.69 522 ASP A C 1
ATOM 4200 O O . ASP A 1 522 ? -29.720 2.064 23.199 1.00 95.69 522 ASP A O 1
ATOM 4204 N N . LEU A 1 523 ? -28.169 3.612 22.687 1.00 94.06 523 LEU A N 1
ATOM 4205 C CA . LEU A 1 523 ? -27.540 2.868 21.578 1.00 94.06 523 LEU A CA 1
ATOM 4206 C C . LEU A 1 523 ? -26.700 1.669 22.058 1.00 94.06 523 LEU A C 1
ATOM 4208 O O . LEU A 1 523 ? -26.553 0.663 21.365 1.00 94.06 523 LEU A O 1
ATOM 4212 N N . LEU A 1 524 ? -26.120 1.774 23.253 1.00 97.81 524 LEU A N 1
ATOM 4213 C CA . LEU A 1 524 ? -25.147 0.813 23.767 1.00 97.81 524 LEU A CA 1
ATOM 4214 C C . LEU A 1 524 ? -25.767 -0.315 24.601 1.00 97.81 524 LEU A C 1
ATOM 4216 O O . LEU A 1 524 ? -25.079 -1.292 24.882 1.00 97.81 524 LEU A O 1
ATOM 4220 N N . VAL A 1 525 ? -27.039 -0.224 25.004 1.00 97.00 525 VAL A N 1
ATOM 4221 C CA . VAL A 1 525 ? -27.701 -1.267 25.816 1.00 97.00 525 VAL A CA 1
ATOM 4222 C C . VAL A 1 525 ? -27.742 -2.615 25.091 1.00 97.00 525 VAL A C 1
ATOM 4224 O O . VAL A 1 525 ? -27.411 -3.634 25.697 1.00 97.00 525 VAL A O 1
ATOM 4227 N N . GLU A 1 526 ? -28.129 -2.628 23.814 1.00 95.88 526 GLU A N 1
ATOM 4228 C CA . GLU A 1 526 ? -28.167 -3.850 22.996 1.00 95.88 526 GLU A CA 1
ATOM 4229 C C . GLU A 1 526 ? -26.748 -4.347 22.712 1.00 95.88 526 GLU A C 1
ATOM 4231 O O . GLU A 1 526 ? -26.414 -5.487 23.030 1.00 95.88 526 GLU A O 1
ATOM 4236 N N . THR A 1 527 ? -25.865 -3.434 22.292 1.00 96.75 527 THR A N 1
ATOM 4237 C CA . THR A 1 527 ? -24.433 -3.705 22.104 1.00 96.75 527 THR A CA 1
ATOM 4238 C C . THR A 1 527 ? -23.788 -4.335 23.341 1.00 96.75 527 THR A C 1
ATOM 4240 O O . THR A 1 527 ? -22.974 -5.242 23.219 1.00 96.75 527 THR A O 1
ATOM 4243 N N . PHE A 1 528 ? -24.136 -3.894 24.550 1.00 98.38 528 PHE A N 1
ATOM 4244 C CA . PHE A 1 528 ? -23.610 -4.473 25.785 1.00 98.38 528 PHE A CA 1
ATOM 4245 C C . PHE A 1 528 ? -24.045 -5.925 25.970 1.00 98.38 528 PHE A C 1
ATOM 4247 O O . PHE A 1 528 ? -23.229 -6.755 26.365 1.00 98.38 528 PHE A O 1
ATOM 4254 N N . SER A 1 529 ? -25.305 -6.237 25.670 1.00 97.69 529 SER A N 1
ATOM 4255 C CA . SER A 1 529 ? -25.798 -7.612 25.727 1.00 97.69 529 SER A CA 1
ATOM 4256 C C . SER A 1 529 ? -25.030 -8.500 24.749 1.00 97.69 529 SER A C 1
ATOM 4258 O O . SER A 1 529 ? -24.434 -9.497 25.155 1.00 97.69 529 SER A O 1
ATOM 4260 N N . ASP A 1 530 ? -24.962 -8.089 23.487 1.00 97.12 530 ASP A N 1
ATOM 4261 C CA . ASP A 1 530 ? -24.408 -8.923 22.424 1.00 97.12 530 ASP A CA 1
ATOM 4262 C C . ASP A 1 530 ? -22.883 -9.035 22.517 1.00 97.12 530 ASP A C 1
ATOM 4264 O O . ASP A 1 530 ? -22.324 -10.129 22.453 1.00 97.12 530 ASP A O 1
ATOM 4268 N N . LEU A 1 531 ? -22.193 -7.910 22.718 1.00 97.56 531 LEU A N 1
ATOM 4269 C CA . LEU A 1 531 ? -20.735 -7.862 22.717 1.00 97.56 531 LEU A CA 1
ATOM 4270 C C . LEU A 1 531 ? -20.136 -8.277 24.061 1.00 97.56 531 LEU A C 1
ATOM 4272 O O . LEU A 1 531 ? -19.201 -9.069 24.088 1.00 97.56 531 LEU A O 1
ATOM 4276 N N . ILE A 1 532 ? -20.622 -7.732 25.179 1.00 98.19 532 ILE A N 1
ATOM 4277 C CA . ILE A 1 532 ? -19.957 -7.891 26.485 1.00 98.19 532 ILE A CA 1
ATOM 4278 C C . ILE A 1 532 ? -20.415 -9.159 27.191 1.00 98.19 532 ILE A C 1
ATOM 4280 O O . ILE A 1 532 ? -19.587 -9.872 27.761 1.00 98.19 532 ILE A O 1
ATOM 4284 N N . LEU A 1 533 ? -21.723 -9.431 27.172 1.00 98.00 533 LEU A N 1
ATOM 4285 C CA . LEU A 1 533 ? -22.283 -10.581 27.877 1.00 98.00 533 LEU A CA 1
ATOM 4286 C C . LEU A 1 533 ? -22.206 -11.860 27.041 1.00 98.00 533 LEU A C 1
ATOM 4288 O O . LEU A 1 533 ? -21.817 -12.890 27.583 1.00 98.00 533 LEU A O 1
ATOM 4292 N N . SER A 1 534 ? -22.559 -11.793 25.754 1.00 97.50 534 SER A N 1
ATOM 4293 C CA . SER A 1 534 ? -22.642 -12.977 24.892 1.00 97.50 534 SER A CA 1
ATOM 4294 C C . SER A 1 534 ? -21.314 -13.306 24.206 1.00 97.50 534 SER A C 1
ATOM 4296 O O . SER A 1 534 ? -20.756 -14.383 24.408 1.00 97.50 534 SER A O 1
ATOM 4298 N N . ASP A 1 535 ? -20.769 -12.376 23.412 1.00 96.88 535 ASP A N 1
ATOM 4299 C CA . ASP A 1 535 ? -19.587 -12.650 22.590 1.00 96.88 535 ASP A CA 1
ATOM 4300 C C . ASP A 1 535 ? -18.294 -12.689 23.411 1.00 96.88 535 ASP A C 1
ATOM 4302 O O . ASP A 1 535 ? -17.579 -13.689 23.393 1.00 96.88 535 ASP A O 1
ATOM 4306 N N . GLN A 1 536 ? -17.953 -11.612 24.120 1.00 97.12 536 GLN A N 1
ATOM 4307 C CA . GLN A 1 536 ? -16.712 -11.544 24.897 1.00 97.12 536 GLN A CA 1
ATOM 4308 C C . GLN A 1 536 ? -16.819 -12.283 26.238 1.00 97.12 536 GLN A C 1
ATOM 4310 O O . GLN A 1 536 ? -15.788 -12.667 26.789 1.00 97.12 536 GLN A O 1
ATOM 4315 N N . ASP A 1 537 ? -18.035 -12.503 26.745 1.00 96.81 537 ASP A N 1
ATOM 4316 C CA . ASP A 1 537 ? -18.314 -13.198 28.009 1.00 96.81 537 ASP A CA 1
ATOM 4317 C C . ASP A 1 537 ? -17.445 -12.664 29.174 1.00 96.81 537 ASP A C 1
ATOM 4319 O O . ASP A 1 537 ? -16.827 -13.414 29.937 1.00 96.81 537 ASP A O 1
ATOM 4323 N N . CYS A 1 538 ? -17.364 -11.330 29.294 1.00 96.69 538 CYS A N 1
ATOM 4324 C CA . CYS A 1 538 ? -16.365 -10.631 30.117 1.00 96.69 538 CYS A CA 1
ATOM 4325 C C . CYS A 1 538 ? -16.443 -10.912 31.624 1.00 96.69 538 CYS A C 1
ATOM 4327 O O . CYS A 1 538 ? -15.480 -10.658 32.341 1.00 96.69 538 CYS A O 1
ATOM 4329 N N . PHE A 1 539 ? -17.576 -11.398 32.124 1.00 97.00 539 PHE A N 1
ATOM 4330 C CA . PHE A 1 539 ? -17.808 -11.716 33.534 1.00 97.00 539 PHE A CA 1
ATOM 4331 C C . PHE A 1 539 ? -17.758 -13.220 33.813 1.00 97.00 539 PHE A C 1
ATOM 4333 O O . PHE A 1 539 ? -18.067 -13.648 34.927 1.00 97.00 539 PHE A O 1
ATOM 4340 N N . LYS A 1 540 ? -17.384 -14.055 32.837 1.00 95.56 540 LYS A N 1
ATOM 4341 C CA . LYS A 1 540 ? -17.254 -15.496 33.059 1.00 95.56 540 LYS A CA 1
ATOM 4342 C C . LYS A 1 540 ? -16.184 -15.806 34.102 1.00 95.56 540 LYS A C 1
ATOM 4344 O O . LYS A 1 540 ? -16.493 -16.475 35.085 1.00 95.56 540 LYS A O 1
ATOM 4349 N N . SER A 1 541 ? -14.969 -15.294 33.903 1.00 94.38 541 SER A N 1
ATOM 4350 C CA . SER A 1 541 ? -13.825 -15.576 34.778 1.00 94.38 541 SER A CA 1
ATOM 4351 C C . SER A 1 541 ? -13.958 -14.908 36.146 1.00 94.38 541 SER A C 1
ATOM 4353 O O . SER A 1 541 ? -14.686 -13.920 36.287 1.00 94.38 541 SER A O 1
ATOM 4355 N N . GLU A 1 542 ? -13.232 -15.437 37.138 1.00 95.00 542 GLU A N 1
ATOM 4356 C CA . GLU A 1 542 ? -13.152 -14.860 38.485 1.00 95.00 542 GLU A CA 1
ATOM 4357 C C . GLU A 1 542 ? -12.743 -13.391 38.446 1.00 95.00 542 GLU A C 1
ATOM 4359 O O . GLU A 1 542 ? -13.451 -12.534 38.975 1.00 95.00 542 GLU A O 1
ATOM 4364 N N . GLU A 1 543 ? -11.676 -13.078 37.716 1.00 93.69 543 GLU A N 1
ATOM 4365 C CA . GLU A 1 543 ? -11.188 -11.711 37.568 1.00 93.69 543 GLU A CA 1
ATOM 4366 C C . GLU A 1 543 ? -12.256 -10.793 36.959 1.00 93.69 543 GLU A C 1
ATOM 4368 O O . GLU A 1 543 ? -12.452 -9.665 37.416 1.00 93.69 543 GLU A O 1
ATOM 4373 N N . GLY A 1 544 ? -12.982 -11.286 35.951 1.00 94.50 544 GLY A N 1
ATOM 4374 C CA . GLY A 1 544 ? -14.008 -10.531 35.242 1.00 94.50 544 GLY A CA 1
ATOM 4375 C C . GLY A 1 544 ? -15.187 -10.138 36.130 1.00 94.50 544 GLY A C 1
ATOM 4376 O O . GLY A 1 544 ? -15.565 -8.962 36.192 1.00 94.50 544 GLY A O 1
ATOM 4377 N N . TRP A 1 545 ? -15.778 -11.096 36.852 1.00 95.88 545 TRP A N 1
ATOM 4378 C CA . TRP A 1 545 ? -16.893 -10.764 37.739 1.00 95.88 545 TRP A CA 1
ATOM 4379 C C . TRP A 1 545 ? -16.440 -10.045 39.014 1.00 95.88 545 TRP A C 1
ATOM 4381 O O . TRP A 1 545 ? -17.215 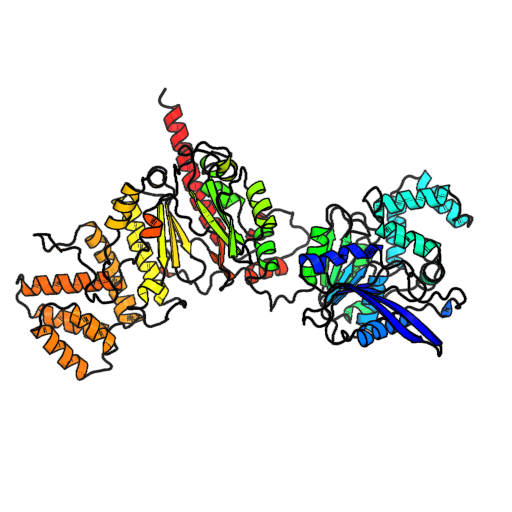-9.253 39.553 1.00 95.88 545 TRP A O 1
ATOM 4391 N N . GLU A 1 546 ? -15.203 -10.229 39.486 1.00 95.69 546 GLU A N 1
ATOM 4392 C CA . GLU A 1 546 ? -14.660 -9.410 40.574 1.00 95.69 546 GLU A CA 1
ATOM 4393 C C . GLU A 1 546 ? -14.536 -7.936 40.172 1.00 95.69 546 GLU A C 1
ATOM 4395 O O . GLU A 1 546 ? -14.916 -7.060 40.955 1.00 95.69 546 GLU A O 1
ATOM 4400 N N . GLU A 1 547 ? -14.076 -7.640 38.953 1.00 95.19 547 GLU A N 1
ATOM 4401 C CA . GLU A 1 547 ? -14.058 -6.272 38.421 1.00 95.19 547 GLU A CA 1
ATOM 4402 C C . GLU A 1 547 ? -15.467 -5.681 38.299 1.00 95.19 547 GLU A C 1
ATOM 4404 O O . GLU A 1 547 ? -15.677 -4.523 38.668 1.00 95.19 547 GLU A O 1
ATOM 4409 N N . LEU A 1 548 ? -16.460 -6.472 37.873 1.00 96.38 548 LEU A N 1
ATOM 4410 C CA . LEU A 1 548 ? -17.863 -6.043 37.886 1.00 96.38 548 LEU A CA 1
ATOM 4411 C C . LEU A 1 548 ? -18.330 -5.679 39.303 1.00 96.38 548 LEU A C 1
ATOM 4413 O O . LEU A 1 548 ? -18.916 -4.615 39.504 1.00 96.38 548 LEU A O 1
ATOM 4417 N N . LEU A 1 549 ? -18.062 -6.528 40.302 1.00 96.81 549 LEU A N 1
ATOM 4418 C CA . LEU A 1 549 ? -18.495 -6.284 41.683 1.00 96.81 549 LEU A CA 1
ATOM 4419 C C . LEU A 1 549 ? -17.873 -5.023 42.291 1.00 96.81 549 LEU A C 1
ATOM 4421 O O . LEU A 1 549 ? -18.521 -4.376 43.114 1.00 96.81 549 LEU A O 1
ATOM 4425 N N . LYS A 1 550 ? -16.666 -4.625 41.869 1.00 95.69 550 LYS A N 1
ATOM 4426 C CA . LYS A 1 550 ? -16.033 -3.361 42.298 1.00 95.69 550 LYS A CA 1
ATOM 4427 C C . LYS A 1 550 ? -16.802 -2.118 41.837 1.00 95.69 550 LYS A C 1
ATOM 4429 O O . LYS A 1 550 ? -16.634 -1.053 42.430 1.00 95.69 550 LYS A O 1
ATOM 4434 N N . LEU A 1 551 ? -17.658 -2.238 40.819 1.00 95.00 551 LEU A N 1
ATOM 4435 C CA . LEU A 1 551 ? -18.526 -1.157 40.339 1.00 95.00 551 LEU A CA 1
ATOM 4436 C C . LEU A 1 551 ? -19.849 -1.064 41.114 1.00 95.00 551 LEU A C 1
ATOM 4438 O O . LEU A 1 551 ? -20.561 -0.063 40.998 1.00 95.00 551 LEU A O 1
ATOM 4442 N N . ILE A 1 552 ? -20.185 -2.079 41.914 1.00 95.88 552 ILE A N 1
ATOM 4443 C CA . ILE A 1 552 ? -21.467 -2.182 42.609 1.00 95.88 552 ILE A CA 1
ATOM 4444 C C . ILE A 1 552 ? -21.395 -1.510 43.993 1.00 95.88 552 ILE A C 1
ATOM 4446 O O . ILE A 1 552 ? -20.589 -1.911 44.832 1.00 95.88 552 ILE A O 1
ATOM 4450 N N . PRO A 1 553 ? -22.249 -0.507 44.285 1.00 93.44 553 PRO A N 1
ATOM 4451 C CA . PRO A 1 553 ? -22.158 0.263 45.528 1.00 93.44 553 PRO A CA 1
ATOM 4452 C C . PRO A 1 553 ? -22.708 -0.467 46.766 1.00 93.44 553 PRO A C 1
ATOM 4454 O O . PRO A 1 553 ? -22.304 -0.157 47.888 1.00 93.44 553 PRO A O 1
ATOM 4457 N N . ASP A 1 554 ? -23.634 -1.418 46.598 1.00 93.94 554 ASP A N 1
ATOM 4458 C CA . ASP A 1 554 ? -24.272 -2.124 47.715 1.00 93.94 554 ASP A CA 1
ATOM 4459 C C . ASP A 1 554 ? -23.473 -3.370 48.133 1.00 93.94 554 ASP A C 1
ATOM 4461 O O . ASP A 1 554 ? -23.465 -4.398 47.453 1.00 93.94 554 ASP A O 1
ATOM 4465 N N . LYS A 1 555 ? -22.834 -3.298 49.308 1.00 94.50 555 LYS A N 1
ATOM 4466 C CA . LYS A 1 555 ? -22.020 -4.391 49.867 1.00 94.50 555 LYS A CA 1
ATOM 4467 C C . LYS A 1 555 ? -22.816 -5.673 50.128 1.00 94.50 555 LYS A C 1
ATOM 4469 O O . LYS A 1 555 ? -22.250 -6.760 50.042 1.00 94.50 555 LYS A O 1
ATOM 4474 N N . THR A 1 556 ? -24.102 -5.567 50.451 1.00 94.38 556 THR A N 1
ATOM 4475 C CA . THR A 1 556 ? -24.962 -6.730 50.713 1.00 94.38 556 THR A CA 1
ATOM 4476 C C . THR A 1 556 ? -25.221 -7.487 49.419 1.00 94.38 556 THR A C 1
ATOM 4478 O O . THR A 1 556 ? -25.096 -8.712 49.386 1.00 94.38 556 THR A O 1
ATOM 4481 N N . VAL A 1 557 ? -25.505 -6.753 48.338 1.00 95.00 557 VAL A N 1
ATOM 4482 C CA . VAL A 1 557 ? -25.645 -7.324 46.991 1.00 95.00 557 VAL A CA 1
ATOM 4483 C C . VAL A 1 557 ? -24.331 -7.962 46.541 1.00 95.00 557 VAL A C 1
ATOM 4485 O O . VAL A 1 557 ? -24.342 -9.104 46.088 1.00 95.00 557 VAL A O 1
ATOM 4488 N N . VAL A 1 558 ? -23.194 -7.288 46.746 1.00 97.00 558 VAL A N 1
ATOM 4489 C CA . VAL A 1 558 ? -21.861 -7.824 46.414 1.00 97.00 558 VAL A CA 1
ATOM 4490 C C . VAL A 1 558 ? -21.591 -9.159 47.114 1.00 97.00 558 VAL A C 1
ATOM 4492 O O . VAL A 1 558 ? -21.197 -10.120 46.459 1.00 97.00 558 VAL A O 1
ATOM 4495 N N . ILE A 1 559 ? -21.839 -9.258 48.426 1.00 96.44 559 ILE A N 1
ATOM 4496 C CA . ILE A 1 559 ? -21.640 -10.505 49.187 1.00 96.44 559 ILE A CA 1
ATOM 4497 C C . ILE A 1 559 ? -22.563 -11.619 48.671 1.00 96.44 559 ILE A C 1
ATOM 4499 O O . ILE A 1 559 ? -22.131 -12.767 48.537 1.00 96.44 559 ILE A O 1
ATOM 4503 N N . ALA A 1 560 ? -23.825 -11.296 48.371 1.00 95.38 560 ALA A N 1
ATOM 4504 C CA . ALA A 1 560 ? -24.793 -12.266 47.869 1.00 95.38 560 ALA A CA 1
ATOM 4505 C C . ALA A 1 560 ? -24.396 -12.823 46.493 1.00 95.38 560 ALA A C 1
ATOM 4507 O O . ALA A 1 560 ? -24.416 -14.043 46.308 1.00 95.38 560 ALA A O 1
ATOM 4508 N N . LEU A 1 561 ? -23.999 -11.947 45.563 1.00 96.81 561 LEU A N 1
ATOM 4509 C CA . LEU A 1 561 ? -23.558 -12.321 44.219 1.00 96.81 561 LEU A CA 1
ATOM 4510 C C . LEU A 1 561 ? -22.236 -13.090 44.253 1.00 96.81 561 LEU A C 1
ATOM 4512 O O . LEU A 1 561 ? -22.165 -14.170 43.676 1.00 96.81 561 LEU A O 1
ATOM 4516 N N . LYS A 1 562 ? -21.237 -12.621 45.016 1.00 96.62 562 LYS A N 1
ATOM 4517 C CA . LYS A 1 562 ? -19.949 -13.319 45.172 1.00 96.62 562 LYS A CA 1
ATOM 4518 C C . LYS A 1 562 ? -20.135 -14.744 45.692 1.00 96.62 562 LYS A C 1
ATOM 4520 O O . LYS A 1 562 ? -19.588 -15.686 45.134 1.00 96.62 562 LYS A O 1
ATOM 4525 N N . ARG A 1 563 ? -20.978 -14.935 46.715 1.00 95.19 563 ARG A N 1
ATOM 4526 C CA . ARG A 1 563 ? -21.308 -16.280 47.217 1.00 95.19 563 ARG A CA 1
ATOM 4527 C C . ARG A 1 563 ? -21.985 -17.143 46.151 1.00 95.19 563 ARG A C 1
ATOM 4529 O O . ARG A 1 563 ? -21.746 -18.343 46.112 1.00 95.19 563 ARG A O 1
ATOM 4536 N N . LYS A 1 564 ? -22.870 -16.561 45.337 1.00 95.69 564 LYS A N 1
ATOM 4537 C CA . LYS A 1 564 ? -23.586 -17.291 44.287 1.00 95.69 564 LYS A CA 1
ATOM 4538 C C . LYS A 1 564 ? -22.637 -17.745 43.179 1.00 95.69 564 LYS A C 1
ATOM 4540 O O . LYS A 1 564 ? -22.702 -18.903 42.791 1.00 95.69 564 LYS A O 1
ATOM 4545 N N . TRP A 1 565 ? -21.771 -16.856 42.705 1.00 96.56 565 TRP A N 1
ATOM 4546 C CA . TRP A 1 565 ? -20.869 -17.124 41.584 1.00 96.56 565 TRP A CA 1
ATOM 4547 C C . TRP A 1 565 ? -19.673 -17.997 41.977 1.00 96.56 565 TRP A C 1
ATOM 4549 O O . TRP A 1 565 ? -19.267 -18.827 41.179 1.00 96.56 565 TRP A O 1
ATOM 4559 N N . ASN A 1 566 ? -19.206 -17.934 43.229 1.00 93.62 566 ASN A N 1
ATOM 4560 C CA . ASN A 1 566 ? -18.203 -18.880 43.744 1.00 93.62 566 ASN A CA 1
ATOM 4561 C C . ASN A 1 566 ? -18.689 -20.339 43.784 1.00 93.62 566 ASN A C 1
ATOM 4563 O O . ASN A 1 566 ? -17.877 -21.250 43.861 1.00 93.62 566 ASN A O 1
ATOM 4567 N N . ASN A 1 567 ? -20.004 -20.574 43.787 1.00 91.75 567 ASN A N 1
ATOM 4568 C CA . ASN A 1 567 ? -20.574 -21.925 43.790 1.00 91.75 567 ASN A CA 1
ATOM 4569 C C . ASN A 1 567 ? -20.897 -22.439 42.372 1.00 91.75 567 ASN A C 1
ATOM 4571 O O . ASN A 1 567 ? -21.414 -23.546 42.244 1.00 91.75 567 ASN A O 1
ATOM 4575 N N . ASP A 1 568 ? -20.665 -21.626 41.337 1.00 90.75 568 ASP A N 1
ATOM 4576 C CA . ASP A 1 568 ? -21.024 -21.892 39.939 1.00 90.75 568 ASP A CA 1
ATOM 4577 C C . ASP A 1 568 ? -20.031 -21.157 39.016 1.00 90.75 568 ASP A C 1
ATOM 4579 O O . ASP A 1 568 ? -20.337 -20.103 38.452 1.00 90.75 568 ASP A O 1
ATOM 4583 N N . GLU A 1 569 ? -18.800 -21.677 38.934 1.00 84.69 569 GLU A N 1
ATOM 4584 C CA . GLU A 1 569 ? -17.682 -21.047 38.206 1.00 84.69 569 GLU A CA 1
ATOM 4585 C C . GLU A 1 569 ? -17.944 -20.936 36.692 1.00 84.69 569 GLU A C 1
ATOM 4587 O O . GLU A 1 569 ? -17.542 -19.958 36.062 1.00 84.69 569 GLU A O 1
ATOM 4592 N N . ASP A 1 570 ? -18.695 -21.879 36.116 1.00 91.12 570 ASP A N 1
ATOM 4593 C CA . ASP A 1 570 ? -19.021 -21.921 34.683 1.00 91.12 570 ASP A CA 1
ATOM 4594 C C . ASP A 1 570 ? -20.175 -20.990 34.278 1.00 91.12 570 ASP A C 1
ATOM 4596 O O . ASP A 1 570 ? -20.557 -20.927 33.103 1.00 91.12 570 ASP A O 1
ATOM 4600 N N . ARG A 1 571 ? -20.744 -20.245 35.231 1.00 95.50 571 ARG A N 1
ATOM 4601 C CA . ARG A 1 571 ? -21.890 -19.369 34.987 1.00 95.50 571 ARG A CA 1
ATOM 4602 C C . ARG A 1 571 ? -21.551 -18.273 33.962 1.00 95.50 571 ARG A C 1
ATOM 4604 O O . ARG A 1 571 ? -20.652 -17.467 34.228 1.00 95.50 571 ARG A O 1
ATOM 4611 N N . PRO A 1 572 ? -22.287 -18.163 32.842 1.00 97.56 572 PRO A N 1
ATOM 4612 C CA . PRO A 1 572 ? -21.997 -17.178 31.802 1.00 97.56 572 PRO A CA 1
ATOM 4613 C C . PRO A 1 572 ? -22.327 -15.751 32.255 1.00 97.56 572 PRO A C 1
ATOM 4615 O O . PRO A 1 572 ? -23.137 -15.534 33.167 1.00 97.56 572 PRO A O 1
ATOM 4618 N N . SER A 1 573 ? -21.732 -14.765 31.588 1.00 97.88 573 SER A N 1
ATOM 4619 C CA . SER A 1 573 ? -21.895 -13.341 31.902 1.00 97.88 573 SER A CA 1
ATOM 4620 C C . SER A 1 573 ? -23.344 -12.875 31.825 1.00 97.88 573 SER A C 1
ATOM 4622 O O . SER A 1 573 ? -23.775 -12.117 32.692 1.00 97.88 573 SER A O 1
ATOM 4624 N N . GLU A 1 574 ? -24.119 -13.367 30.853 1.00 97.88 574 GLU A N 1
ATOM 4625 C CA . GLU A 1 574 ? -25.559 -13.091 30.741 1.00 97.88 574 GLU A CA 1
ATOM 4626 C C . GLU A 1 574 ? -26.311 -13.479 32.024 1.00 97.88 574 GLU A C 1
ATOM 4628 O O . GLU A 1 574 ? -27.028 -12.664 32.608 1.00 97.88 574 GLU A O 1
ATOM 4633 N N . ALA A 1 575 ? -26.070 -14.691 32.535 1.00 97.81 575 ALA A N 1
ATOM 4634 C CA . ALA A 1 575 ? -26.710 -15.184 33.751 1.00 97.81 575 ALA A CA 1
ATOM 4635 C C . ALA A 1 575 ? -26.251 -14.418 35.003 1.00 97.81 575 ALA A C 1
ATOM 4637 O O . ALA A 1 575 ? -27.050 -14.181 35.913 1.00 97.81 575 ALA A O 1
ATOM 4638 N N . LYS A 1 576 ? -24.980 -13.998 35.063 1.00 98.12 576 LYS A N 1
ATOM 4639 C CA . LYS A 1 576 ? -24.474 -13.132 36.141 1.00 98.12 576 LYS A CA 1
ATOM 4640 C C . LYS A 1 576 ? -25.113 -11.737 36.090 1.00 98.12 576 LYS A C 1
ATOM 4642 O O . LYS A 1 576 ? -25.488 -11.187 37.127 1.00 98.12 576 LYS A O 1
ATOM 4647 N N . TRP A 1 577 ? -25.320 -11.179 34.900 1.00 98.12 577 TRP A N 1
ATOM 4648 C CA . TRP A 1 577 ? -26.021 -9.905 34.729 1.00 98.12 577 TRP A CA 1
ATOM 4649 C C . TRP A 1 577 ? -27.510 -10.000 35.101 1.00 98.12 577 TRP A C 1
ATOM 4651 O O . TRP A 1 577 ? -28.058 -9.093 35.736 1.00 98.12 577 TRP A O 1
ATOM 4661 N N . ASP A 1 578 ? -28.165 -11.119 34.783 1.00 98.00 578 ASP A N 1
ATOM 4662 C CA . ASP A 1 578 ? -29.531 -11.421 35.226 1.00 98.00 578 ASP A CA 1
ATOM 4663 C C . ASP A 1 578 ? -29.647 -11.531 36.747 1.00 98.00 578 ASP A C 1
ATOM 4665 O O . ASP A 1 578 ? -30.592 -10.998 37.338 1.00 98.00 578 ASP A O 1
ATOM 4669 N N . ASP A 1 579 ? -28.663 -12.150 37.401 1.00 97.56 579 ASP A N 1
ATOM 4670 C CA . ASP A 1 579 ? -28.606 -12.217 38.861 1.00 97.56 579 ASP A CA 1
ATOM 4671 C C . ASP A 1 579 ? -28.529 -10.817 39.483 1.00 97.56 579 ASP A C 1
ATOM 4673 O O . ASP A 1 579 ? -29.271 -10.513 40.421 1.00 97.56 579 ASP A O 1
ATOM 4677 N N . LEU A 1 580 ? -27.686 -9.938 38.930 1.00 97.56 580 LEU A N 1
ATOM 4678 C CA . LEU A 1 580 ? -27.594 -8.546 39.368 1.00 97.56 580 LEU A CA 1
ATOM 4679 C C . LEU A 1 580 ? -28.935 -7.813 39.180 1.00 97.56 580 LEU A C 1
ATOM 4681 O O . LEU A 1 580 ? -29.422 -7.177 40.118 1.00 97.56 580 LEU A O 1
ATOM 4685 N N . LYS A 1 581 ? -29.586 -7.950 38.014 1.00 97.00 581 LYS A N 1
ATOM 4686 C CA . LYS A 1 581 ? -30.934 -7.395 37.761 1.00 97.00 581 LYS A CA 1
ATOM 4687 C C . LYS A 1 581 ? -31.965 -7.899 38.776 1.00 97.00 581 LYS A C 1
ATOM 4689 O O . LYS A 1 581 ? -32.824 -7.125 39.222 1.00 97.00 581 LYS A O 1
ATOM 4694 N N . ALA A 1 582 ? -31.891 -9.175 39.154 1.00 97.31 582 ALA A N 1
ATOM 4695 C CA . ALA A 1 582 ? -32.784 -9.777 40.134 1.00 97.31 582 ALA A CA 1
ATOM 4696 C C . ALA A 1 582 ? -32.569 -9.190 41.538 1.00 97.31 582 ALA A C 1
ATOM 4698 O O . ALA A 1 582 ? -33.550 -8.820 42.185 1.00 97.31 582 ALA A O 1
ATOM 4699 N N . GLU A 1 583 ? -31.321 -9.025 41.993 1.00 96.19 583 GLU A N 1
ATOM 4700 C CA . GLU A 1 583 ? -31.024 -8.380 43.284 1.00 96.19 583 GLU A CA 1
ATOM 4701 C C . GLU A 1 583 ? -31.509 -6.921 43.321 1.00 96.19 583 GLU A C 1
ATOM 4703 O O . GLU A 1 583 ? -32.187 -6.511 44.265 1.00 96.19 583 GLU A O 1
ATOM 4708 N N . VAL A 1 584 ? -31.284 -6.149 42.251 1.00 94.06 584 VAL A N 1
ATOM 4709 C CA . VAL A 1 584 ? -31.772 -4.759 42.148 1.00 94.06 584 VAL A CA 1
ATOM 4710 C C . VAL A 1 584 ? -33.302 -4.680 42.167 1.00 94.06 584 VAL A C 1
ATOM 4712 O O . VAL A 1 584 ? -33.884 -3.713 42.669 1.00 94.06 584 VAL A O 1
ATOM 4715 N N . SER A 1 585 ? -33.983 -5.697 41.640 1.00 94.00 585 SER A N 1
ATOM 4716 C CA . SER A 1 585 ? -35.447 -5.747 41.606 1.00 94.00 585 SER A CA 1
ATOM 4717 C C . SER A 1 585 ? -36.078 -5.993 42.978 1.00 94.00 585 SER A C 1
ATOM 4719 O O . SER A 1 585 ? -37.209 -5.544 43.188 1.00 94.00 585 SER A O 1
ATOM 4721 N N . LYS A 1 586 ? -35.350 -6.627 43.912 1.00 94.06 586 LYS A N 1
ATOM 4722 C CA . LYS A 1 586 ? -35.777 -6.834 45.309 1.00 94.06 586 LYS A CA 1
ATOM 4723 C C . LYS A 1 586 ? -35.771 -5.542 46.128 1.00 94.06 586 LYS A C 1
ATOM 4725 O O . LYS A 1 586 ? -36.525 -5.432 47.092 1.00 94.06 586 LYS A O 1
ATOM 4730 N N . LEU A 1 587 ? -34.953 -4.558 45.746 1.00 92.31 587 LEU A N 1
ATOM 4731 C CA . LEU A 1 587 ? -34.906 -3.257 46.414 1.00 92.31 587 LEU A CA 1
ATOM 4732 C C . LEU A 1 587 ? -36.206 -2.468 46.189 1.00 92.31 587 LEU A C 1
ATOM 4734 O O . LEU A 1 587 ? -36.820 -2.506 45.111 1.00 92.31 587 LEU A O 1
ATOM 4738 N N . ALA A 1 588 ? -36.616 -1.702 47.203 1.00 90.00 588 ALA A N 1
ATOM 4739 C CA . ALA A 1 588 ? -37.852 -0.927 47.163 1.00 90.00 588 ALA A CA 1
ATOM 4740 C C . ALA A 1 588 ? -37.878 0.044 45.966 1.00 90.00 588 ALA A C 1
ATOM 4742 O O . ALA A 1 588 ? -36.889 0.694 45.616 1.00 90.00 588 ALA A O 1
ATOM 4743 N N . LYS A 1 589 ? -39.030 0.139 45.288 1.00 87.38 589 LYS A N 1
ATOM 4744 C CA . LYS A 1 589 ? -39.200 1.071 44.162 1.00 87.38 589 LYS A CA 1
ATOM 4745 C C . LYS A 1 589 ? -38.950 2.505 44.647 1.00 87.38 589 LYS A C 1
ATOM 4747 O O . LYS A 1 589 ? -39.472 2.896 45.683 1.00 87.38 589 LYS A O 1
ATOM 4752 N N . LYS A 1 590 ? -38.200 3.286 43.858 1.00 83.12 590 LYS A N 1
ATOM 4753 C CA . LYS A 1 590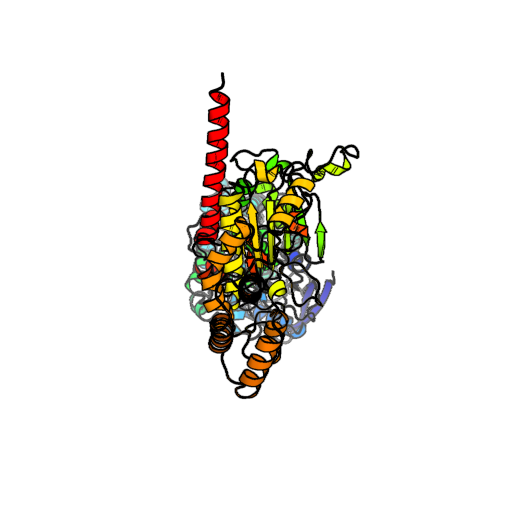 ? -37.799 4.677 44.151 1.00 83.12 590 LYS A CA 1
ATOM 4754 C C . LYS A 1 590 ? -36.906 4.858 45.395 1.00 83.12 590 LYS A C 1
ATOM 4756 O O . LYS A 1 590 ? -36.732 5.996 45.821 1.00 83.12 590 LYS A O 1
ATOM 4761 N N . SER A 1 591 ? -36.331 3.792 45.961 1.00 89.69 591 SER A N 1
ATOM 4762 C CA . SER A 1 591 ? -35.373 3.943 47.064 1.00 89.69 591 SER A CA 1
ATOM 4763 C C . SER A 1 591 ? -34.033 4.522 46.570 1.00 89.69 591 SER A C 1
ATOM 4765 O O . SER A 1 591 ? -33.653 4.268 45.417 1.00 89.69 591 SER A O 1
ATOM 4767 N N . PRO A 1 592 ? -33.304 5.289 47.406 1.00 88.31 592 PRO A N 1
ATOM 4768 C CA . PRO A 1 592 ? -31.973 5.798 47.065 1.00 88.31 592 PRO A CA 1
ATOM 4769 C C . PRO A 1 592 ? -30.995 4.687 46.663 1.00 88.31 592 PRO A C 1
ATOM 4771 O O . PRO A 1 592 ? -30.256 4.841 45.694 1.00 88.31 592 PRO A O 1
ATOM 4774 N N . GLU A 1 593 ? -31.050 3.543 47.344 1.00 90.50 593 GLU A N 1
ATOM 4775 C CA . GLU A 1 593 ? -30.209 2.371 47.087 1.00 90.50 593 GLU A CA 1
ATOM 4776 C C . GLU A 1 593 ? -30.506 1.783 45.707 1.00 90.50 593 GLU A C 1
ATOM 4778 O O . GLU A 1 593 ? -29.595 1.551 44.914 1.00 90.50 593 GLU A O 1
ATOM 4783 N N . ARG A 1 594 ? -31.792 1.617 45.359 1.00 91.75 594 ARG A N 1
ATOM 4784 C CA . ARG A 1 594 ? -32.187 1.120 44.036 1.00 91.75 594 ARG A CA 1
ATOM 4785 C C . ARG A 1 594 ? -31.754 2.067 42.918 1.00 91.75 594 ARG A C 1
ATOM 4787 O O . ARG A 1 594 ? -31.363 1.602 41.850 1.00 91.75 594 ARG A O 1
ATOM 4794 N N . ASN A 1 595 ? -31.830 3.377 43.144 1.00 90.00 595 ASN A N 1
ATOM 4795 C CA . ASN A 1 595 ? -31.384 4.372 42.169 1.00 90.00 595 ASN A CA 1
ATOM 4796 C C . ASN A 1 595 ? -29.857 4.348 42.002 1.00 90.00 595 ASN A C 1
ATOM 4798 O O . ASN A 1 595 ? -29.381 4.365 40.871 1.00 90.00 595 ASN A O 1
ATOM 4802 N N . ALA A 1 596 ? -29.100 4.230 43.098 1.00 91.19 596 ALA A N 1
ATOM 4803 C CA . ALA A 1 596 ? -27.644 4.085 43.058 1.00 91.19 596 ALA A CA 1
ATOM 4804 C C . ALA A 1 596 ? -27.214 2.807 42.318 1.00 91.19 596 ALA A C 1
ATOM 4806 O O . ALA A 1 596 ? -26.295 2.847 41.504 1.00 91.19 596 ALA A O 1
ATOM 4807 N N . MET A 1 597 ? -27.922 1.695 42.535 1.00 93.56 597 MET A N 1
ATOM 4808 C CA . MET A 1 597 ? -27.683 0.444 41.814 1.00 93.56 597 MET A CA 1
ATOM 4809 C C . MET A 1 597 ? -27.973 0.564 40.315 1.00 93.56 597 MET A C 1
ATOM 4811 O O . MET A 1 597 ? -27.176 0.109 39.502 1.00 93.56 597 MET A O 1
ATOM 4815 N N . LYS A 1 598 ? -29.079 1.215 39.928 1.00 93.25 598 LYS A N 1
ATOM 4816 C CA . LYS A 1 598 ? -29.370 1.487 38.511 1.00 93.25 598 LYS A CA 1
ATOM 4817 C C . LYS A 1 598 ? -28.295 2.358 37.866 1.00 93.25 598 LYS A C 1
ATOM 4819 O O . LYS A 1 598 ? -27.824 2.016 36.790 1.00 93.25 598 LYS A O 1
ATOM 4824 N N . ALA A 1 599 ? -27.868 3.425 38.541 1.00 93.25 599 ALA A N 1
ATOM 4825 C CA . ALA A 1 599 ? -26.797 4.286 38.049 1.00 93.25 599 ALA A CA 1
ATOM 4826 C C . ALA A 1 599 ? -25.477 3.515 37.877 1.00 93.25 599 ALA A C 1
ATOM 4828 O O . ALA A 1 599 ? -24.784 3.716 36.886 1.00 93.25 599 ALA A O 1
ATOM 4829 N N . ALA A 1 600 ? -25.156 2.594 38.792 1.00 94.19 600 ALA A N 1
ATOM 4830 C CA . ALA A 1 600 ? -23.987 1.724 38.673 1.00 94.19 600 ALA A CA 1
ATOM 4831 C C . ALA A 1 600 ? -24.083 0.757 37.480 1.00 94.19 600 ALA A C 1
ATOM 4833 O O . ALA A 1 600 ? -23.088 0.523 36.798 1.00 94.19 600 ALA A O 1
ATOM 4834 N N . MET A 1 601 ? -25.274 0.226 37.187 1.00 96.31 601 MET A N 1
ATOM 4835 C CA . MET A 1 601 ? -25.493 -0.598 35.994 1.00 96.31 601 MET A CA 1
ATOM 4836 C C . MET A 1 601 ? -25.346 0.215 34.701 1.00 96.31 601 MET A C 1
ATOM 4838 O O . MET A 1 601 ? -24.692 -0.246 33.771 1.00 96.31 601 MET A O 1
ATOM 4842 N N . GLU A 1 602 ? -25.897 1.431 34.653 1.00 96.62 602 GLU A N 1
ATOM 4843 C CA . GLU A 1 602 ? -25.720 2.358 33.525 1.00 96.62 602 GLU A CA 1
ATOM 4844 C C . GLU A 1 602 ? -24.235 2.717 33.327 1.00 96.62 602 GLU A C 1
ATOM 4846 O O . GLU A 1 602 ? -23.729 2.658 32.208 1.00 96.62 602 GLU A O 1
ATOM 4851 N N . ASP A 1 603 ? -23.511 3.014 34.415 1.00 95.88 603 ASP A N 1
ATOM 4852 C CA . ASP A 1 603 ? -22.062 3.262 34.392 1.00 95.88 603 ASP A CA 1
ATOM 4853 C C . ASP A 1 603 ? -21.282 2.041 33.895 1.00 95.88 603 ASP A C 1
ATOM 4855 O O . ASP A 1 603 ? -20.296 2.193 33.180 1.00 95.88 603 ASP A O 1
ATOM 4859 N N . THR A 1 604 ? -21.724 0.833 34.249 1.00 97.06 604 THR A N 1
ATOM 4860 C CA . THR A 1 604 ? -21.097 -0.414 33.795 1.00 97.06 604 THR A CA 1
ATOM 4861 C C . THR A 1 604 ? -21.268 -0.591 32.291 1.00 97.06 604 THR A C 1
ATOM 4863 O O . THR A 1 604 ? -20.287 -0.867 31.606 1.00 97.06 604 THR A O 1
ATOM 4866 N N . ILE A 1 605 ? -22.475 -0.367 31.758 1.00 98.19 605 ILE A N 1
ATOM 4867 C CA . ILE A 1 605 ? -22.725 -0.432 30.311 1.00 98.19 605 ILE A CA 1
ATOM 4868 C C . ILE A 1 605 ? -21.785 0.533 29.585 1.00 98.19 605 ILE A C 1
ATOM 4870 O O . ILE A 1 605 ? -21.029 0.111 28.710 1.00 98.19 605 ILE A O 1
ATOM 4874 N N . LEU A 1 606 ? -21.745 1.797 30.018 1.00 97.88 606 LEU A N 1
ATOM 4875 C CA . LEU A 1 606 ? -20.859 2.811 29.443 1.00 97.88 606 LEU A CA 1
ATOM 4876 C C . LEU A 1 606 ? -19.382 2.403 29.551 1.00 97.88 606 LEU A C 1
ATOM 4878 O O . LEU A 1 606 ? -18.665 2.448 28.560 1.00 97.88 606 LEU A O 1
ATOM 4882 N N . GLN A 1 607 ? -18.913 1.949 30.714 1.00 96.81 607 GLN A N 1
ATOM 4883 C CA . GLN A 1 607 ? -17.505 1.590 30.922 1.00 96.81 607 GLN A CA 1
ATOM 4884 C C . GLN A 1 607 ? -17.007 0.476 29.988 1.00 96.81 607 GLN A C 1
ATOM 4886 O O . GLN A 1 607 ? -15.828 0.461 29.603 1.00 96.81 607 GLN A O 1
ATOM 4891 N N . TYR A 1 608 ? -17.897 -0.452 29.645 1.00 97.12 608 TYR A N 1
ATOM 4892 C CA . TYR A 1 608 ? -17.579 -1.605 28.815 1.00 97.12 608 TYR A CA 1
ATOM 4893 C C . TYR A 1 608 ? -17.838 -1.382 27.322 1.00 97.12 608 TYR A C 1
ATOM 4895 O O . TYR A 1 608 ? -17.316 -2.146 26.525 1.00 97.12 608 TYR A O 1
ATOM 4903 N N . THR A 1 609 ? -18.592 -0.358 26.916 1.00 97.56 609 THR A N 1
ATOM 4904 C CA . THR A 1 609 ? -18.989 -0.201 25.499 1.00 97.56 609 THR A CA 1
ATOM 4905 C C . THR A 1 609 ? -18.791 1.196 24.916 1.00 97.56 609 THR A C 1
ATOM 4907 O O . THR A 1 609 ? -18.744 1.340 23.698 1.00 97.56 609 THR A O 1
ATOM 4910 N N . TYR A 1 610 ? -18.636 2.229 25.745 1.00 98.00 610 TYR A N 1
ATOM 4911 C CA . TYR A 1 610 ? -18.462 3.599 25.273 1.00 98.00 610 TYR A CA 1
ATOM 4912 C C . TYR A 1 610 ? -17.066 3.811 24.643 1.00 98.00 610 TYR A C 1
ATOM 4914 O O . TYR A 1 610 ? -16.085 3.251 25.150 1.00 98.00 610 TYR A O 1
ATOM 4922 N N . PRO A 1 611 ? -16.945 4.653 23.591 1.00 96.88 611 PRO A N 1
ATOM 4923 C CA . PRO A 1 611 ? -15.673 4.984 22.955 1.00 96.88 611 PRO A CA 1
ATOM 4924 C C . PRO A 1 611 ? -14.544 5.369 23.926 1.00 96.88 611 PRO A C 1
ATOM 4926 O O . PRO A 1 611 ? -14.683 6.262 24.766 1.00 96.88 611 PRO A O 1
ATOM 4929 N N . ARG A 1 612 ? -13.375 4.751 23.748 1.00 95.12 612 ARG A N 1
ATOM 4930 C CA . ARG A 1 612 ? -12.102 5.152 24.366 1.00 95.12 612 ARG A CA 1
ATOM 4931 C C . ARG A 1 612 ? -11.306 5.956 23.337 1.00 95.12 612 ARG A C 1
ATOM 4933 O O . ARG A 1 612 ? -10.932 5.411 22.306 1.00 95.12 612 ARG A O 1
ATOM 4940 N N . LEU A 1 613 ? -11.138 7.257 23.582 1.00 93.75 613 LEU A N 1
ATOM 4941 C CA . LEU A 1 613 ? -10.531 8.198 22.633 1.00 93.75 613 LEU A CA 1
ATOM 4942 C C . LEU A 1 613 ? -9.081 8.496 23.010 1.00 93.75 613 LEU A C 1
ATOM 4944 O O . LEU A 1 613 ? -8.823 8.867 24.161 1.00 93.75 613 LEU A O 1
ATOM 4948 N N . ASP A 1 614 ? -8.175 8.497 22.031 1.00 90.88 614 ASP A N 1
ATOM 4949 C CA . ASP A 1 614 ? -6.913 9.224 22.182 1.00 90.88 614 ASP A CA 1
ATOM 4950 C C . ASP A 1 614 ? -7.178 10.729 22.020 1.00 90.88 614 ASP A C 1
ATOM 4952 O O . ASP A 1 614 ? -7.165 11.320 20.932 1.00 90.88 614 ASP A O 1
ATOM 4956 N N . ALA A 1 615 ? -7.479 11.370 23.148 1.00 88.38 615 ALA A N 1
ATOM 4957 C CA . ALA A 1 615 ? -7.866 12.770 23.168 1.00 88.38 615 ALA A CA 1
ATOM 4958 C C . ALA A 1 615 ? -6.727 13.713 22.726 1.00 88.38 615 ALA A C 1
ATOM 4960 O O . ALA A 1 615 ? -7.013 14.830 22.289 1.00 88.38 615 ALA A O 1
ATOM 4961 N N . GLU A 1 616 ? -5.452 13.313 22.808 1.00 89.69 616 GLU A N 1
ATOM 4962 C CA . GLU A 1 616 ? -4.328 14.180 22.417 1.00 89.69 616 GLU A CA 1
ATOM 4963 C C . GLU A 1 616 ? -4.278 14.411 20.901 1.00 89.69 616 GLU A C 1
ATOM 4965 O O . GLU A 1 616 ? -4.003 15.529 20.453 1.00 89.69 616 GLU A O 1
ATOM 4970 N N . VAL A 1 617 ? -4.657 13.399 20.114 1.00 92.25 617 VAL A N 1
ATOM 4971 C CA . VAL A 1 617 ? -4.778 13.475 18.646 1.00 92.25 617 VAL A CA 1
ATOM 4972 C C . VAL A 1 617 ? -5.847 14.499 18.219 1.00 92.25 617 VAL A C 1
ATOM 4974 O O . VAL A 1 617 ? -5.726 15.178 17.189 1.00 92.25 617 VAL A O 1
ATOM 4977 N N . THR A 1 618 ? -6.878 14.668 19.053 1.00 96.25 618 THR A N 1
ATOM 4978 C CA . THR A 1 618 ? -8.011 15.575 18.804 1.00 96.25 618 THR A CA 1
ATOM 4979 C C . THR A 1 618 ? -7.701 17.021 19.214 1.00 96.25 618 THR A C 1
ATOM 4981 O O . THR A 1 618 ? -8.038 17.961 18.491 1.00 96.25 618 THR A O 1
ATOM 4984 N N . LYS A 1 619 ? -7.044 17.220 20.369 1.00 94.75 619 LYS A N 1
ATOM 4985 C CA . LYS A 1 619 ? -6.874 18.532 21.033 1.00 94.75 619 LYS A CA 1
ATOM 4986 C C . LYS A 1 619 ? -6.061 19.552 20.239 1.00 94.75 619 LYS A C 1
ATOM 4988 O O . LYS A 1 619 ? -6.313 20.748 20.365 1.00 94.75 619 LYS A O 1
ATOM 4993 N N . HIS A 1 620 ? -5.080 19.103 19.462 1.00 91.94 620 HIS A N 1
ATOM 4994 C CA . HIS A 1 620 ? -4.080 19.987 18.869 1.00 91.94 620 HIS A CA 1
ATOM 4995 C C . HIS A 1 620 ? -4.229 20.114 17.352 1.00 91.94 620 HIS A C 1
ATOM 4997 O O . HIS A 1 620 ? -4.279 19.123 16.617 1.00 91.94 620 HIS A O 1
ATOM 5003 N N . ARG A 1 621 ? -4.274 21.351 16.838 1.00 92.44 621 ARG A N 1
ATOM 5004 C CA . ARG A 1 621 ? -4.404 21.593 15.391 1.00 92.44 621 ARG A CA 1
ATOM 5005 C C . ARG A 1 621 ? -3.129 21.269 14.615 1.00 92.44 621 ARG A C 1
ATOM 5007 O O . ARG A 1 621 ? -3.217 21.006 13.429 1.00 92.44 621 ARG A O 1
ATOM 5014 N N . ASN A 1 622 ? -1.961 21.256 15.250 1.00 92.06 622 ASN A N 1
ATOM 5015 C CA . ASN A 1 622 ? -0.692 20.885 14.609 1.00 92.06 622 ASN A CA 1
ATOM 5016 C C . ASN A 1 622 ? -0.391 19.376 14.627 1.00 92.06 622 ASN A C 1
ATOM 5018 O O . ASN A 1 622 ? 0.693 18.978 14.195 1.00 92.06 622 ASN A O 1
ATOM 5022 N N . HIS A 1 623 ? -1.314 18.559 15.144 1.00 93.62 623 HIS A N 1
ATOM 5023 C CA . HIS A 1 623 ? -1.168 17.111 15.175 1.00 93.62 623 HIS A CA 1
ATOM 5024 C C . HIS A 1 623 ? -1.198 16.527 13.754 1.00 93.62 623 HIS A C 1
ATOM 5026 O O . HIS A 1 623 ? -1.967 16.979 12.902 1.00 93.62 623 HIS A O 1
ATOM 5032 N N . LEU A 1 624 ? -0.348 15.530 13.516 1.00 96.62 624 LEU A N 1
ATOM 5033 C CA . LEU A 1 624 ? -0.213 14.807 12.254 1.00 96.62 624 LEU A CA 1
ATOM 5034 C C . LEU A 1 624 ? -0.875 13.440 12.404 1.00 96.62 624 LEU A C 1
ATOM 5036 O O . LEU A 1 624 ? -0.603 12.745 13.375 1.00 96.62 624 LEU A O 1
ATOM 5040 N N . LEU A 1 625 ? -1.728 13.054 11.456 1.00 97.38 625 LEU A N 1
ATOM 5041 C CA . LEU A 1 625 ? -2.397 11.753 11.488 1.00 97.38 625 LEU A CA 1
ATOM 5042 C C . LEU A 1 625 ? -2.211 11.023 10.158 1.00 97.38 625 LEU A C 1
ATOM 5044 O O . LEU A 1 625 ? -2.173 11.643 9.094 1.00 97.38 625 LEU A O 1
ATOM 5048 N N . LYS A 1 626 ? -2.057 9.697 10.222 1.00 97.38 626 LYS A N 1
ATOM 5049 C CA . LYS A 1 626 ? -1.760 8.847 9.061 1.00 97.38 626 LYS A CA 1
ATOM 5050 C C . LYS A 1 626 ? -2.778 9.061 7.940 1.00 97.38 626 LYS A C 1
ATOM 5052 O O . LYS A 1 626 ? -3.983 8.994 8.180 1.00 97.38 626 LYS A O 1
ATOM 5057 N N . ALA A 1 627 ? -2.283 9.264 6.721 1.00 97.94 627 ALA A N 1
ATOM 5058 C CA . ALA A 1 627 ? -3.136 9.491 5.566 1.00 97.94 627 ALA A CA 1
ATOM 5059 C C . ALA A 1 627 ? -4.009 8.263 5.239 1.00 97.94 627 ALA A C 1
ATOM 5061 O O . ALA A 1 627 ? -3.526 7.124 5.325 1.00 97.94 627 ALA A O 1
ATOM 5062 N N . PRO A 1 628 ? -5.258 8.468 4.779 1.00 98.31 628 PRO A N 1
ATOM 5063 C CA . PRO A 1 628 ? -6.040 7.410 4.155 1.00 98.31 628 PRO A CA 1
ATOM 5064 C C . PRO A 1 628 ? -5.272 6.762 2.995 1.00 98.31 628 PRO A C 1
ATOM 5066 O O . PRO A 1 628 ? -4.441 7.396 2.337 1.00 98.31 628 PRO A O 1
ATOM 5069 N N . PHE A 1 629 ? -5.547 5.481 2.764 1.00 98.19 629 PHE A N 1
ATOM 5070 C CA . PHE A 1 629 ? -4.909 4.617 1.768 1.00 98.19 629 PHE A CA 1
ATOM 5071 C C . PHE A 1 629 ? -3.405 4.352 1.955 1.00 98.19 629 PHE A C 1
ATOM 5073 O O . PHE A 1 629 ? -2.810 3.675 1.121 1.00 98.19 629 PHE A O 1
ATOM 5080 N N . CYS A 1 630 ? -2.765 4.815 3.037 1.00 96.50 630 CYS A N 1
ATOM 5081 C CA . CYS A 1 630 ? -1.416 4.342 3.370 1.00 96.50 630 CYS A CA 1
ATOM 5082 C C . CYS A 1 630 ? -1.408 2.821 3.589 1.00 96.50 630 CYS A C 1
ATOM 5084 O O . CYS A 1 630 ? -2.377 2.253 4.096 1.00 96.50 630 CYS A O 1
ATOM 5086 N N . VAL A 1 631 ? -0.292 2.167 3.277 1.00 95.50 631 VAL A N 1
ATOM 5087 C CA . VAL A 1 631 ? -0.070 0.762 3.641 1.00 95.50 631 VAL A CA 1
ATOM 5088 C C . VAL A 1 631 ? 0.450 0.709 5.072 1.00 95.50 631 VAL A C 1
ATOM 5090 O O . VAL A 1 631 ? 1.320 1.486 5.466 1.00 95.50 631 VAL A O 1
ATOM 5093 N N . HIS A 1 632 ? -0.084 -0.194 5.887 1.00 93.75 632 HIS A N 1
ATOM 5094 C CA . HIS A 1 632 ? 0.465 -0.432 7.212 1.00 93.75 632 HIS A CA 1
ATOM 5095 C C . HIS A 1 632 ? 1.656 -1.406 7.119 1.00 93.75 632 HIS A C 1
ATOM 5097 O O . HIS A 1 632 ? 1.453 -2.570 6.773 1.00 93.75 632 HIS A O 1
ATOM 5103 N N . PRO A 1 633 ? 2.882 -1.004 7.509 1.00 86.94 633 PRO A N 1
ATOM 5104 C CA . PRO A 1 633 ? 4.106 -1.744 7.179 1.00 86.94 633 PRO A CA 1
ATOM 5105 C C . PRO A 1 633 ? 4.142 -3.165 7.755 1.00 86.94 633 PRO A C 1
ATOM 5107 O O . PRO A 1 633 ? 4.635 -4.076 7.110 1.00 86.94 633 PRO A O 1
ATOM 5110 N N . LYS A 1 634 ? 3.564 -3.393 8.945 1.00 86.75 634 LYS A N 1
ATOM 5111 C CA . LYS A 1 634 ? 3.559 -4.735 9.568 1.00 86.75 634 LYS A CA 1
ATOM 5112 C C . LYS A 1 634 ? 2.493 -5.690 9.032 1.00 86.75 634 LYS A C 1
ATOM 5114 O O . LYS A 1 634 ? 2.604 -6.887 9.246 1.00 86.75 634 LYS A O 1
ATOM 5119 N N . THR A 1 635 ? 1.407 -5.172 8.465 1.00 90.88 635 THR A N 1
ATOM 5120 C CA . THR A 1 635 ? 0.251 -5.998 8.060 1.00 90.88 635 THR A CA 1
ATOM 5121 C C . THR A 1 635 ? 0.091 -6.041 6.548 1.00 90.88 635 THR A C 1
ATOM 5123 O O . THR A 1 635 ? -0.681 -6.851 6.047 1.00 90.88 635 THR A O 1
ATOM 5126 N N . GLY A 1 636 ? 0.742 -5.128 5.822 1.00 93.19 636 GLY A N 1
ATOM 5127 C CA . GLY A 1 636 ? 0.532 -4.905 4.399 1.00 93.19 636 GLY A CA 1
ATOM 5128 C C . GLY A 1 636 ? -0.854 -4.372 4.044 1.00 93.19 636 GLY A C 1
ATOM 5129 O O . GLY A 1 636 ? -1.117 -4.151 2.868 1.00 93.19 636 GLY A O 1
ATOM 5130 N N . ARG A 1 637 ? -1.760 -4.175 5.010 1.00 95.94 637 ARG A N 1
ATOM 5131 C CA . ARG A 1 637 ? -3.141 -3.750 4.743 1.00 95.94 637 ARG A CA 1
ATOM 5132 C C . ARG A 1 637 ? -3.203 -2.273 4.404 1.00 95.94 637 ARG A C 1
ATOM 5134 O O . ARG A 1 637 ? -2.509 -1.456 5.013 1.00 95.94 637 ARG A O 1
ATOM 5141 N N . VAL A 1 638 ? -4.085 -1.939 3.473 1.00 97.56 638 VAL A N 1
ATOM 5142 C CA . VAL A 1 638 ? -4.360 -0.554 3.092 1.00 97.56 638 VAL A CA 1
ATOM 5143 C C . VAL A 1 638 ? -5.302 0.098 4.113 1.00 97.56 638 VAL A C 1
ATOM 5145 O O . VAL A 1 638 ? -6.260 -0.517 4.581 1.00 97.56 638 VAL A O 1
ATOM 5148 N N . CYS A 1 639 ? -5.038 1.354 4.478 1.00 98.19 639 CYS A N 1
ATOM 5149 C CA . CYS A 1 639 ? -5.873 2.145 5.387 1.00 98.19 639 CYS A CA 1
ATOM 5150 C C . CYS A 1 639 ? -7.139 2.638 4.665 1.00 98.19 639 CYS A C 1
ATOM 5152 O O . CYS A 1 639 ? -7.197 3.778 4.205 1.00 98.19 639 CYS A O 1
ATOM 5154 N N . VAL A 1 640 ? -8.117 1.754 4.480 1.00 98.50 640 VAL A N 1
ATOM 5155 C CA . VAL A 1 640 ? -9.307 2.005 3.652 1.00 98.50 640 VAL A CA 1
ATOM 5156 C C . VAL A 1 640 ? -10.433 2.738 4.403 1.00 98.50 640 VAL A C 1
ATOM 5158 O O . VAL A 1 640 ? -10.576 2.543 5.613 1.00 98.50 640 VAL A O 1
ATOM 5161 N N . PRO A 1 641 ? -11.259 3.550 3.713 1.00 98.62 641 PRO A N 1
ATOM 5162 C CA . PRO A 1 641 ? -12.512 4.062 4.260 1.00 98.62 641 PRO A CA 1
ATOM 5163 C C . PRO A 1 641 ? -13.458 2.956 4.747 1.00 98.62 641 PRO A C 1
ATOM 5165 O O . PRO A 1 641 ? -13.487 1.860 4.185 1.00 98.62 641 PRO A O 1
ATOM 5168 N N . VAL A 1 642 ? -14.246 3.265 5.774 1.00 98.38 642 VAL A N 1
ATOM 5169 C CA . VAL A 1 642 ? -15.246 2.375 6.379 1.00 98.38 642 VAL A CA 1
ATOM 5170 C C . VAL A 1 642 ? -16.608 3.062 6.344 1.00 98.38 642 VAL A C 1
ATOM 5172 O O . VAL A 1 642 ? -16.703 4.261 6.595 1.00 98.38 642 VAL A O 1
ATOM 5175 N N . ASP A 1 643 ? -17.651 2.306 6.009 1.00 97.56 643 ASP A N 1
ATOM 5176 C CA . ASP A 1 643 ? -19.032 2.789 6.033 1.00 97.56 643 ASP A CA 1
ATOM 5177 C C . ASP A 1 643 ? -19.544 2.764 7.480 1.00 97.56 643 ASP A C 1
ATOM 5179 O O . ASP A 1 643 ? -19.576 1.670 8.054 1.00 97.56 643 ASP A O 1
ATOM 5183 N N . PRO A 1 644 ? -19.913 3.903 8.094 1.00 97.06 644 PRO A N 1
ATOM 5184 C CA . PRO A 1 644 ? -20.455 3.894 9.450 1.00 97.06 644 PRO A CA 1
ATOM 5185 C C . PRO A 1 644 ? -21.771 3.109 9.548 1.00 97.06 644 PRO A C 1
ATOM 5187 O O . PRO A 1 644 ? -21.975 2.426 10.545 1.00 97.06 644 PRO A O 1
ATOM 5190 N N . ASP A 1 645 ? -22.605 3.101 8.500 1.00 96.19 645 ASP A N 1
ATOM 5191 C CA . ASP A 1 645 ? -23.903 2.403 8.506 1.00 96.19 645 ASP A CA 1
ATOM 5192 C C . ASP A 1 645 ? -23.766 0.871 8.422 1.00 96.19 645 ASP A C 1
ATOM 5194 O O . ASP A 1 645 ? -24.735 0.137 8.611 1.00 96.19 645 ASP A O 1
ATOM 5198 N N . ARG A 1 646 ? -22.569 0.373 8.082 1.00 95.94 646 ARG A N 1
ATOM 5199 C CA . ARG A 1 646 ? -22.261 -1.061 7.921 1.00 95.94 646 ARG A CA 1
ATOM 5200 C C . ARG A 1 646 ? -20.972 -1.445 8.644 1.00 95.94 646 ARG A C 1
ATOM 5202 O O . ARG A 1 646 ? -20.257 -2.367 8.232 1.00 95.94 646 ARG A O 1
ATOM 5209 N N . VAL A 1 647 ? -20.626 -0.719 9.703 1.00 96.94 647 VAL A N 1
ATOM 5210 C CA . VAL A 1 647 ? -19.360 -0.893 10.425 1.00 96.94 647 VAL A 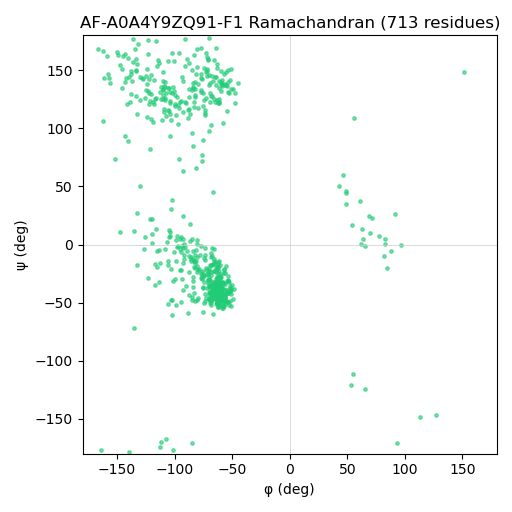CA 1
ATOM 5211 C C . VAL A 1 647 ? -19.255 -2.276 11.082 1.00 96.94 647 VAL A C 1
ATOM 5213 O O . VAL A 1 647 ? -18.164 -2.846 11.167 1.00 96.94 647 VAL A O 1
ATOM 5216 N N . GLU A 1 648 ? -20.384 -2.872 11.461 1.00 94.50 648 GLU A N 1
ATOM 5217 C CA . GLU A 1 648 ? -20.503 -4.226 12.003 1.00 94.50 648 GLU A CA 1
ATOM 5218 C C . GLU A 1 648 ? -20.237 -5.296 10.956 1.00 94.50 648 GLU A C 1
ATOM 5220 O O . GLU A 1 648 ? -19.911 -6.422 11.320 1.00 94.50 648 GLU A O 1
ATOM 5225 N N . GLU A 1 649 ? -20.332 -4.981 9.662 1.00 95.75 649 GLU A N 1
ATOM 5226 C CA . GLU A 1 649 ? -19.997 -5.889 8.563 1.00 95.75 649 GLU A CA 1
ATOM 5227 C C . GLU A 1 649 ? -18.507 -5.817 8.200 1.00 95.75 649 GLU A C 1
ATOM 5229 O O . GLU A 1 649 ? -17.930 -6.816 7.759 1.00 95.75 649 GLU A O 1
ATOM 5234 N N . PHE A 1 650 ? -17.830 -4.707 8.512 1.00 96.50 650 PHE A N 1
ATOM 5235 C CA . PHE A 1 650 ? -16.406 -4.516 8.230 1.00 96.50 650 PHE A CA 1
ATOM 5236 C C . PHE A 1 650 ? -15.515 -5.535 8.958 1.00 96.50 650 PHE A C 1
ATOM 5238 O O . PHE A 1 650 ? -15.540 -5.656 10.183 1.00 96.50 650 PHE A O 1
ATOM 5245 N N . ASP A 1 651 ? -14.725 -6.295 8.202 1.00 95.25 651 ASP A N 1
ATOM 5246 C CA . ASP A 1 651 ? -13.802 -7.296 8.735 1.00 95.25 651 ASP A CA 1
ATOM 5247 C C . ASP A 1 651 ? -12.348 -6.839 8.516 1.00 95.25 651 ASP A C 1
ATOM 5249 O O . ASP A 1 651 ? -11.858 -6.896 7.381 1.00 95.25 651 ASP A O 1
ATOM 5253 N N . PRO A 1 652 ? -11.625 -6.416 9.575 1.00 93.62 652 PRO A N 1
ATOM 5254 C CA . PRO A 1 652 ? -10.253 -5.928 9.445 1.00 93.62 652 PRO A CA 1
ATOM 5255 C C . PRO A 1 652 ? -9.286 -6.997 8.913 1.00 93.62 652 PRO A C 1
ATOM 5257 O O . PRO A 1 652 ? -8.213 -6.655 8.416 1.00 93.62 652 PRO A O 1
ATOM 5260 N N . GLN A 1 653 ? -9.635 -8.288 8.994 1.00 91.19 653 GLN A N 1
ATOM 5261 C CA . GLN A 1 653 ? -8.796 -9.374 8.487 1.00 91.19 653 GLN A CA 1
ATOM 5262 C C . GLN A 1 653 ? -8.919 -9.557 6.969 1.00 91.19 653 GLN A C 1
ATOM 5264 O O . GLN A 1 653 ? -7.984 -10.079 6.364 1.00 91.19 653 GLN A O 1
ATOM 5269 N N . LYS A 1 654 ? -10.019 -9.091 6.361 1.00 93.81 654 LYS A N 1
ATOM 5270 C CA . LYS A 1 654 ? -10.309 -9.203 4.918 1.00 93.81 654 LYS A CA 1
ATOM 5271 C C . LYS A 1 654 ? -9.956 -7.955 4.111 1.00 93.81 654 LYS A C 1
ATOM 5273 O O . LYS A 1 654 ? -10.140 -7.946 2.898 1.00 93.81 654 LYS A O 1
ATOM 5278 N N . VAL A 1 655 ? -9.471 -6.903 4.768 1.00 96.00 655 VAL A N 1
ATOM 5279 C CA . VAL A 1 655 ? -9.009 -5.689 4.087 1.00 96.00 655 VAL A CA 1
ATOM 5280 C C . VAL A 1 655 ? -7.864 -6.047 3.129 1.00 96.00 655 VAL A C 1
ATOM 5282 O O . VAL A 1 655 ? -6.922 -6.716 3.571 1.00 96.00 655 VAL A O 1
ATOM 5285 N N . PRO A 1 656 ? -7.903 -5.587 1.861 1.00 95.94 656 PRO A N 1
ATOM 5286 C CA . PRO A 1 656 ? -6.871 -5.903 0.882 1.00 95.94 656 PRO A CA 1
ATOM 5287 C C . PRO A 1 656 ? -5.472 -5.520 1.360 1.00 95.94 656 PRO A C 1
ATOM 5289 O O . PRO A 1 656 ? -5.246 -4.434 1.915 1.00 95.94 656 PRO A O 1
ATOM 5292 N N . THR A 1 657 ? -4.517 -6.413 1.116 1.00 95.31 657 THR A N 1
ATOM 5293 C CA . THR A 1 657 ? -3.097 -6.125 1.315 1.00 95.31 657 THR A CA 1
ATOM 5294 C C . THR A 1 657 ? -2.476 -5.580 0.038 1.00 95.31 657 THR A C 1
ATOM 5296 O O . THR A 1 657 ? -2.922 -5.889 -1.066 1.00 95.31 657 THR A O 1
ATOM 5299 N N . VAL A 1 658 ? -1.409 -4.796 0.170 1.00 93.25 658 VAL A N 1
ATOM 5300 C CA . VAL A 1 658 ? -0.653 -4.271 -0.969 1.00 93.25 658 VAL A CA 1
ATOM 5301 C C . VAL A 1 658 ? -0.187 -5.393 -1.902 1.00 93.25 658 VAL A C 1
ATOM 5303 O O . VAL A 1 658 ? -0.359 -5.300 -3.114 1.00 93.25 658 VAL A O 1
ATOM 5306 N N . THR A 1 659 ? 0.290 -6.503 -1.339 1.00 87.81 659 THR A N 1
ATOM 5307 C CA . THR A 1 659 ? 0.721 -7.679 -2.096 1.00 87.81 659 THR A CA 1
ATOM 5308 C C . THR A 1 659 ? -0.438 -8.314 -2.863 1.00 87.81 659 THR A C 1
ATOM 5310 O O . THR A 1 659 ? -0.286 -8.642 -4.036 1.00 87.81 659 THR A O 1
ATOM 5313 N N . GLN A 1 660 ? -1.617 -8.451 -2.245 1.00 89.81 660 GLN A N 1
ATOM 5314 C CA . GLN A 1 660 ? -2.812 -8.951 -2.933 1.00 89.81 660 GLN A CA 1
ATOM 5315 C C . GLN A 1 660 ? -3.215 -8.037 -4.098 1.00 89.81 660 GLN A C 1
ATOM 5317 O O . GLN A 1 660 ? -3.498 -8.525 -5.187 1.00 89.81 660 GLN A O 1
ATOM 5322 N N . LEU A 1 661 ? -3.219 -6.721 -3.890 1.00 91.00 661 LEU A N 1
ATOM 5323 C CA . LEU A 1 661 ? -3.634 -5.767 -4.919 1.00 91.00 661 LEU A CA 1
ATOM 5324 C C . LEU A 1 661 ? -2.693 -5.779 -6.131 1.00 91.00 661 LEU A C 1
ATOM 5326 O O . LEU A 1 661 ? -3.155 -5.750 -7.270 1.00 91.00 661 LEU A O 1
ATOM 5330 N N . LEU A 1 662 ? -1.380 -5.872 -5.904 1.00 85.38 662 LEU A N 1
ATOM 5331 C CA . LEU A 1 662 ? -0.404 -5.999 -6.990 1.00 85.38 662 LEU A CA 1
ATOM 5332 C C . LEU A 1 662 ? -0.581 -7.319 -7.760 1.00 85.38 662 LEU A C 1
ATOM 5334 O O . LEU A 1 662 ? -0.496 -7.325 -8.986 1.00 85.38 662 LEU A O 1
ATOM 5338 N N . ARG A 1 663 ? -0.923 -8.418 -7.072 1.00 80.19 663 ARG A N 1
ATOM 5339 C CA . ARG A 1 663 ? -1.271 -9.698 -7.718 1.00 80.19 663 ARG A CA 1
ATOM 5340 C C . ARG A 1 663 ? -2.510 -9.591 -8.598 1.00 80.19 663 ARG A C 1
ATOM 5342 O O . ARG A 1 663 ? -2.530 -10.135 -9.698 1.00 80.19 663 ARG A O 1
ATOM 5349 N N . GLU A 1 664 ? -3.547 -8.909 -8.122 1.00 85.12 664 GLU A N 1
ATOM 5350 C CA . GLU A 1 664 ? -4.778 -8.715 -8.889 1.00 85.12 664 GLU A CA 1
ATOM 5351 C C . GLU A 1 664 ? -4.527 -7.920 -10.180 1.00 85.12 664 GLU A C 1
ATOM 5353 O O . GLU A 1 664 ? -5.107 -8.250 -11.216 1.00 85.12 664 GLU A O 1
ATOM 5358 N N . LEU A 1 665 ? -3.634 -6.922 -10.140 1.00 78.94 665 LEU A N 1
ATOM 5359 C CA . LEU A 1 665 ? -3.200 -6.178 -11.327 1.00 78.94 665 LEU A CA 1
ATOM 5360 C C . LEU A 1 665 ? -2.460 -7.064 -12.330 1.00 78.94 665 LEU A C 1
ATOM 5362 O O . LEU A 1 665 ? -2.756 -7.023 -13.524 1.00 78.94 665 LEU A O 1
ATOM 5366 N N . ASP A 1 666 ? -1.519 -7.870 -11.844 1.00 68.19 666 ASP A N 1
ATOM 5367 C CA . ASP A 1 666 ? -0.721 -8.770 -12.673 1.00 68.19 666 ASP A CA 1
ATOM 5368 C C . ASP A 1 666 ? -1.574 -9.853 -13.344 1.00 68.19 666 ASP A C 1
ATOM 5370 O O . ASP A 1 666 ? -1.373 -10.163 -14.516 1.00 68.19 666 ASP A O 1
ATOM 5374 N N . ALA A 1 667 ? -2.566 -10.394 -12.633 1.00 67.44 667 ALA A N 1
ATOM 5375 C CA . ALA A 1 667 ? -3.476 -11.409 -13.161 1.00 67.44 667 ALA A CA 1
ATOM 5376 C C . ALA A 1 667 ? -4.442 -10.874 -14.237 1.00 67.44 667 ALA A C 1
ATOM 5378 O O . ALA A 1 667 ? -5.055 -11.660 -14.958 1.00 67.44 667 ALA A O 1
ATOM 5379 N N . ARG A 1 668 ? -4.620 -9.550 -14.330 1.00 62.19 668 ARG A N 1
ATOM 5380 C CA . ARG A 1 668 ? -5.613 -8.889 -15.200 1.00 62.19 668 ARG A CA 1
ATOM 5381 C C . ARG A 1 668 ? -4.985 -8.011 -16.286 1.00 62.19 668 ARG A C 1
ATOM 5383 O O . ARG A 1 668 ? -5.691 -7.220 -16.916 1.00 62.19 668 ARG A O 1
ATOM 5390 N N . ALA A 1 669 ? -3.681 -8.136 -16.528 1.00 52.22 669 ALA A N 1
ATOM 5391 C CA . ALA A 1 669 ? -3.015 -7.462 -17.636 1.00 52.22 669 ALA A CA 1
ATOM 5392 C C . ALA A 1 669 ? -3.493 -8.053 -18.983 1.00 52.22 669 ALA A C 1
ATOM 5394 O O . ALA A 1 669 ? -3.103 -9.149 -19.369 1.00 52.22 669 ALA A O 1
ATOM 5395 N N . SER A 1 670 ? -4.377 -7.332 -19.681 1.00 38.09 670 SER A N 1
ATOM 5396 C CA . SER A 1 670 ? -4.744 -7.566 -21.088 1.00 38.09 670 SER A CA 1
ATOM 5397 C C . SER A 1 670 ? -4.106 -6.501 -21.995 1.00 38.09 670 SER A C 1
ATOM 5399 O O . SER A 1 670 ? -3.796 -5.415 -21.498 1.00 38.09 670 SER A O 1
ATOM 5401 N N . PRO A 1 671 ? -3.941 -6.765 -23.309 1.00 36.47 671 PRO A N 1
ATOM 5402 C CA . PRO A 1 671 ? -3.044 -6.018 -24.205 1.00 36.47 671 PRO A CA 1
ATOM 5403 C C . PRO A 1 671 ? -3.417 -4.553 -24.502 1.00 36.47 671 PRO A C 1
ATOM 5405 O O . PRO A 1 671 ? -2.677 -3.886 -25.216 1.00 36.47 671 PRO A O 1
ATOM 5408 N N . GLU A 1 672 ? -4.540 -4.032 -23.996 1.00 34.38 672 GLU A N 1
ATOM 5409 C CA . GLU A 1 672 ? -5.119 -2.772 -24.495 1.00 34.38 672 GLU A CA 1
ATOM 5410 C C . GLU A 1 672 ? -5.262 -1.626 -23.475 1.00 34.38 672 GLU A C 1
ATOM 5412 O O . GLU A 1 672 ? -5.746 -0.558 -23.844 1.00 34.38 672 GLU A O 1
ATOM 5417 N N . SER A 1 673 ? -4.863 -1.753 -22.202 1.00 33.81 673 SER A N 1
ATOM 5418 C CA . SER A 1 673 ? -5.158 -0.664 -21.249 1.00 33.81 673 SER A CA 1
ATOM 5419 C C . SER A 1 673 ? -4.086 0.427 -21.183 1.00 33.81 673 SER A C 1
ATOM 5421 O O . SER A 1 673 ? -2.971 0.203 -20.713 1.00 33.81 673 SER A O 1
ATOM 5423 N N . THR A 1 674 ? -4.498 1.628 -21.581 1.00 34.84 674 THR A N 1
ATOM 5424 C CA . THR A 1 674 ? -3.823 2.920 -21.434 1.00 34.84 674 THR A CA 1
ATOM 5425 C C . THR A 1 674 ? -3.362 3.233 -20.004 1.00 34.84 674 THR A C 1
ATOM 5427 O O . THR A 1 674 ? -3.976 2.844 -19.014 1.00 34.84 674 THR A O 1
ATOM 5430 N N . THR A 1 675 ? -2.285 4.013 -19.937 1.00 42.00 675 THR A N 1
ATOM 5431 C CA . THR A 1 675 ? -1.442 4.431 -18.803 1.00 42.00 675 THR A CA 1
ATOM 5432 C C . THR A 1 675 ? -2.093 5.354 -17.752 1.00 42.00 675 THR A C 1
ATOM 5434 O O . THR A 1 675 ? -1.473 6.330 -17.328 1.00 42.00 675 THR A O 1
ATOM 5437 N N . GLU A 1 676 ? -3.320 5.093 -17.297 1.00 50.03 676 GLU A N 1
ATOM 5438 C CA . GLU A 1 676 ? -3.961 5.921 -16.258 1.00 50.03 676 GLU A CA 1
ATOM 5439 C C . GLU A 1 676 ? -4.156 5.177 -14.928 1.00 50.03 676 GLU A C 1
ATOM 5441 O O . GLU A 1 676 ? -4.714 4.088 -14.898 1.00 50.03 676 GLU A O 1
ATOM 5446 N N . GLU A 1 677 ? -3.761 5.802 -13.807 1.00 51.59 677 GLU A N 1
ATOM 5447 C CA . GLU A 1 677 ? -3.930 5.274 -12.432 1.00 51.59 677 GLU A CA 1
ATOM 5448 C C . GLU A 1 677 ? -5.358 4.798 -12.130 1.00 51.59 677 GLU A C 1
ATOM 5450 O O . GLU A 1 677 ? -5.553 3.823 -11.408 1.00 51.59 677 GLU A O 1
ATOM 5455 N N . HIS A 1 678 ? -6.363 5.482 -12.690 1.00 54.78 678 HIS A N 1
ATOM 5456 C CA . HIS A 1 678 ? -7.766 5.101 -12.528 1.00 54.78 678 HIS A CA 1
ATOM 5457 C C . HIS A 1 678 ? -8.049 3.716 -13.127 1.00 54.78 678 HIS A C 1
ATOM 5459 O O . HIS A 1 678 ? -8.728 2.916 -12.492 1.00 54.78 678 HIS A O 1
ATOM 5465 N N . ALA A 1 679 ? -7.458 3.390 -14.281 1.00 62.00 679 ALA A N 1
ATOM 5466 C CA . ALA A 1 679 ? -7.681 2.117 -14.961 1.00 62.00 679 ALA A CA 1
ATOM 5467 C C . ALA A 1 679 ? -7.088 0.913 -14.206 1.00 62.00 679 ALA A C 1
ATOM 5469 O O . ALA A 1 679 ? -7.582 -0.204 -14.359 1.00 62.00 679 ALA A O 1
ATOM 5470 N N . ASP A 1 680 ? -6.046 1.123 -13.397 1.00 78.62 680 ASP A N 1
ATOM 5471 C CA . ASP A 1 680 ? -5.435 0.069 -12.583 1.00 78.62 680 ASP A CA 1
ATOM 5472 C C . ASP A 1 680 ? -6.240 -0.175 -11.299 1.00 78.62 680 ASP A C 1
ATOM 5474 O O . ASP A 1 680 ? -6.594 -1.319 -11.009 1.00 78.62 680 ASP A O 1
ATOM 5478 N N . VAL A 1 681 ? -6.617 0.880 -10.564 1.00 86.12 681 VAL A N 1
ATOM 5479 C CA . VAL A 1 681 ? -7.453 0.745 -9.354 1.00 86.12 681 VAL A CA 1
ATOM 5480 C C . VAL A 1 681 ? -8.758 0.010 -9.661 1.00 86.12 681 VAL A C 1
ATOM 5482 O O . VAL A 1 681 ? -9.128 -0.891 -8.904 1.00 86.12 681 VAL A O 1
ATOM 5485 N N . ASP A 1 682 ? -9.403 0.327 -10.789 1.00 85.62 682 ASP A N 1
ATOM 5486 C CA . ASP A 1 682 ? -10.658 -0.281 -11.259 1.00 85.62 682 ASP A CA 1
ATOM 5487 C C . ASP A 1 682 ? -10.593 -1.810 -11.396 1.00 85.62 682 ASP A C 1
ATOM 5489 O O . ASP A 1 682 ? -11.614 -2.496 -11.305 1.00 85.62 682 ASP A O 1
ATOM 5493 N N . LYS A 1 683 ? -9.390 -2.366 -11.574 1.00 86.75 683 LYS A N 1
ATOM 5494 C CA . LYS A 1 683 ? -9.157 -3.805 -11.735 1.00 86.75 683 LYS A CA 1
ATOM 5495 C C . LYS A 1 683 ? -8.852 -4.516 -10.421 1.00 86.75 683 LYS A C 1
ATOM 5497 O O . LYS A 1 683 ? -8.589 -5.717 -10.458 1.00 86.75 683 LYS A O 1
ATOM 5502 N N . THR A 1 684 ? -8.911 -3.834 -9.281 1.00 93.75 684 THR A N 1
ATOM 5503 C CA . THR A 1 684 ? -8.535 -4.403 -7.980 1.00 93.75 684 THR A CA 1
ATOM 5504 C C . THR A 1 684 ? -9.653 -4.324 -6.950 1.00 93.75 684 THR A C 1
ATOM 5506 O O . THR A 1 684 ? -10.598 -3.542 -7.061 1.00 93.75 684 THR A O 1
ATOM 5509 N N . SER A 1 685 ? -9.510 -5.101 -5.882 1.00 95.75 685 SER A N 1
ATOM 5510 C CA . SER A 1 685 ? -10.346 -5.056 -4.688 1.00 95.75 685 SER A CA 1
ATOM 5511 C C . SER A 1 685 ? -10.209 -3.746 -3.897 1.00 95.75 685 SER A C 1
ATOM 5513 O O . SER A 1 685 ? -10.967 -3.534 -2.952 1.00 95.75 685 SER A O 1
ATOM 5515 N N . LEU A 1 686 ? -9.318 -2.823 -4.295 1.00 96.94 686 LEU A N 1
ATOM 5516 C CA . LEU A 1 686 ? -9.240 -1.471 -3.730 1.00 96.94 686 LEU A CA 1
ATOM 5517 C C . LEU A 1 686 ? -10.351 -0.540 -4.244 1.00 96.94 686 LEU A C 1
ATOM 5519 O O . LEU A 1 686 ? -10.722 0.414 -3.556 1.00 96.94 686 LEU A O 1
ATOM 5523 N N . LYS A 1 687 ? -10.910 -0.817 -5.430 1.00 96.06 687 LYS A N 1
ATOM 5524 C CA . LYS A 1 687 ? -11.899 0.037 -6.106 1.00 96.06 687 LYS A CA 1
ATOM 5525 C C . LYS A 1 687 ? -13.103 0.433 -5.238 1.00 96.06 687 LYS A C 1
ATOM 5527 O O . LYS A 1 687 ? -13.382 1.631 -5.170 1.00 96.06 687 LYS A O 1
ATOM 5532 N N . PRO A 1 688 ? -13.789 -0.485 -4.522 1.00 96.94 688 PRO A N 1
ATOM 5533 C CA . PRO A 1 688 ? -14.957 -0.113 -3.721 1.00 96.94 688 PRO A CA 1
ATOM 5534 C C . PRO A 1 688 ? -14.637 0.931 -2.644 1.00 96.94 688 PRO A C 1
ATOM 5536 O O . PRO A 1 688 ? -15.462 1.791 -2.349 1.00 96.94 688 PRO A O 1
ATOM 5539 N N . TYR A 1 689 ? -13.423 0.891 -2.093 1.00 98.06 689 TYR A N 1
ATOM 5540 C CA . TYR A 1 689 ? -12.965 1.823 -1.068 1.00 98.06 689 TYR A CA 1
ATOM 5541 C C . TYR A 1 689 ? -12.628 3.201 -1.647 1.00 98.06 689 TYR A C 1
ATOM 5543 O O . TYR A 1 689 ? -12.925 4.223 -1.029 1.00 98.06 689 TYR A O 1
ATOM 5551 N N . VAL A 1 690 ? -12.054 3.251 -2.854 1.00 97.75 690 VAL A N 1
ATOM 5552 C CA . VAL A 1 690 ? -11.837 4.515 -3.581 1.00 97.75 690 VAL A CA 1
ATOM 5553 C C . VAL A 1 690 ? -13.172 5.155 -3.962 1.00 97.75 690 VAL A C 1
ATOM 5555 O O . VAL A 1 690 ? -13.329 6.363 -3.806 1.00 97.75 690 VAL A O 1
ATOM 5558 N N . ASP A 1 691 ? -14.173 4.357 -4.341 1.00 97.44 691 ASP A N 1
ATOM 5559 C CA . ASP A 1 691 ? -15.524 4.859 -4.620 1.00 97.44 691 ASP A CA 1
ATOM 5560 C C . ASP A 1 691 ? -16.186 5.497 -3.395 1.00 97.44 691 ASP A C 1
ATOM 5562 O O . ASP A 1 691 ? -16.915 6.482 -3.526 1.00 97.44 691 ASP A O 1
ATOM 5566 N N . MET A 1 692 ? -15.928 4.973 -2.193 1.00 97.94 692 MET A N 1
ATOM 5567 C CA . MET A 1 692 ? -16.397 5.592 -0.947 1.00 97.94 692 MET A CA 1
ATOM 5568 C C . MET A 1 692 ? -15.776 6.975 -0.745 1.00 97.94 692 MET A C 1
ATOM 5570 O O . MET A 1 692 ? -16.494 7.924 -0.425 1.00 97.94 692 MET A O 1
ATOM 5574 N N . LEU A 1 693 ? -14.468 7.112 -0.994 1.00 98.25 693 LEU A N 1
ATOM 5575 C CA . LEU A 1 693 ? -13.790 8.406 -0.929 1.00 98.25 693 LEU A CA 1
ATOM 5576 C C . LEU A 1 693 ? -14.340 9.380 -1.986 1.00 98.25 693 LEU A C 1
ATOM 5578 O O . LEU A 1 693 ? -14.632 10.526 -1.660 1.00 98.25 693 LEU A O 1
ATOM 5582 N N . GLU A 1 694 ? -14.538 8.942 -3.231 1.00 97.50 694 GLU A N 1
ATOM 5583 C CA . GLU A 1 694 ? -15.090 9.795 -4.296 1.00 97.50 694 GLU A CA 1
ATOM 5584 C C . GLU A 1 694 ? -16.522 10.266 -3.985 1.00 97.50 694 GLU A C 1
ATOM 5586 O O . GLU A 1 694 ? -16.849 11.433 -4.220 1.00 97.50 694 GLU A O 1
ATOM 5591 N N . ARG A 1 695 ? -17.369 9.421 -3.374 1.00 97.81 695 ARG A N 1
ATOM 5592 C CA . ARG A 1 695 ? -18.695 9.845 -2.879 1.00 97.81 695 ARG A CA 1
ATOM 5593 C C . ARG A 1 695 ? -18.587 10.923 -1.798 1.00 97.81 695 ARG A C 1
ATOM 5595 O O . ARG A 1 695 ? -19.316 11.913 -1.854 1.00 97.81 695 ARG A O 1
ATOM 5602 N N . HIS A 1 696 ? -17.666 10.758 -0.850 1.00 97.88 696 HIS A N 1
ATOM 5603 C CA . HIS A 1 696 ? -17.412 11.753 0.193 1.00 97.88 696 HIS A CA 1
ATOM 5604 C C . HIS A 1 696 ? -16.932 13.094 -0.403 1.00 97.88 696 HIS A C 1
ATOM 5606 O O . HIS A 1 696 ? -17.472 14.154 -0.078 1.00 97.88 696 HIS A O 1
ATOM 5612 N N . ILE A 1 697 ? -15.989 13.049 -1.351 1.00 98.00 697 ILE A N 1
ATOM 5613 C CA . ILE A 1 697 ? -15.481 14.221 -2.083 1.00 98.00 697 ILE A CA 1
ATOM 5614 C C . ILE A 1 697 ? -16.605 14.942 -2.831 1.00 98.00 697 ILE A C 1
ATOM 5616 O O . ILE A 1 697 ? -16.678 16.171 -2.797 1.00 98.00 697 ILE A O 1
ATOM 5620 N N . ALA A 1 698 ? -17.492 14.201 -3.500 1.00 97.25 698 ALA A N 1
ATOM 5621 C CA . ALA A 1 698 ? -18.617 14.789 -4.221 1.00 97.25 698 ALA A CA 1
ATOM 5622 C C . ALA A 1 698 ? -19.540 15.592 -3.287 1.00 97.25 698 ALA A C 1
ATOM 5624 O O . ALA A 1 698 ? -20.021 16.660 -3.672 1.00 97.25 698 ALA A O 1
ATOM 5625 N N . GLY A 1 699 ? -19.740 15.117 -2.051 1.00 96.62 699 GLY A N 1
ATOM 5626 C CA . GLY A 1 699 ? -20.437 15.856 -0.998 1.00 96.62 699 GLY A CA 1
ATOM 5627 C C . GLY A 1 699 ? -19.761 17.193 -0.682 1.00 96.62 699 GLY A C 1
ATOM 5628 O O . GLY A 1 699 ? -20.395 18.242 -0.806 1.00 96.62 699 GLY A O 1
ATOM 5629 N N . LEU A 1 700 ? -18.461 17.164 -0.372 1.00 96.00 700 LEU A N 1
ATOM 5630 C CA . LEU A 1 700 ? -17.669 18.363 -0.064 1.00 96.00 700 LEU A CA 1
ATOM 5631 C C . LEU A 1 700 ? -17.674 19.383 -1.210 1.00 96.00 700 LEU A C 1
ATOM 5633 O O . LEU A 1 700 ? -17.934 20.568 -0.999 1.00 96.00 700 LEU A O 1
ATOM 5637 N N . MET A 1 701 ? -17.445 18.932 -2.445 1.00 94.19 701 MET A N 1
ATOM 5638 C CA . MET A 1 701 ? -17.444 19.809 -3.620 1.00 94.19 701 MET A CA 1
ATOM 5639 C C . MET A 1 701 ? -18.810 20.460 -3.856 1.00 94.19 701 MET A C 1
ATOM 5641 O O . MET A 1 701 ? -18.884 21.617 -4.280 1.00 94.19 701 MET A O 1
ATOM 5645 N N . ASN A 1 702 ? -19.901 19.738 -3.593 1.00 94.12 702 ASN A N 1
ATOM 5646 C CA . ASN A 1 702 ? -21.245 20.298 -3.690 1.00 94.12 702 ASN A CA 1
ATOM 5647 C C . ASN A 1 702 ? -21.497 21.374 -2.625 1.00 94.12 702 ASN A C 1
ATOM 5649 O O . ASN A 1 702 ? -22.148 22.369 -2.943 1.00 94.12 702 ASN A O 1
ATOM 5653 N N . GLU A 1 703 ? -20.956 21.226 -1.413 1.00 93.00 703 GLU A N 1
ATOM 5654 C CA . GLU A 1 703 ? -21.029 22.263 -0.376 1.00 93.00 703 GLU A CA 1
ATOM 5655 C C . GLU A 1 703 ? -20.298 23.536 -0.800 1.00 93.00 703 GLU A C 1
ATOM 5657 O O . GLU A 1 703 ? -20.882 24.618 -0.797 1.00 93.00 703 GLU A O 1
ATOM 5662 N N . VAL A 1 704 ? -19.055 23.406 -1.277 1.00 91.25 704 VAL A N 1
ATOM 5663 C CA . VAL A 1 704 ? -18.265 24.552 -1.753 1.00 91.25 704 VAL A CA 1
ATOM 5664 C C . VAL A 1 704 ? -18.982 25.274 -2.897 1.00 91.25 704 VAL A C 1
ATOM 5666 O O . VAL A 1 704 ? -19.052 26.504 -2.922 1.00 91.25 704 VAL A O 1
ATOM 5669 N N . ARG A 1 705 ? -19.581 24.524 -3.834 1.00 89.94 705 ARG A N 1
ATOM 5670 C CA . ARG A 1 705 ? -20.385 25.095 -4.929 1.00 89.94 705 ARG A CA 1
ATOM 5671 C C . ARG A 1 705 ? -21.608 25.861 -4.416 1.00 89.94 705 ARG A C 1
ATOM 5673 O O . ARG A 1 705 ? -21.912 26.923 -4.960 1.00 89.94 705 ARG A O 1
ATOM 5680 N N . LYS A 1 706 ? -22.312 25.347 -3.401 1.00 89.81 706 LYS A N 1
ATOM 5681 C CA . LYS A 1 706 ? -23.449 26.044 -2.774 1.00 89.81 706 LYS A CA 1
ATOM 5682 C C . LYS A 1 706 ? -22.998 27.324 -2.071 1.00 89.81 706 LYS A C 1
ATOM 5684 O O . LYS A 1 706 ? -23.625 28.358 -2.282 1.00 89.81 706 LYS A O 1
ATOM 5689 N N . GLY A 1 707 ? -21.892 27.274 -1.327 1.00 87.38 707 GLY A N 1
ATOM 5690 C CA . GLY A 1 707 ? -21.316 28.436 -0.647 1.00 87.38 707 GLY A CA 1
ATOM 5691 C C . GLY A 1 707 ? -20.955 29.570 -1.612 1.00 87.38 707 GLY A C 1
ATOM 5692 O O . GLY A 1 707 ? -21.341 30.714 -1.385 1.00 87.38 707 GLY A O 1
ATOM 5693 N N . LYS A 1 708 ? -20.307 29.252 -2.744 1.00 86.00 708 LYS A N 1
ATOM 5694 C CA . LYS A 1 708 ? -19.978 30.248 -3.784 1.00 86.00 708 LYS A CA 1
ATOM 5695 C C . LYS A 1 708 ? -21.226 30.887 -4.401 1.00 86.00 708 LYS A C 1
ATOM 5697 O O . LYS A 1 708 ? -21.297 32.105 -4.505 1.00 86.00 708 LYS A O 1
ATOM 5702 N N . ARG A 1 709 ? -22.245 30.085 -4.738 1.00 80.88 709 ARG A N 1
ATOM 5703 C CA . ARG A 1 709 ? -23.516 30.601 -5.285 1.00 80.88 709 ARG A CA 1
ATOM 5704 C C . ARG A 1 709 ? -24.259 31.509 -4.307 1.00 80.88 709 ARG A C 1
ATOM 5706 O O . ARG A 1 709 ? -24.840 32.496 -4.738 1.00 80.88 709 ARG A O 1
ATOM 5713 N N . ALA A 1 710 ? -24.254 31.182 -3.015 1.00 75.69 710 ALA A N 1
ATOM 5714 C CA . ALA A 1 710 ? -24.879 32.023 -1.999 1.00 75.69 710 ALA A CA 1
ATOM 5715 C C . ALA A 1 710 ? -24.180 33.390 -1.888 1.00 75.69 710 ALA A C 1
ATOM 5717 O O . ALA A 1 710 ? -24.864 34.406 -1.825 1.00 75.69 710 ALA A O 1
ATOM 5718 N N . ALA A 1 711 ? -22.843 33.422 -1.944 1.00 72.06 711 ALA A N 1
ATOM 5719 C CA . ALA A 1 711 ? -22.061 34.661 -1.934 1.00 72.06 711 ALA A CA 1
ATOM 5720 C C . ALA A 1 711 ? -22.265 35.522 -3.199 1.00 72.06 711 ALA A C 1
ATOM 5722 O O . ALA A 1 711 ? -22.285 36.749 -3.119 1.00 72.06 711 ALA A O 1
ATOM 5723 N N . ASP A 1 712 ? -22.474 34.897 -4.361 1.00 70.19 712 ASP A N 1
ATOM 5724 C CA . ASP A 1 712 ? -22.768 35.612 -5.613 1.00 70.19 712 ASP A CA 1
ATOM 5725 C C . ASP A 1 712 ? -24.192 36.204 -5.649 1.00 70.19 712 ASP A C 1
ATOM 5727 O O . ASP A 1 712 ? -24.455 37.128 -6.414 1.00 70.19 712 ASP A O 1
ATOM 5731 N N . MET A 1 713 ? -25.120 35.706 -4.823 1.00 61.16 713 MET A N 1
ATOM 5732 C CA . MET A 1 713 ? -26.509 36.190 -4.743 1.00 61.16 713 MET A CA 1
ATOM 5733 C C . MET A 1 713 ? -26.741 37.268 -3.673 1.00 61.16 713 MET A C 1
ATOM 5735 O O . MET A 1 713 ? -27.855 37.774 -3.561 1.00 61.16 713 MET A O 1
ATOM 5739 N N . THR A 1 714 ? -25.725 37.625 -2.882 1.00 59.91 714 THR A N 1
ATOM 5740 C CA . THR A 1 714 ? -25.815 38.670 -1.842 1.00 59.91 714 THR A CA 1
ATOM 5741 C C . THR A 1 714 ? -25.536 40.097 -2.346 1.00 59.91 714 THR A C 1
ATOM 5743 O O . THR A 1 714 ? -25.259 40.976 -1.530 1.00 59.91 714 THR A O 1
ATOM 5746 N N . TRP A 1 715 ? -25.605 40.329 -3.663 1.00 48.31 715 TRP A N 1
ATOM 5747 C CA . TRP A 1 715 ? -25.441 41.647 -4.296 1.00 48.31 715 TRP A CA 1
ATOM 5748 C C . TRP A 1 715 ? -26.757 42.403 -4.458 1.00 48.31 715 TRP A C 1
ATOM 5750 O O . TRP A 1 715 ? -27.722 41.804 -4.987 1.00 48.31 715 TRP A O 1
#

Foldseek 3Di:
DDKDKDWFWADDPNDTWTKIKMKQADPPPPAAAEEEFEDQQAFACLLVVLLSVCCVPPVHMYMYIGFDCFDPIDNDQPDDLVVQDLVSRLSVVVRVCVVSVNLQAHEYAAAAVRLVSQLCNCLPVVGNRYAEYERALYFQALVLLLVLLVVLLVVDDPVLSCQCVVCVVVVVCVDPSNVVSVVVLCCQAPPVDPPDDPSVVNRVVRCVVGVRRNCAAQRDDSNDGPHPRNGDHCLVRLLSRQHQYEYEAEPSESSPCSRCVSNVVRHPRYDYDYHDRAHSSNCDDDCVVVVSLSVVVSVDDLVPPQLQDLNLLLCCLQFPQPLQLLQLLQQLDNAFDLSQQQWKKWFQAPVRDIRTQAGDRDSVRVSVVCSVRSGLFMWTAARWLHRSVCVVVDDPPRTDGAWFWQKWKFFLQVQQLQFAPDHDFADWLQSLLLQLLQLVLVVCCCCVVVVFDLWWWWAQQTGIIMITGDPPVNGRDDLVRLLVVLVVQDQFDDDPPDLQRGCQCPPPPDLDGDPSLVVSLVSQVVSCCCRRQPRRQQCLAPVRVVSLLVLQPDPVLSVVLVVVCVVPSRDTSNVSVVSLVVVLVPDDPPDPNSSSSVSSVSSVSCNNRYTDIPSVCRSDNRHIGTDAQNQNSVNQAGGFTDDSVCSSVDTSNPGDGSSQLVVQQVVPDDDDDDDDSVVSNVSGPNVVRSVVSVVSSVVSSVVVVVVVVVVVPPD

pLDDT: mean 92.01, std 9.85, range [33.81, 98.75]

Secondary structure (DSSP, 8-state):
--EEEEEEEEEETTEEEEEEEEEES-TTSSSPPEEEE--TTT--SGGGGGGGHHHHHH---EEEEPPTTSTTSPP-TTS-GGG--HHHHHHHHHHHHHHTT-TTSEEEEEETHHHHHHHHHHHHH--SSEEEEEEES--SBHHHHHHHHHHHHHTS-HHHHHHHHHHHHHT-TTSHHHHHHHHHHHHHHT---SSPPHHHHHHHHHHHH--HHHHHHTEEETTEE-SGGGG-B-TTTGGG--S-EEEEEEEE-SS-HHHHHHHHHH-SSEEEEEEEEEETTTTSSTTHHHHHHHHHHHTS-GGG--TTSHHHHHHHHHHTS-HHHHHHHHHSSSS--HHHHTEEEEEE-TT--EEEEE--SSHHHHHHHHHHH--SEEEEEEEESS-GGGGGGSPTTT--EEE--EEEEEEGGGGTTT-SS--TT---TTTHHHHHHHHHHHHHIIIIIT----EEEEE-SSSEEEEEE--HHHHH--HHHHHHHHHHH--B---TT-S--B-TTTT-S--SPPHHHHHHHHHHHHHIIIIIIIIS-TTSSHHHHHHHHHT---HHHHHHHHHHHTT-TT--HHHHHHHHHHHHHHSPTT-HHHHHHHHHHHHHHHHHHS----HHHHH-TT--EEPTTPBPTTT-BB--EE-GGGTTT--TTSSPBHHHHHHHHHHT--TT--S-HHHHHTTSTTHHHHHHHHHHHHHHHHHHHHHHHHHHT--

InterPro domains:
  IPR000073 Alpha/beta hydrolase fold-1 [PF00561] (33-285)
  IPR002410 Peptidase S33 [PR00793] (34-42)
  IPR002410 Peptidase S33 [PR00793] (62-73)
  IPR002410 Peptidase S33 [PR00793] (108-122)
  IPR002755 DNA primase, small subunit [PF01896] (408-643)
  IPR005945 Proline-specific peptidase [TIGR01250] (18-293)
  IPR014052 DNA primase, small subunit, eukaryotic/archaeal [TIGR00335] (315-661)
  IPR014052 DNA primase, small subunit, eukaryotic/archaeal [cd04860] (322-652)
  IPR029058 Alpha/Beta hydrolase fold [G3DSA:3.40.50.1820] (11-296)
  IPR029058 Alpha/Beta hydrolase fold [SSF53474] (16-288)